Protein AF-A0A8T0AUU2-F1 (afdb_monomer_lite)

Radius of gyration: 30.34 Å; chains: 1; bounding box: 93×73×86 Å

Secondary structure (DSSP, 8-state):
-HHHHHHHHHTTS-S-----EEEEEEETTSEEEEE-SSSEEEEEEEEEEESSSSTT-SSS-GGGG--TTEEEE-SHHHHHHTT-SEEEEEGGG-----SSTTS--EEEEEEEEE--EEEEEETT-EEEEE-TTSEEEEEEEEEEES-SSTT-TT--GGGT----EE-TTHHHHHHHHHTT-SEEEEE--TTTS---STTS--EEEEEEEEE--EEEEEETTSEEEEE-TTSEEEEEEEEEEES-SSTT-TT--HHHHS---EE-TTHHHHHHHHHTT-SEEEEE-SHHHH--SSTTSPPEEEEEEEEE----S-----S-TTSTTTHHHHH------HHHHHHHHHHHHHHHHHHTSS---EEEEEETTSEEEEE-SSSEEEEEEEEEEES-SSSS-TT--GGGG----EEEE-SHHHHHHTT-SEEEEEGGGS----SSTTS--EEEEEEEEE--EEEEEETT-EEEEE-TTSEEEEEEEEEEES-SSTT-TT--HHHH----EE-TTHHHHHHHHHTT-SEEEEE-SHHHH--SSTTS--EEEEEEEEE----PPPPP---------------

Structure (mmCIF, N/CA/C/O backbone):
data_AF-A0A8T0AUU2-F1
#
_entry.id   AF-A0A8T0AUU2-F1
#
loop_
_atom_site.group_PDB
_atom_site.id
_atom_site.type_symbol
_atom_site.label_atom_id
_atom_site.label_alt_id
_atom_site.label_comp_id
_atom_site.label_asym_id
_atom_site.label_entity_id
_atom_site.label_seq_id
_atom_site.pdbx_PDB_ins_code
_atom_site.Cartn_x
_atom_site.Cartn_y
_atom_site.Cartn_z
_atom_site.occupancy
_atom_site.B_iso_or_equiv
_atom_site.auth_seq_id
_atom_site.auth_comp_id
_atom_site.auth_asym_id
_atom_site.auth_atom_id
_atom_site.pdbx_PDB_model_num
ATOM 1 N N . MET A 1 1 ? 28.568 -29.740 26.244 1.00 46.88 1 MET A N 1
ATOM 2 C CA . MET A 1 1 ? 27.155 -29.823 25.790 1.00 46.88 1 MET A CA 1
ATOM 3 C C . MET A 1 1 ? 26.339 -28.531 25.968 1.00 46.88 1 MET A C 1
ATOM 5 O O . MET A 1 1 ? 25.271 -28.450 25.378 1.00 46.88 1 MET A O 1
ATOM 9 N N . LEU A 1 2 ? 26.820 -27.497 26.683 1.00 35.72 2 LEU A N 1
ATOM 10 C CA . LEU A 1 2 ? 26.144 -26.183 26.747 1.00 35.72 2 LEU A CA 1
ATOM 11 C C . LEU A 1 2 ? 26.383 -25.303 25.497 1.00 35.72 2 LEU A C 1
ATOM 13 O O . LEU A 1 2 ? 25.478 -24.603 25.058 1.00 35.72 2 LEU A O 1
ATOM 17 N N . PHE A 1 3 ? 27.565 -25.398 24.875 1.00 37.06 3 PHE A N 1
ATOM 18 C CA . PHE A 1 3 ? 27.920 -24.622 23.673 1.00 37.06 3 PHE A CA 1
ATOM 19 C C . PHE A 1 3 ? 27.119 -25.013 22.417 1.00 37.06 3 PHE A C 1
ATOM 21 O O . PHE A 1 3 ? 26.802 -24.149 21.608 1.00 37.06 3 PHE A O 1
ATOM 28 N N . LEU A 1 4 ? 26.706 -26.281 22.284 1.00 33.34 4 LEU A N 1
ATOM 29 C CA . LEU A 1 4 ? 25.898 -26.737 21.143 1.00 33.34 4 LEU A CA 1
ATOM 30 C C . LEU A 1 4 ? 24.429 -26.275 21.232 1.00 33.34 4 LEU A C 1
ATOM 32 O O . LEU A 1 4 ? 23.771 -26.118 20.210 1.00 33.34 4 LEU A O 1
ATOM 36 N N . LYS A 1 5 ? 23.920 -26.011 22.447 1.00 35.75 5 LYS A N 1
ATOM 37 C CA . LYS A 1 5 ? 22.571 -25.460 22.667 1.00 35.75 5 LYS A CA 1
ATOM 38 C C . LYS A 1 5 ? 22.509 -23.942 22.461 1.00 35.75 5 LYS A C 1
ATOM 40 O O . LYS A 1 5 ? 21.473 -23.454 22.023 1.00 35.75 5 LYS A O 1
ATOM 45 N N . LEU A 1 6 ? 23.597 -23.203 22.711 1.00 36.19 6 LEU A N 1
ATOM 46 C CA . LEU A 1 6 ? 23.643 -21.758 22.438 1.00 36.19 6 LEU A CA 1
ATOM 47 C C . LEU A 1 6 ? 23.716 -21.435 20.937 1.00 36.19 6 LEU A C 1
ATOM 49 O O . LEU A 1 6 ? 23.088 -20.474 20.510 1.00 36.19 6 LEU A O 1
ATOM 53 N N . ILE A 1 7 ? 24.402 -22.257 20.134 1.00 38.69 7 ILE A N 1
ATOM 54 C CA . ILE A 1 7 ? 24.471 -22.079 18.669 1.00 38.69 7 ILE A CA 1
ATOM 55 C C . ILE A 1 7 ? 23.106 -22.355 18.008 1.00 38.69 7 ILE A C 1
ATOM 57 O O . ILE A 1 7 ? 22.756 -21.724 17.014 1.00 38.69 7 ILE A O 1
ATOM 61 N N . LEU A 1 8 ? 22.286 -23.237 18.594 1.00 31.86 8 LEU A N 1
ATOM 62 C CA . LEU A 1 8 ? 20.922 -23.487 18.115 1.00 31.86 8 LEU A CA 1
ATOM 63 C C . LEU A 1 8 ? 19.944 -22.347 18.461 1.00 31.86 8 LEU A C 1
ATOM 65 O O . LEU A 1 8 ? 18.963 -22.155 17.753 1.00 31.86 8 LEU A O 1
ATOM 69 N N . LEU A 1 9 ? 20.207 -21.580 19.525 1.00 32.59 9 LEU A N 1
ATOM 70 C CA . LEU A 1 9 ? 19.383 -20.436 19.940 1.00 32.59 9 LEU A CA 1
ATOM 71 C C . LEU A 1 9 ? 19.761 -19.134 19.216 1.00 32.59 9 LEU A C 1
ATOM 73 O O . LEU A 1 9 ? 18.894 -18.289 19.011 1.00 32.59 9 LEU A O 1
ATOM 77 N N . THR A 1 10 ? 21.007 -18.982 18.755 1.00 33.38 10 THR A N 1
ATOM 78 C CA . THR A 1 10 ? 21.407 -17.847 17.902 1.00 33.38 10 THR A CA 1
ATOM 79 C C . THR A 1 10 ? 20.954 -18.002 16.448 1.00 33.38 10 THR A C 1
ATOM 81 O O . THR A 1 10 ? 20.780 -16.997 15.765 1.00 33.38 10 THR A O 1
ATOM 84 N N . PHE A 1 11 ? 20.655 -19.224 15.993 1.00 30.64 11 PHE A N 1
ATOM 85 C CA . PHE A 1 11 ? 20.045 -19.482 14.680 1.00 30.64 11 PHE A CA 1
ATOM 86 C C . PHE A 1 11 ? 18.526 -19.230 14.616 1.00 30.64 11 PHE A C 1
ATOM 88 O O . PHE A 1 11 ? 17.956 -19.257 13.529 1.00 30.64 11 PHE A O 1
ATOM 95 N N . ILE A 1 12 ? 17.861 -18.952 15.746 1.00 32.03 12 ILE A N 1
ATOM 96 C CA . ILE A 1 12 ? 16.413 -18.656 15.793 1.00 32.03 12 ILE A CA 1
ATOM 97 C C . ILE A 1 12 ? 16.142 -17.134 15.847 1.00 32.03 12 ILE A C 1
ATOM 99 O O . ILE A 1 12 ? 15.006 -16.697 15.699 1.00 32.03 12 ILE A O 1
ATOM 103 N N . ALA A 1 13 ? 17.180 -16.296 15.966 1.00 30.88 13 ALA A N 1
ATOM 104 C CA . ALA A 1 13 ? 17.047 -14.834 16.031 1.00 30.88 13 ALA A CA 1
ATOM 105 C C . ALA A 1 13 ? 17.315 -14.096 14.700 1.00 30.88 13 ALA A C 1
ATOM 107 O O . ALA A 1 13 ? 17.431 -12.873 14.693 1.00 30.88 13 ALA A O 1
ATOM 108 N N . THR A 1 14 ? 17.380 -14.803 13.569 1.00 33.81 14 THR A N 1
ATOM 109 C CA . THR A 1 14 ? 17.388 -14.201 12.221 1.00 33.81 14 THR A CA 1
ATOM 110 C C . THR A 1 14 ? 16.149 -14.606 11.423 1.00 33.81 14 THR A C 1
ATOM 112 O O . THR A 1 14 ? 16.225 -14.926 10.241 1.00 33.81 14 THR A O 1
ATOM 115 N N . GLN A 1 15 ? 14.975 -14.588 12.059 1.00 33.09 15 GLN A N 1
ATOM 116 C CA . GLN A 1 15 ? 13.724 -14.494 11.312 1.00 33.09 15 GLN A CA 1
ATOM 117 C C . GLN A 1 15 ? 13.413 -13.018 11.063 1.00 33.09 15 GLN A C 1
ATOM 119 O O . GLN A 1 15 ? 13.113 -12.254 11.975 1.00 33.09 15 GLN A O 1
ATOM 124 N N . ASP A 1 16 ? 13.553 -12.659 9.791 1.00 30.89 16 ASP A N 1
ATOM 125 C CA . ASP A 1 16 ? 12.977 -11.502 9.126 1.00 30.89 16 ASP A CA 1
ATOM 126 C C . ASP A 1 16 ? 13.278 -10.116 9.716 1.00 30.89 16 ASP A C 1
ATOM 128 O O . ASP A 1 16 ? 12.496 -9.508 10.451 1.00 30.89 16 ASP A O 1
ATOM 132 N N . THR A 1 17 ? 14.350 -9.498 9.219 1.00 31.58 17 THR A N 1
ATOM 133 C CA . THR A 1 17 ? 14.406 -8.037 9.111 1.00 31.58 17 THR A CA 1
ATOM 134 C C . THR A 1 17 ? 13.393 -7.574 8.051 1.00 31.58 17 THR A C 1
ATOM 136 O O . THR A 1 17 ? 13.739 -7.219 6.926 1.00 31.58 17 THR A O 1
ATOM 139 N N . PHE A 1 18 ? 12.102 -7.603 8.399 1.00 39.34 18 PHE A N 1
ATOM 140 C CA . PHE A 1 18 ? 11.022 -7.056 7.579 1.00 39.34 18 PHE A CA 1
ATOM 141 C C . PHE A 1 18 ? 11.306 -5.571 7.295 1.00 39.34 18 PHE A C 1
ATOM 143 O O . PHE A 1 18 ? 11.371 -4.740 8.205 1.00 39.34 18 PHE A O 1
ATOM 150 N N . VAL A 1 19 ? 11.488 -5.219 6.021 1.00 40.78 19 VAL A N 1
ATOM 151 C CA . VAL A 1 19 ? 11.578 -3.820 5.586 1.00 40.78 19 VAL A CA 1
ATOM 152 C C . VAL A 1 19 ? 10.184 -3.203 5.728 1.00 40.78 19 VAL A C 1
ATOM 154 O O . VAL A 1 19 ? 9.314 -3.406 4.890 1.00 40.78 19 VAL A O 1
ATOM 157 N N . TYR A 1 20 ? 9.969 -2.472 6.823 1.00 56.84 20 TYR A N 1
ATOM 158 C CA . TYR A 1 20 ? 8.669 -1.913 7.226 1.00 56.84 20 TYR A CA 1
ATOM 159 C C . TYR A 1 20 ? 8.312 -0.566 6.564 1.00 56.84 20 TYR A C 1
ATOM 161 O O . TYR A 1 20 ? 7.382 0.105 6.998 1.00 56.84 20 TYR A O 1
ATOM 169 N N . GLY A 1 21 ? 9.044 -0.136 5.535 1.00 60.34 21 GLY A N 1
ATOM 170 C CA . GLY A 1 21 ? 8.878 1.178 4.910 1.00 60.34 21 GLY A CA 1
ATOM 171 C C . GLY A 1 21 ? 10.158 1.684 4.255 1.00 60.34 21 GLY A C 1
ATOM 172 O O . GLY A 1 21 ? 11.239 1.143 4.499 1.00 60.34 21 GLY A O 1
ATOM 173 N N . GLY A 1 22 ? 10.050 2.720 3.426 1.00 71.81 22 GLY A N 1
ATOM 174 C CA . GLY A 1 22 ? 11.178 3.249 2.663 1.00 71.81 22 GLY A CA 1
ATOM 175 C C . GLY A 1 22 ? 11.048 4.728 2.314 1.00 71.81 22 GLY A C 1
ATOM 176 O O . GLY A 1 22 ? 9.998 5.343 2.501 1.00 71.81 22 GLY A O 1
ATOM 177 N N . ASN A 1 23 ? 12.142 5.286 1.799 1.00 78.50 23 ASN A N 1
ATOM 178 C CA . ASN A 1 23 ? 12.163 6.586 1.141 1.00 78.50 23 ASN A CA 1
ATOM 179 C C . ASN A 1 23 ? 12.264 6.361 -0.375 1.00 78.50 23 ASN A C 1
ATOM 181 O O . ASN A 1 23 ? 13.163 5.650 -0.827 1.00 78.50 23 ASN A O 1
ATOM 185 N N . ILE A 1 24 ? 11.337 6.943 -1.134 1.00 80.31 24 ILE A N 1
ATOM 186 C CA . ILE A 1 24 ? 11.290 6.893 -2.593 1.00 80.31 24 ILE A CA 1
ATOM 187 C C . ILE A 1 24 ? 11.400 8.304 -3.148 1.00 80.31 24 ILE A C 1
ATOM 189 O O . ILE A 1 24 ? 10.608 9.185 -2.810 1.00 80.31 24 ILE A O 1
ATOM 193 N N . ILE A 1 25 ? 12.351 8.474 -4.063 1.00 79.69 25 ILE A N 1
ATOM 194 C CA . ILE A 1 25 ? 12.524 9.690 -4.844 1.00 79.69 25 ILE A CA 1
ATOM 195 C C . ILE A 1 25 ? 12.109 9.407 -6.289 1.00 79.69 25 ILE A C 1
ATOM 197 O O . ILE A 1 25 ? 12.538 8.410 -6.869 1.00 79.69 25 ILE A O 1
ATOM 201 N N . THR A 1 26 ? 11.291 10.281 -6.870 1.00 77.00 26 THR A N 1
ATOM 202 C CA . THR A 1 26 ? 10.792 10.162 -8.247 1.00 77.00 26 THR A CA 1
ATOM 203 C C . THR A 1 26 ? 10.898 11.504 -8.951 1.00 77.00 26 THR A C 1
ATOM 205 O O . THR A 1 26 ? 10.383 12.501 -8.449 1.00 77.00 26 THR A O 1
ATOM 208 N N . CYS A 1 27 ? 11.563 11.548 -10.099 1.00 77.44 27 CYS A N 1
ATOM 209 C CA . CYS A 1 27 ? 11.719 12.779 -10.862 1.00 77.44 27 CYS A CA 1
ATOM 210 C C . CYS A 1 27 ? 10.395 13.157 -11.552 1.00 77.44 27 CYS A C 1
ATOM 212 O O . CYS A 1 27 ? 9.529 12.306 -11.769 1.00 77.44 27 CYS A O 1
ATOM 214 N N . LYS A 1 28 ? 10.189 14.446 -11.845 1.00 69.19 28 LYS A N 1
ATOM 215 C CA . LYS A 1 28 ? 8.997 14.900 -12.578 1.00 69.19 28 LYS A CA 1
ATOM 216 C C . LYS A 1 28 ? 9.004 14.288 -13.986 1.00 69.19 28 LYS A C 1
ATOM 218 O O . LYS A 1 28 ? 9.986 14.453 -14.703 1.00 69.19 28 LYS A O 1
ATOM 223 N N . GLY A 1 29 ? 7.934 13.597 -14.366 1.00 65.50 29 GLY A N 1
ATOM 224 C CA . GLY A 1 29 ? 7.865 12.806 -15.602 1.00 65.50 29 GLY A CA 1
ATOM 225 C C . GLY A 1 29 ? 7.696 11.312 -15.343 1.00 65.50 29 GLY A C 1
ATOM 226 O O . GLY A 1 29 ? 7.056 10.594 -16.111 1.00 65.50 29 GLY A O 1
ATOM 227 N N . ASP A 1 30 ? 8.228 10.837 -14.217 1.00 65.62 30 ASP A N 1
ATOM 228 C CA . ASP A 1 30 ? 8.317 9.411 -13.928 1.00 65.62 30 ASP A CA 1
ATOM 229 C C . ASP A 1 30 ? 7.073 8.870 -13.207 1.00 65.62 30 ASP A C 1
ATOM 231 O O . ASP A 1 30 ? 6.227 9.605 -12.677 1.00 65.62 30 ASP A O 1
ATOM 235 N N . ILE A 1 31 ? 6.976 7.540 -13.149 1.00 72.50 31 ILE A N 1
ATOM 236 C CA . ILE A 1 31 ? 5.972 6.833 -12.352 1.00 72.50 31 ILE A CA 1
ATOM 237 C C . ILE A 1 31 ? 6.462 6.739 -10.902 1.00 72.50 31 ILE A C 1
ATOM 239 O O . ILE A 1 31 ? 7.479 6.115 -10.604 1.00 72.50 31 ILE A O 1
ATOM 243 N N . HIS A 1 32 ? 5.709 7.328 -9.977 1.00 79.88 32 HIS A N 1
ATOM 244 C CA . HIS A 1 32 ? 5.936 7.202 -8.543 1.00 79.88 32 HIS A CA 1
ATOM 245 C C . HIS A 1 32 ? 5.346 5.887 -8.039 1.00 79.88 32 HIS A C 1
ATOM 247 O O . HIS A 1 32 ? 4.130 5.701 -8.096 1.00 79.88 32 HIS A O 1
ATOM 253 N N . ARG A 1 33 ? 6.193 4.982 -7.537 1.00 80.31 33 ARG A N 1
ATOM 254 C CA . ARG A 1 33 ? 5.791 3.635 -7.115 1.00 80.31 33 ARG A CA 1
ATOM 255 C C . ARG A 1 33 ? 6.078 3.380 -5.638 1.00 80.31 33 ARG A C 1
ATOM 257 O O . ARG A 1 33 ? 7.231 3.402 -5.215 1.00 80.31 33 ARG A O 1
ATOM 264 N N . LEU A 1 34 ? 5.034 3.063 -4.876 1.00 79.88 34 LEU A N 1
ATOM 265 C CA . LEU A 1 34 ? 5.105 2.618 -3.481 1.00 79.88 34 LEU A CA 1
ATOM 266 C C . LEU A 1 34 ? 4.593 1.179 -3.384 1.00 79.88 34 LEU A C 1
ATOM 268 O O . LEU A 1 34 ? 3.611 0.829 -4.040 1.00 79.88 34 LEU A O 1
ATOM 272 N N . ALA A 1 35 ? 5.230 0.338 -2.570 1.00 75.94 35 ALA A N 1
ATOM 273 C CA . ALA A 1 35 ? 4.796 -1.044 -2.392 1.00 75.94 35 ALA A CA 1
ATOM 274 C C . ALA A 1 35 ? 5.107 -1.557 -0.984 1.00 75.94 35 ALA A C 1
ATOM 276 O O . ALA A 1 35 ? 6.207 -1.365 -0.476 1.00 75.94 35 ALA A O 1
ATOM 277 N N . CYS A 1 36 ? 4.141 -2.250 -0.391 1.00 66.44 36 CYS A N 1
ATOM 278 C CA . CYS A 1 36 ? 4.305 -2.983 0.853 1.00 66.44 36 CYS A CA 1
ATOM 279 C C . CYS A 1 36 ? 4.254 -4.479 0.576 1.00 66.44 36 CYS A C 1
ATOM 281 O O . CYS A 1 36 ? 3.298 -4.982 -0.019 1.00 66.44 36 CYS A O 1
ATOM 283 N N . ASP A 1 37 ? 5.281 -5.186 1.040 1.00 58.66 37 ASP A N 1
ATOM 284 C CA . ASP A 1 37 ? 5.328 -6.638 0.925 1.00 58.66 37 ASP A CA 1
ATOM 285 C C . ASP A 1 37 ? 4.254 -7.301 1.793 1.00 58.66 37 ASP A C 1
ATOM 287 O O . ASP A 1 37 ? 3.502 -8.175 1.357 1.00 58.66 37 ASP A O 1
ATOM 291 N N . THR A 1 38 ? 4.146 -6.802 3.020 1.00 59.47 38 THR A N 1
ATOM 292 C CA . THR A 1 38 ? 3.125 -7.139 4.005 1.00 59.47 38 THR A CA 1
ATOM 293 C C . THR A 1 38 ? 2.512 -5.846 4.529 1.00 59.47 38 THR A C 1
ATOM 295 O O . THR A 1 38 ? 3.204 -4.841 4.680 1.00 59.47 38 THR A O 1
ATOM 298 N N . GLY A 1 39 ? 1.207 -5.858 4.792 1.00 76.31 39 GLY A N 1
ATOM 299 C CA . GLY A 1 39 ? 0.480 -4.664 5.219 1.00 76.31 39 GLY A CA 1
ATOM 300 C C . GLY A 1 39 ? 0.122 -3.710 4.076 1.00 76.31 39 GLY A C 1
ATOM 301 O O . GLY A 1 39 ? 0.086 -4.085 2.902 1.00 76.31 39 GLY A O 1
ATOM 302 N N . LEU A 1 40 ? -0.212 -2.483 4.455 1.00 82.62 40 LEU A N 1
ATOM 303 C CA . LEU A 1 40 ? -0.750 -1.420 3.622 1.00 82.62 40 LEU A CA 1
ATOM 304 C C . LEU A 1 40 ? 0.131 -0.182 3.733 1.00 82.62 40 LEU A C 1
ATOM 306 O O . LEU A 1 40 ? 0.630 0.145 4.811 1.00 82.62 40 LEU A O 1
ATOM 310 N N . ILE A 1 41 ? 0.274 0.529 2.621 1.00 84.38 41 ILE A N 1
ATOM 311 C CA . ILE A 1 41 ? 1.048 1.762 2.538 1.00 84.38 41 ILE A CA 1
ATOM 312 C C . ILE A 1 41 ? 0.433 2.802 3.475 1.00 84.38 41 ILE A C 1
ATOM 314 O O . ILE A 1 41 ? -0.769 3.077 3.432 1.00 84.38 41 ILE A O 1
ATOM 318 N N . LYS A 1 42 ? 1.278 3.418 4.297 1.00 88.31 42 LYS A N 1
ATOM 319 C CA . LYS A 1 42 ? 0.966 4.618 5.062 1.00 88.31 42 LYS A CA 1
ATOM 320 C C . LYS A 1 42 ? 2.092 5.627 4.891 1.00 88.31 42 LYS A C 1
ATOM 322 O O . LYS A 1 42 ? 3.146 5.544 5.523 1.00 88.31 42 LYS A O 1
ATOM 327 N N . VAL A 1 43 ? 1.848 6.591 4.017 1.00 89.94 43 VAL A N 1
ATOM 328 C CA . VAL A 1 43 ? 2.738 7.719 3.761 1.00 89.94 43 VAL A CA 1
ATOM 329 C C . VAL A 1 43 ? 2.894 8.538 5.041 1.00 89.94 43 VAL A C 1
ATOM 331 O O . VAL A 1 43 ? 1.909 8.959 5.647 1.00 89.94 43 VAL A O 1
ATOM 334 N N . GLN A 1 44 ? 4.145 8.743 5.450 1.00 87.25 44 GLN A N 1
ATOM 335 C CA . GLN A 1 44 ? 4.519 9.580 6.591 1.00 87.25 44 GLN A CA 1
ATOM 336 C C . GLN A 1 44 ? 4.735 11.025 6.151 1.00 87.25 44 GLN A C 1
ATOM 338 O O . GLN A 1 44 ? 4.280 11.959 6.811 1.00 87.25 44 GLN A O 1
ATOM 343 N N . SER A 1 45 ? 5.416 11.211 5.021 1.00 87.25 45 SER A N 1
ATOM 344 C CA . SER A 1 45 ? 5.624 12.515 4.406 1.00 87.25 45 SER A CA 1
ATOM 345 C C . SER A 1 45 ? 5.802 12.376 2.901 1.00 87.25 45 SER A C 1
ATOM 347 O O . SER A 1 45 ? 6.401 11.414 2.424 1.00 87.25 45 SER A O 1
ATOM 349 N N . SER A 1 46 ? 5.313 13.367 2.164 1.00 89.88 46 SER A N 1
ATOM 350 C CA . SER A 1 46 ? 5.594 13.537 0.744 1.00 89.88 46 SER A CA 1
ATOM 351 C C . SER A 1 46 ? 5.920 14.995 0.486 1.00 89.88 46 SER A C 1
ATOM 353 O O . SER A 1 46 ? 5.218 15.894 0.952 1.00 89.88 46 SER A O 1
ATOM 355 N N . VAL A 1 47 ? 7.000 15.220 -0.245 1.00 89.81 47 VAL A N 1
ATOM 356 C CA . VAL A 1 47 ? 7.490 16.544 -0.606 1.00 89.81 47 VAL A CA 1
ATOM 357 C C . VAL A 1 47 ? 7.636 16.600 -2.117 1.00 89.81 47 VAL A C 1
ATOM 359 O O . VAL A 1 47 ? 8.202 15.684 -2.706 1.00 89.81 47 VAL A O 1
ATOM 362 N N . TYR A 1 48 ? 7.134 17.663 -2.734 1.00 88.06 48 TYR A N 1
ATOM 363 C CA . TYR A 1 48 ? 7.371 17.979 -4.136 1.00 88.06 48 TYR A CA 1
ATOM 364 C C . TYR A 1 48 ? 8.237 19.231 -4.233 1.00 88.06 48 TYR A C 1
ATOM 366 O O . TYR A 1 48 ? 7.932 20.256 -3.622 1.00 88.06 48 TYR A O 1
ATOM 374 N N . GLY A 1 49 ? 9.339 19.140 -4.967 1.00 85.12 49 GLY A N 1
ATOM 375 C CA . GLY A 1 49 ? 10.294 20.229 -5.093 1.00 85.12 49 GLY A CA 1
ATOM 376 C C . GLY A 1 49 ? 11.714 19.730 -5.309 1.00 85.12 49 GLY A C 1
ATOM 377 O O . GLY A 1 49 ? 11.941 18.662 -5.860 1.00 85.12 49 GLY A O 1
ATOM 378 N N . ARG A 1 50 ? 12.681 20.507 -4.857 1.00 84.81 50 ARG A N 1
ATOM 379 C CA . ARG A 1 50 ? 14.102 20.229 -4.870 1.00 84.81 50 ARG A CA 1
ATOM 380 C C . ARG A 1 50 ? 14.701 20.622 -3.525 1.00 84.81 50 ARG A C 1
ATOM 382 O O . ARG A 1 50 ? 14.620 21.775 -3.122 1.00 84.81 50 ARG A O 1
ATOM 389 N N . THR A 1 51 ? 15.330 19.655 -2.865 1.00 82.56 51 THR A N 1
ATOM 390 C CA . THR A 1 51 ? 16.051 19.834 -1.593 1.00 82.56 51 THR A CA 1
ATOM 391 C C . THR A 1 51 ? 17.569 19.698 -1.734 1.00 82.56 51 THR A C 1
ATOM 393 O O . THR A 1 51 ? 18.302 19.949 -0.783 1.00 82.56 51 THR A O 1
ATOM 396 N N . ASP A 1 52 ? 18.058 19.308 -2.915 1.00 76.81 52 ASP A N 1
ATOM 397 C CA . ASP A 1 52 ? 19.483 19.180 -3.224 1.00 76.81 52 ASP A CA 1
ATOM 398 C C . ASP A 1 52 ? 19.757 19.359 -4.733 1.00 76.81 52 ASP A C 1
ATOM 400 O O . ASP A 1 52 ? 18.844 19.295 -5.564 1.00 76.81 52 ASP A O 1
ATOM 404 N N . ASN A 1 53 ? 21.016 19.613 -5.093 1.00 71.81 53 ASN A N 1
ATOM 405 C CA . ASN A 1 53 ? 21.427 19.942 -6.463 1.00 71.81 53 ASN A CA 1
ATOM 406 C C . ASN A 1 53 ? 21.838 18.718 -7.302 1.00 71.81 53 ASN A C 1
ATOM 408 O O . ASN A 1 53 ? 22.168 18.874 -8.476 1.00 71.81 53 ASN A O 1
ATOM 412 N N . THR A 1 54 ? 21.801 17.505 -6.744 1.00 66.81 54 THR A N 1
ATOM 413 C CA . THR A 1 54 ? 22.247 16.268 -7.416 1.00 66.81 54 THR A CA 1
ATOM 414 C C . THR A 1 54 ? 21.090 15.370 -7.849 1.00 66.81 54 THR A C 1
ATOM 416 O O . THR A 1 54 ? 21.163 14.679 -8.866 1.00 66.81 54 THR A O 1
ATOM 419 N N . THR A 1 55 ? 20.004 15.381 -7.087 1.00 69.94 55 THR A N 1
ATOM 420 C CA . THR A 1 55 ? 18.831 14.548 -7.301 1.00 69.94 55 THR A CA 1
ATOM 421 C C . THR A 1 55 ? 18.027 15.071 -8.480 1.00 69.94 55 THR A C 1
ATOM 423 O O . THR A 1 55 ? 17.623 16.234 -8.506 1.00 69.94 55 THR A O 1
ATOM 426 N N . CYS A 1 56 ? 17.772 14.198 -9.457 1.00 67.38 56 CYS A N 1
ATOM 427 C CA . CYS A 1 56 ? 17.014 14.524 -10.665 1.00 67.38 56 CYS A CA 1
ATOM 428 C C . CYS A 1 56 ? 17.527 15.788 -11.385 1.00 67.38 56 CYS A C 1
ATOM 430 O O . CYS A 1 56 ? 16.752 16.670 -11.741 1.00 67.38 56 CYS A O 1
ATOM 432 N N . SER A 1 57 ? 18.843 15.939 -11.527 1.00 62.66 57 SER A N 1
ATOM 433 C CA . SER A 1 57 ? 19.472 17.158 -12.072 1.00 62.66 57 SER A CA 1
ATOM 434 C C . SER A 1 57 ? 19.897 17.039 -13.539 1.00 62.66 57 SER A C 1
ATOM 436 O O . SER A 1 57 ? 20.747 17.793 -13.993 1.00 62.66 57 SER A O 1
ATOM 438 N N . ILE A 1 58 ? 19.367 16.057 -14.268 1.00 52.62 58 ILE A N 1
ATOM 439 C CA . ILE A 1 58 ? 20.082 15.474 -15.415 1.00 52.62 58 ILE A CA 1
ATOM 440 C C . ILE A 1 58 ? 19.606 16.015 -16.777 1.00 52.62 58 ILE A C 1
ATOM 442 O O . ILE A 1 58 ? 20.307 15.835 -17.764 1.00 52.62 58 ILE A O 1
ATOM 446 N N . ASP A 1 59 ? 18.509 16.780 -16.825 1.00 44.28 59 ASP A N 1
ATOM 447 C CA . ASP A 1 59 ? 17.922 17.246 -18.096 1.00 44.28 59 ASP A CA 1
ATOM 448 C C . ASP A 1 59 ? 18.010 18.766 -18.359 1.00 44.28 59 ASP A C 1
ATOM 450 O O . ASP A 1 59 ? 17.556 19.228 -19.403 1.00 44.28 59 ASP A O 1
ATOM 454 N N . TRP A 1 60 ? 18.534 19.588 -17.440 1.00 47.50 60 TRP A N 1
ATOM 455 C CA . TRP A 1 60 ? 18.358 21.049 -17.532 1.00 47.50 60 TRP A CA 1
ATOM 456 C C . TRP A 1 60 ? 19.628 21.809 -17.150 1.00 47.50 60 TRP A C 1
ATOM 458 O O . TRP A 1 60 ? 20.368 21.371 -16.272 1.00 47.50 60 TRP A O 1
ATOM 468 N N . SER A 1 61 ? 19.865 22.950 -17.820 1.00 47.75 61 SER A N 1
ATOM 469 C CA . SER A 1 61 ? 20.955 23.902 -17.542 1.00 47.75 61 SER A CA 1
ATOM 470 C C . SER A 1 61 ? 21.249 23.989 -16.042 1.00 47.75 61 SER A C 1
ATOM 472 O O . SER A 1 61 ? 20.311 24.074 -15.250 1.00 47.75 61 SER A O 1
ATOM 474 N N . TYR A 1 62 ? 22.535 23.992 -15.661 1.00 50.22 62 TYR A N 1
ATOM 475 C CA . TYR A 1 62 ? 23.027 24.044 -14.273 1.00 50.22 62 TYR A CA 1
ATOM 476 C C . TYR A 1 62 ? 22.228 25.015 -13.379 1.00 50.22 62 TYR A C 1
ATOM 478 O O . TYR A 1 62 ? 21.992 24.724 -12.209 1.00 50.22 62 TYR A O 1
ATOM 486 N N . ASN A 1 63 ? 21.718 26.107 -13.957 1.00 50.19 63 ASN A N 1
ATOM 487 C CA . ASN A 1 63 ? 20.887 27.124 -13.310 1.00 50.19 63 ASN A CA 1
ATOM 488 C C . ASN A 1 63 ? 19.579 26.589 -12.681 1.00 50.19 63 ASN A C 1
ATOM 490 O O . ASN A 1 63 ? 19.156 27.095 -11.644 1.00 50.19 63 ASN A O 1
ATOM 494 N N . ASN A 1 64 ? 18.975 25.528 -13.224 1.00 55.16 64 ASN A N 1
ATOM 495 C CA . ASN A 1 64 ? 17.665 25.012 -12.792 1.00 55.16 64 ASN A CA 1
ATOM 496 C C . ASN A 1 64 ? 17.752 24.011 -11.621 1.00 55.16 64 ASN A C 1
ATOM 498 O O . ASN A 1 64 ? 16.722 23.602 -11.074 1.00 55.16 64 ASN A O 1
ATOM 502 N N . ALA A 1 65 ? 18.970 23.603 -11.238 1.00 61.41 65 ALA A N 1
ATOM 503 C CA . ALA A 1 65 ? 19.248 22.705 -10.113 1.00 61.41 65 ALA A CA 1
ATOM 504 C C . ALA A 1 65 ? 19.871 23.423 -8.897 1.00 61.41 65 ALA A C 1
ATOM 506 O O . ALA A 1 65 ? 20.127 22.783 -7.876 1.00 61.41 65 ALA A O 1
ATOM 507 N N . VAL A 1 66 ? 20.096 24.743 -8.981 1.00 66.00 66 VAL A N 1
ATOM 508 C CA . VAL A 1 66 ? 20.720 25.542 -7.908 1.00 66.00 66 VAL A CA 1
ATOM 509 C C . VAL A 1 66 ? 19.760 25.794 -6.749 1.00 66.00 66 VAL A C 1
ATOM 511 O O . VAL A 1 66 ? 20.173 25.785 -5.591 1.00 66.00 66 VAL A O 1
ATOM 514 N N . ASN A 1 67 ? 18.474 26.016 -7.038 1.00 73.81 67 ASN A N 1
ATOM 515 C CA . ASN A 1 67 ? 17.495 26.332 -6.004 1.00 73.81 67 ASN A CA 1
ATOM 516 C C . ASN A 1 67 ? 17.068 25.070 -5.233 1.00 73.81 67 ASN A C 1
ATOM 518 O O . ASN A 1 67 ? 16.104 24.392 -5.587 1.00 73.81 67 ASN A O 1
ATOM 522 N N . THR A 1 68 ? 17.801 24.766 -4.163 1.00 80.81 68 THR A N 1
ATOM 523 C CA . THR A 1 68 ? 17.554 23.639 -3.247 1.00 80.81 68 THR A CA 1
ATOM 524 C C . THR A 1 68 ? 16.668 24.000 -2.054 1.00 80.81 68 THR A C 1
ATOM 526 O O . THR A 1 68 ? 16.362 23.146 -1.225 1.00 80.81 68 THR A O 1
ATOM 529 N N . SER A 1 69 ? 16.221 25.253 -1.971 1.00 81.62 69 SER A N 1
ATOM 530 C CA . SER A 1 69 ? 15.264 25.721 -0.962 1.00 81.62 69 SER A CA 1
ATOM 531 C C . SER A 1 69 ? 13.820 25.673 -1.470 1.00 81.62 69 SER A C 1
ATOM 533 O O . SER A 1 69 ? 12.916 26.187 -0.811 1.00 81.62 69 SER A O 1
ATOM 535 N N . CYS A 1 70 ? 13.574 25.061 -2.632 1.00 83.69 70 CYS A N 1
ATOM 536 C CA . CYS A 1 70 ? 12.241 24.951 -3.201 1.00 83.69 70 CYS A CA 1
ATOM 537 C C . CYS A 1 70 ? 11.595 23.621 -2.828 1.00 83.69 70 CYS A C 1
ATOM 539 O O . CYS A 1 70 ? 11.789 22.632 -3.517 1.00 83.69 70 CYS A O 1
ATOM 541 N N . SER A 1 71 ? 10.775 23.562 -1.784 1.00 86.81 71 SER A N 1
ATOM 542 C CA . SER A 1 71 ? 10.029 22.335 -1.502 1.00 86.81 71 SER A CA 1
ATOM 543 C C . SER A 1 71 ? 8.681 22.597 -0.847 1.00 86.81 71 SER A C 1
ATOM 545 O O . SER A 1 71 ? 8.543 23.495 -0.019 1.00 86.81 71 SER A O 1
ATOM 547 N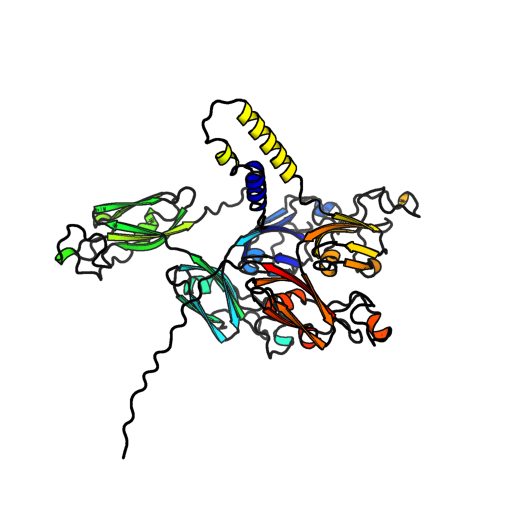 N . LEU A 1 72 ? 7.681 21.804 -1.233 1.00 86.88 72 LEU A N 1
ATOM 548 C CA . LEU A 1 72 ? 6.325 21.851 -0.702 1.00 86.88 72 LEU A CA 1
ATOM 549 C C . LEU A 1 72 ? 5.933 20.485 -0.157 1.00 86.88 72 LEU A C 1
ATOM 551 O O . LEU A 1 72 ? 6.018 19.483 -0.864 1.00 86.88 72 LEU A O 1
ATOM 555 N N . GLY A 1 73 ? 5.444 20.441 1.081 1.00 87.50 73 GLY A N 1
ATOM 556 C CA . GLY A 1 73 ? 4.755 19.256 1.584 1.00 87.50 73 GLY A CA 1
ATOM 557 C C . GLY A 1 73 ? 3.428 19.063 0.850 1.00 87.50 73 GLY A C 1
ATOM 558 O O . GLY A 1 73 ? 2.607 19.978 0.827 1.00 87.50 73 GLY A O 1
ATOM 559 N N . ILE A 1 74 ? 3.208 17.882 0.277 1.00 87.31 74 ILE A N 1
ATOM 560 C CA . ILE A 1 74 ? 1.987 17.541 -0.464 1.00 87.31 74 ILE A CA 1
ATOM 561 C C . ILE A 1 74 ? 1.264 16.357 0.186 1.00 87.31 74 ILE A C 1
ATOM 563 O O . ILE A 1 74 ? 1.899 15.460 0.740 1.00 87.31 74 ILE A O 1
ATOM 567 N N . SER A 1 75 ? -0.068 16.325 0.095 1.00 86.00 75 SER A N 1
ATOM 568 C CA . SER A 1 75 ? -0.877 15.183 0.552 1.00 86.00 75 SER A CA 1
ATOM 569 C C . SER A 1 75 ? -1.278 14.238 -0.578 1.00 86.00 75 SER A C 1
ATOM 571 O O . SER A 1 75 ? -1.593 13.088 -0.300 1.00 86.00 75 SER A O 1
ATOM 573 N N . THR A 1 76 ? -1.203 14.667 -1.844 1.00 85.94 76 THR A N 1
ATOM 574 C CA . THR A 1 76 ? -1.754 13.948 -3.009 1.00 85.94 76 THR A CA 1
ATOM 575 C C . THR A 1 76 ? -1.311 12.487 -3.097 1.00 85.94 76 THR A C 1
ATOM 577 O O . THR A 1 76 ? -2.113 11.613 -3.422 1.00 85.94 76 THR A O 1
ATOM 580 N N . ILE A 1 77 ? -0.043 12.201 -2.778 1.00 88.00 77 ILE A N 1
ATOM 581 C CA . ILE A 1 77 ? 0.484 10.829 -2.767 1.00 88.00 77 ILE A CA 1
ATOM 582 C C . ILE A 1 77 ? -0.139 10.023 -1.624 1.00 88.00 77 ILE A C 1
ATOM 584 O O . ILE A 1 77 ? -0.576 8.900 -1.843 1.00 88.00 77 ILE A O 1
ATOM 588 N N . ALA A 1 78 ? -0.233 10.591 -0.420 1.00 89.31 78 ALA A N 1
ATOM 589 C CA . ALA A 1 78 ? -0.890 9.948 0.715 1.00 89.31 78 ALA A CA 1
ATOM 590 C C . ALA A 1 78 ? -2.378 9.691 0.431 1.00 89.31 78 ALA A C 1
ATOM 592 O O . ALA A 1 78 ? -2.864 8.588 0.670 1.00 89.31 78 ALA A O 1
ATOM 593 N N . ASP A 1 79 ? -3.078 10.673 -0.136 1.00 85.62 79 ASP A N 1
ATOM 594 C CA . ASP A 1 79 ? -4.503 10.584 -0.460 1.00 85.62 79 ASP A CA 1
ATOM 595 C C . ASP A 1 79 ? -4.777 9.445 -1.454 1.00 85.62 79 ASP A C 1
ATOM 597 O O . ASP A 1 79 ? -5.723 8.674 -1.286 1.00 85.62 79 ASP A O 1
ATOM 601 N N . ARG A 1 80 ? -3.896 9.268 -2.446 1.00 85.19 80 ARG A N 1
ATOM 602 C CA . ARG A 1 80 ? -4.049 8.241 -3.485 1.00 85.19 80 ARG A CA 1
ATOM 603 C C . ARG A 1 80 ? -3.491 6.874 -3.085 1.00 85.19 80 ARG A C 1
ATOM 605 O O . ARG A 1 80 ? -4.099 5.869 -3.436 1.00 85.19 80 ARG A O 1
ATOM 612 N N . CYS A 1 81 ? -2.385 6.815 -2.344 1.00 87.75 81 CYS A N 1
ATOM 613 C CA . CYS A 1 81 ? -1.672 5.565 -2.060 1.00 87.75 81 CYS A CA 1
ATOM 614 C C . CYS A 1 81 ? -1.969 4.938 -0.699 1.00 87.75 81 CYS A C 1
ATOM 616 O O . CYS A 1 81 ? -1.773 3.730 -0.549 1.00 87.75 81 CYS A O 1
ATOM 618 N N . ASN A 1 82 ? -2.402 5.710 0.306 1.00 89.69 82 ASN A N 1
ATOM 619 C CA . ASN A 1 82 ? -2.621 5.143 1.635 1.00 89.69 82 ASN A CA 1
ATOM 620 C C . ASN A 1 82 ? -3.632 3.999 1.575 1.00 89.69 82 ASN A C 1
ATOM 622 O O . ASN A 1 82 ? -4.635 4.079 0.865 1.00 89.69 82 ASN A O 1
ATOM 626 N N . GLY A 1 83 ? -3.377 2.935 2.331 1.00 84.50 83 GLY A N 1
ATOM 627 C CA . GLY A 1 83 ? -4.271 1.786 2.386 1.00 84.50 83 GLY A CA 1
ATOM 628 C C . GLY A 1 83 ? -4.187 0.832 1.194 1.00 84.50 83 GLY A C 1
ATOM 629 O O . GLY A 1 83 ? -4.839 -0.209 1.221 1.00 84.50 83 GLY A O 1
ATOM 630 N N . GLN A 1 84 ? -3.389 1.147 0.171 1.00 84.38 84 GLN A N 1
ATOM 631 C CA . GLN A 1 84 ? -3.089 0.228 -0.925 1.00 84.38 84 GLN A CA 1
ATOM 632 C C . GLN A 1 84 ? -1.883 -0.653 -0.579 1.00 84.38 84 GLN A C 1
ATOM 634 O O . GLN A 1 84 ? -1.060 -0.304 0.265 1.00 84.38 84 GLN A O 1
ATOM 639 N N . ARG A 1 85 ? -1.757 -1.804 -1.247 1.00 76.75 85 ARG A N 1
ATOM 640 C CA . ARG A 1 85 ? -0.551 -2.651 -1.160 1.00 76.75 85 ARG A CA 1
ATOM 641 C C . ARG A 1 85 ? 0.525 -2.220 -2.148 1.00 76.75 85 ARG A C 1
ATOM 643 O O . ARG A 1 85 ? 1.707 -2.290 -1.840 1.00 76.75 85 ARG A O 1
ATOM 650 N N . VAL A 1 86 ? 0.104 -1.783 -3.329 1.00 77.00 86 VAL A N 1
ATOM 651 C CA . VAL A 1 86 ? 0.952 -1.251 -4.395 1.00 77.00 86 VAL A CA 1
ATOM 652 C C . VAL A 1 86 ? 0.239 -0.026 -4.939 1.00 77.00 86 VAL A C 1
ATOM 654 O O . VAL A 1 86 ? -0.958 -0.102 -5.196 1.00 77.00 86 VAL A O 1
ATOM 657 N N . CYS A 1 87 ? 0.964 1.073 -5.095 1.00 80.75 87 CYS A N 1
ATOM 658 C CA . CYS A 1 87 ? 0.456 2.316 -5.651 1.00 80.75 87 CYS A CA 1
ATOM 659 C C . CYS A 1 87 ? 1.430 2.816 -6.714 1.00 80.75 87 CYS A C 1
ATOM 661 O O . CYS A 1 87 ? 2.622 2.947 -6.435 1.00 80.75 87 CYS A O 1
ATOM 663 N N . GLU A 1 88 ? 0.925 3.092 -7.912 1.00 78.88 88 GLU A N 1
ATOM 664 C CA . GLU A 1 88 ? 1.686 3.642 -9.033 1.00 78.88 88 GLU A CA 1
ATOM 665 C C . GLU A 1 88 ? 0.977 4.897 -9.530 1.00 78.88 88 GLU A C 1
ATOM 667 O O . GLU A 1 88 ? -0.186 4.842 -9.926 1.00 78.88 88 GLU A O 1
ATOM 672 N N . LEU A 1 89 ? 1.664 6.037 -9.498 1.00 79.62 89 LEU A N 1
ATOM 673 C CA . LEU A 1 89 ? 1.099 7.317 -9.907 1.00 79.62 89 LEU A CA 1
ATOM 674 C C . LEU A 1 89 ? 1.975 7.979 -10.966 1.00 79.62 89 LEU A C 1
ATOM 676 O O . LEU A 1 89 ? 3.188 8.057 -10.809 1.00 79.62 89 LEU A O 1
ATOM 680 N N . LYS A 1 90 ? 1.366 8.517 -12.025 1.00 72.44 90 LYS A N 1
ATOM 681 C CA . LYS A 1 90 ? 2.087 9.340 -13.004 1.00 72.44 90 LYS A CA 1
ATOM 682 C C . LYS A 1 90 ? 2.281 10.745 -12.447 1.00 72.44 90 LYS A C 1
ATOM 684 O O . LYS A 1 90 ? 1.297 11.446 -12.211 1.00 72.44 90 LYS A O 1
ATOM 689 N N . THR A 1 91 ? 3.528 11.158 -12.258 1.00 71.56 91 THR A N 1
ATOM 690 C CA . THR A 1 91 ? 3.846 12.434 -11.598 1.00 71.56 91 THR A CA 1
ATOM 691 C C . THR A 1 91 ? 3.457 13.679 -12.398 1.00 71.56 91 THR A C 1
ATOM 693 O O . THR A 1 91 ? 3.211 14.721 -11.796 1.00 71.56 91 THR A O 1
ATOM 696 N N . ASP A 1 92 ? 3.315 13.563 -13.721 1.00 67.62 92 ASP A N 1
ATOM 697 C CA . ASP A 1 92 ? 2.852 14.655 -14.594 1.00 67.62 92 ASP A CA 1
ATOM 698 C C . ASP A 1 92 ? 1.348 14.918 -14.513 1.00 67.62 92 ASP A C 1
ATOM 700 O O . ASP A 1 92 ? 0.866 15.937 -14.992 1.00 67.62 92 ASP A O 1
ATOM 704 N N . SER A 1 93 ? 0.589 13.992 -13.926 1.00 65.19 93 SER A N 1
ATOM 705 C CA . SER A 1 93 ? -0.874 14.078 -13.858 1.00 65.19 93 SER A CA 1
ATOM 706 C C . SER A 1 93 ? -1.391 14.808 -12.615 1.00 65.19 93 SER A C 1
ATOM 708 O O . SER A 1 93 ? -2.586 14.759 -12.324 1.00 65.19 93 SER A O 1
ATOM 710 N N . PHE A 1 94 ? -0.499 15.432 -11.844 1.00 72.94 94 PHE A N 1
ATOM 711 C CA . PHE A 1 94 ? -0.859 16.145 -10.628 1.00 72.94 94 PHE A CA 1
ATOM 712 C C . PHE A 1 94 ? -0.870 17.658 -10.850 1.00 72.94 94 PHE A C 1
ATOM 714 O O . PHE A 1 94 ? 0.152 18.242 -11.205 1.00 72.94 94 PHE A O 1
ATOM 721 N N . ASP A 1 95 ? -1.985 18.304 -10.508 1.00 66.69 95 ASP A N 1
ATOM 722 C CA . ASP A 1 95 ? -2.094 19.765 -10.421 1.00 66.69 95 ASP A CA 1
ATOM 723 C C . ASP A 1 95 ? -1.435 20.283 -9.130 1.00 66.69 95 ASP A C 1
ATOM 725 O O . ASP A 1 95 ? -2.083 20.809 -8.224 1.00 66.69 95 ASP A O 1
ATOM 729 N N . THR A 1 96 ? -0.127 20.068 -8.980 1.00 71.69 96 THR A N 1
ATOM 730 C CA . THR A 1 96 ? 0.638 20.633 -7.860 1.00 71.69 96 THR A CA 1
ATOM 731 C C . THR A 1 96 ? 1.011 22.084 -8.165 1.00 71.69 96 THR A C 1
ATOM 733 O O . THR A 1 96 ? 1.665 22.310 -9.188 1.00 71.69 96 THR A O 1
ATOM 736 N N . PRO A 1 97 ? 0.678 23.056 -7.291 1.00 71.88 97 PRO A N 1
ATOM 737 C CA . PRO A 1 97 ? 1.087 24.447 -7.465 1.00 71.88 97 PRO A CA 1
ATOM 738 C C . PRO A 1 97 ? 2.601 24.566 -7.650 1.00 71.88 97 PRO A C 1
ATOM 740 O O . PRO A 1 97 ? 3.375 24.024 -6.854 1.00 71.88 97 PRO A O 1
ATOM 743 N N . ASP A 1 98 ? 3.024 25.274 -8.696 1.00 75.69 98 ASP A N 1
ATOM 744 C CA . ASP A 1 98 ? 4.443 25.489 -8.954 1.00 75.69 98 ASP A CA 1
ATOM 745 C C . ASP A 1 98 ? 4.957 26.690 -8.148 1.00 75.69 98 ASP A C 1
ATOM 747 O O . ASP A 1 98 ? 4.762 27.845 -8.520 1.00 75.69 98 ASP A O 1
ATOM 751 N N . LEU A 1 99 ? 5.601 26.402 -7.015 1.00 78.88 99 LEU A N 1
ATOM 752 C CA . LEU A 1 99 ? 6.202 27.414 -6.139 1.00 78.88 99 LEU A CA 1
ATOM 753 C C . LEU A 1 99 ? 7.469 28.056 -6.708 1.00 78.88 99 LEU A C 1
ATOM 755 O O . LEU A 1 99 ? 7.838 29.151 -6.294 1.00 78.88 99 LEU A O 1
ATOM 759 N N . CYS A 1 100 ? 8.178 27.350 -7.583 1.00 79.12 100 CYS A N 1
ATOM 760 C CA . CYS A 1 100 ? 9.455 27.785 -8.129 1.00 79.12 100 CYS A CA 1
ATOM 761 C C . CYS A 1 100 ? 9.479 27.456 -9.622 1.00 79.12 100 CYS A C 1
ATOM 763 O O . CYS A 1 100 ? 10.001 26.405 -10.029 1.00 79.12 100 CYS A O 1
ATOM 765 N N . PRO A 1 101 ? 8.896 28.345 -10.445 1.00 74.69 101 PRO A N 1
ATOM 766 C CA . PRO A 1 101 ? 9.018 28.258 -11.890 1.00 74.69 101 PRO A CA 1
ATOM 767 C C . PRO A 1 101 ? 10.494 28.105 -12.278 1.00 74.69 101 PRO A C 1
ATOM 769 O O . PRO A 1 101 ? 11.377 28.599 -11.579 1.00 74.69 101 PRO A O 1
ATOM 772 N N . GLU A 1 102 ? 10.768 27.361 -13.350 1.00 72.94 102 GLU A N 1
ATOM 773 C CA . GLU A 1 102 ? 12.123 27.111 -13.887 1.00 72.94 102 GLU A CA 1
ATOM 774 C C . GLU A 1 102 ? 13.033 26.198 -13.043 1.00 72.94 102 GLU A C 1
ATOM 776 O O . GLU A 1 102 ? 13.995 25.643 -13.566 1.00 72.94 102 GLU A O 1
ATOM 781 N N . THR A 1 103 ? 12.710 25.925 -11.776 1.00 73.81 103 THR A N 1
ATOM 782 C CA . THR A 1 103 ? 13.420 24.895 -10.998 1.00 73.81 103 THR A CA 1
ATOM 783 C C . THR A 1 103 ? 12.870 23.513 -11.338 1.00 73.81 103 THR A C 1
ATOM 785 O O . THR A 1 103 ? 11.656 23.283 -11.274 1.00 73.81 103 THR A O 1
ATOM 788 N N . TYR A 1 104 ? 13.753 22.567 -11.667 1.00 74.75 104 TYR A N 1
ATOM 789 C CA . TYR A 1 104 ? 13.349 21.180 -11.902 1.00 74.75 104 TYR A CA 1
ATOM 790 C C . TYR A 1 104 ? 13.052 20.488 -10.569 1.00 74.75 104 TYR A C 1
ATOM 792 O O . TYR A 1 104 ? 13.863 20.555 -9.643 1.00 74.75 104 TYR A O 1
ATOM 800 N N . LYS A 1 105 ? 11.911 19.802 -10.481 1.00 80.25 105 LYS A N 1
ATOM 801 C CA . LYS A 1 105 ? 11.347 19.279 -9.231 1.00 80.25 105 LYS A CA 1
ATOM 802 C C . LYS A 1 105 ? 11.274 17.752 -9.248 1.00 80.25 105 LYS A C 1
ATOM 804 O O . LYS A 1 105 ? 11.189 17.126 -10.299 1.00 80.25 105 LYS A O 1
ATOM 809 N N . TYR A 1 106 ? 11.283 17.160 -8.067 1.00 81.94 106 TYR A N 1
ATOM 810 C CA . TYR A 1 106 ? 11.109 15.740 -7.815 1.00 81.94 106 TYR A CA 1
ATOM 811 C C . TYR A 1 106 ? 10.195 15.526 -6.608 1.00 81.94 106 TYR A C 1
ATOM 813 O O . TYR A 1 106 ? 9.967 16.416 -5.789 1.00 81.94 106 TYR A O 1
ATOM 821 N N . TYR A 1 107 ? 9.656 14.322 -6.510 1.00 85.94 107 TYR A N 1
ATOM 822 C CA . TYR A 1 107 ? 8.868 13.847 -5.388 1.00 85.94 107 TYR A CA 1
ATOM 823 C C . TYR A 1 107 ? 9.778 13.061 -4.453 1.00 85.94 107 TYR A C 1
ATOM 825 O O . TYR A 1 107 ? 10.500 12.182 -4.907 1.00 85.94 107 TYR A O 1
ATOM 833 N N . ASN A 1 108 ? 9.743 13.362 -3.161 1.00 87.06 108 ASN A N 1
ATOM 834 C CA . ASN A 1 108 ? 10.442 12.633 -2.107 1.00 87.06 108 ASN A CA 1
ATOM 835 C C . ASN A 1 108 ? 9.399 12.177 -1.083 1.00 87.06 108 ASN A C 1
ATOM 837 O O . ASN A 1 108 ? 8.792 13.004 -0.398 1.00 87.06 108 ASN A O 1
ATOM 841 N N . THR A 1 109 ? 9.156 10.869 -1.024 1.00 86.56 109 THR A N 1
ATOM 842 C CA . THR A 1 109 ? 8.104 10.265 -0.206 1.00 86.56 109 THR A CA 1
ATOM 843 C C . THR A 1 109 ? 8.693 9.259 0.762 1.00 86.56 109 THR A C 1
ATOM 845 O O . THR A 1 109 ? 9.325 8.286 0.357 1.00 86.56 109 THR A O 1
ATOM 848 N N . THR A 1 110 ? 8.395 9.438 2.047 1.00 84.00 110 THR A N 1
ATOM 849 C CA . THR A 1 110 ? 8.640 8.429 3.076 1.00 84.00 110 THR A CA 1
ATOM 850 C C . THR A 1 110 ? 7.334 7.757 3.471 1.00 84.00 110 THR A C 1
ATOM 852 O O . THR A 1 110 ? 6.304 8.410 3.661 1.00 84.00 110 THR A O 1
ATOM 855 N N . TYR A 1 111 ? 7.355 6.435 3.589 1.00 85.62 111 TYR A N 1
ATOM 856 C CA . TYR A 1 111 ? 6.183 5.650 3.961 1.00 85.62 111 TYR A CA 1
ATOM 857 C C . TYR A 1 111 ? 6.568 4.481 4.857 1.00 85.62 111 TYR A C 1
ATOM 859 O O . TYR A 1 111 ? 7.705 4.012 4.838 1.00 85.62 111 TYR A O 1
ATOM 867 N N . GLU A 1 112 ? 5.592 4.014 5.625 1.00 83.44 112 GLU A N 1
ATOM 868 C CA . GLU A 1 112 ? 5.654 2.772 6.384 1.00 83.44 112 GLU A CA 1
ATOM 869 C C . GLU A 1 112 ? 4.585 1.794 5.882 1.00 83.44 112 GLU A C 1
ATOM 871 O O . GLU A 1 112 ? 3.637 2.186 5.195 1.00 83.44 112 GLU A O 1
ATOM 876 N N . CYS A 1 113 ? 4.732 0.527 6.242 1.00 79.81 113 CYS A N 1
ATOM 877 C CA . CYS A 1 113 ? 3.763 -0.523 5.985 1.00 79.81 113 CYS A CA 1
ATOM 878 C C . CYS A 1 113 ? 3.068 -0.889 7.294 1.00 79.81 113 CYS A C 1
ATOM 880 O O . CYS A 1 113 ? 3.718 -1.293 8.254 1.00 79.81 113 CYS A O 1
ATOM 882 N N . ILE A 1 114 ? 1.747 -0.724 7.341 1.00 80.31 114 ILE A N 1
ATOM 883 C CA . ILE A 1 114 ? 0.936 -1.033 8.523 1.00 80.31 114 ILE A CA 1
ATOM 884 C C . ILE A 1 114 ? 0.009 -2.208 8.266 1.00 80.31 114 ILE A C 1
ATOM 886 O O . ILE A 1 114 ? -0.496 -2.385 7.160 1.00 80.31 114 ILE A O 1
ATOM 890 N N . ASP A 1 115 ? -0.292 -2.977 9.302 1.00 79.75 115 ASP A N 1
ATOM 891 C CA . ASP A 1 115 ? -1.322 -3.999 9.193 1.00 79.75 115 ASP A CA 1
ATOM 892 C C . ASP A 1 115 ? -2.705 -3.372 9.017 1.00 79.75 115 ASP A C 1
ATOM 894 O O . ASP A 1 115 ? -3.058 -2.372 9.645 1.00 79.75 115 ASP A O 1
ATOM 898 N N . GLY A 1 116 ? -3.505 -3.980 8.148 1.00 83.62 116 GLY A N 1
ATOM 899 C CA . GLY A 1 116 ? -4.849 -3.523 7.847 1.00 83.62 116 GLY A CA 1
ATOM 900 C C . GLY A 1 116 ? -5.562 -4.441 6.867 1.00 83.62 116 GLY A C 1
ATOM 901 O O . GLY A 1 116 ? -4.994 -5.384 6.313 1.00 83.62 116 GLY A O 1
ATOM 902 N N . ARG A 1 117 ? -6.843 -4.158 6.668 1.00 85.19 117 ARG A N 1
ATOM 903 C CA . ARG A 1 117 ? -7.742 -4.879 5.770 1.00 85.19 117 ARG A CA 1
ATOM 904 C C . ARG A 1 117 ? -8.087 -3.989 4.590 1.00 85.19 117 ARG A C 1
ATOM 906 O O . ARG A 1 117 ? -8.170 -2.773 4.747 1.00 85.19 117 ARG A O 1
ATOM 913 N N . VAL A 1 118 ? -8.309 -4.601 3.431 1.00 87.56 118 VAL A N 1
ATOM 914 C CA . VAL A 1 118 ? -8.790 -3.923 2.223 1.00 87.56 118 VAL A CA 1
ATOM 915 C C . VAL A 1 118 ? -10.025 -4.652 1.731 1.00 87.56 118 VAL A C 1
ATOM 917 O O . VAL A 1 118 ? -10.030 -5.878 1.634 1.00 87.56 118 VAL A O 1
ATOM 920 N N . THR A 1 119 ? -11.058 -3.888 1.414 1.00 89.50 119 THR A N 1
ATOM 921 C CA . THR A 1 119 ? -12.296 -4.367 0.814 1.00 89.50 119 THR A CA 1
ATOM 922 C C . THR A 1 119 ? -12.498 -3.641 -0.507 1.00 89.50 119 THR A C 1
ATOM 924 O O . THR A 1 119 ? -12.377 -2.419 -0.567 1.00 89.50 119 THR A O 1
ATOM 927 N N . VAL A 1 120 ? -12.791 -4.403 -1.560 1.00 90.56 120 VAL A N 1
ATOM 928 C CA . VAL A 1 120 ? -13.139 -3.894 -2.890 1.00 90.56 120 VAL A CA 1
ATOM 929 C C . VAL A 1 120 ? -14.630 -4.117 -3.108 1.00 90.56 120 VAL A C 1
ATOM 931 O O . VAL A 1 120 ? -15.138 -5.201 -2.825 1.00 90.56 120 VAL A O 1
ATOM 934 N N . ILE A 1 121 ? -15.319 -3.096 -3.603 1.00 93.44 121 ILE A N 1
ATOM 935 C CA . ILE A 1 121 ? -16.754 -3.111 -3.877 1.00 93.44 121 ILE A CA 1
ATOM 936 C C . ILE A 1 121 ? -16.945 -2.553 -5.286 1.00 93.44 121 ILE A C 1
ATOM 938 O O . ILE A 1 121 ? -16.670 -1.379 -5.527 1.00 93.44 121 ILE A O 1
ATOM 942 N N . CYS A 1 122 ? -17.357 -3.394 -6.231 1.00 93.62 122 CYS A N 1
ATOM 943 C CA . CYS A 1 122 ? -17.623 -2.951 -7.600 1.00 93.62 122 CYS A CA 1
ATOM 944 C C . CYS A 1 122 ? -18.833 -2.007 -7.645 1.00 93.62 122 CYS A C 1
ATOM 946 O O . CYS A 1 122 ? -19.661 -2.040 -6.735 1.00 93.62 122 CYS A O 1
ATOM 948 N N . GLU A 1 123 ? -18.927 -1.170 -8.681 1.00 92.38 123 GLU A N 1
ATOM 949 C CA . GLU A 1 123 ? -20.039 -0.228 -8.874 1.00 92.38 123 GLU A CA 1
ATOM 950 C C . GLU A 1 123 ? -21.412 -0.883 -8.641 1.00 92.38 123 GLU A C 1
ATOM 952 O O . GLU A 1 123 ? -21.674 -1.985 -9.125 1.00 92.38 123 GLU A O 1
ATOM 957 N N . ARG A 1 124 ? -22.281 -0.201 -7.884 1.00 88.88 124 ARG A N 1
ATOM 958 C CA . ARG A 1 124 ? -23.609 -0.648 -7.410 1.00 88.88 124 ARG A CA 1
ATOM 959 C C . ARG A 1 124 ? -23.596 -1.842 -6.449 1.00 88.88 124 ARG A C 1
ATOM 961 O O . ARG A 1 124 ? -24.651 -2.348 -6.073 1.00 88.88 124 ARG A O 1
ATOM 968 N N . GLY A 1 125 ? -22.418 -2.312 -6.053 1.00 92.81 125 GLY A N 1
ATOM 969 C CA . GLY A 1 125 ? -22.247 -3.349 -5.047 1.00 92.81 125 GLY A CA 1
ATOM 970 C C . GLY A 1 125 ? -22.285 -2.802 -3.621 1.00 92.81 125 GLY A C 1
ATOM 971 O O . GLY A 1 125 ? -22.121 -1.605 -3.379 1.00 92.81 125 GLY A O 1
ATOM 972 N N . TYR A 1 126 ? -22.416 -3.720 -2.664 1.00 93.69 126 TYR A N 1
ATOM 973 C CA . TYR A 1 126 ? -22.383 -3.440 -1.231 1.00 93.69 126 TYR A CA 1
ATOM 974 C C . TYR A 1 126 ? -21.377 -4.354 -0.539 1.00 93.69 126 TYR A C 1
ATOM 976 O O . TYR A 1 126 ? -21.193 -5.506 -0.935 1.00 93.69 126 TYR A O 1
ATOM 984 N N . SER A 1 127 ? -20.754 -3.875 0.534 1.00 93.31 127 SER A N 1
ATOM 985 C CA . SER A 1 127 ? -19.978 -4.737 1.424 1.00 93.31 127 SER A CA 1
ATOM 986 C C . SER A 1 127 ? -20.034 -4.256 2.863 1.00 93.31 127 SER A C 1
ATOM 988 O O . SER A 1 127 ? -20.156 -3.061 3.138 1.00 93.31 127 SER A O 1
ATOM 990 N N . THR A 1 128 ? -19.937 -5.206 3.787 1.00 92.00 128 THR A N 1
ATOM 991 C CA . THR A 1 128 ? -19.946 -4.951 5.223 1.00 92.00 128 THR A CA 1
ATOM 992 C C . THR A 1 128 ? -18.529 -5.033 5.776 1.00 92.00 128 THR A C 1
ATOM 994 O O . THR A 1 128 ? -17.895 -6.087 5.763 1.00 92.00 128 THR A O 1
ATOM 997 N N . LEU A 1 129 ? -18.048 -3.917 6.315 1.00 92.69 129 LEU A N 1
ATOM 998 C CA . LEU A 1 129 ? -16.845 -3.860 7.136 1.00 92.69 129 LEU A CA 1
ATOM 999 C C . LEU A 1 129 ? -17.200 -4.385 8.531 1.00 92.69 129 LEU A C 1
ATOM 1001 O O . LEU A 1 129 ? -18.193 -3.946 9.113 1.00 92.69 129 LEU A O 1
ATOM 1005 N N . ASP A 1 130 ? -16.410 -5.314 9.071 1.00 91.12 130 ASP A N 1
ATOM 1006 C CA . ASP A 1 130 ? -16.691 -5.965 10.357 1.00 91.12 130 ASP A CA 1
ATOM 1007 C C . ASP A 1 130 ? -15.409 -6.145 11.182 1.00 91.12 130 ASP A C 1
ATOM 1009 O O . ASP A 1 130 ? -14.459 -6.816 10.765 1.00 91.12 130 ASP A O 1
ATOM 1013 N N . CYS A 1 131 ? -15.405 -5.562 12.377 1.00 89.44 131 CYS A N 1
ATOM 1014 C CA . CYS A 1 131 ? -14.331 -5.654 13.360 1.00 89.44 131 CYS A CA 1
ATOM 1015 C C . CYS A 1 131 ? -14.734 -6.446 14.620 1.00 89.44 131 CYS A C 1
ATOM 1017 O O . CYS A 1 131 ? -13.985 -6.466 15.602 1.00 89.44 131 CYS A O 1
ATOM 1019 N N . GLY A 1 132 ? -15.881 -7.138 14.605 1.00 89.19 132 GLY A N 1
ATOM 1020 C CA . GLY A 1 132 ? -16.364 -7.910 15.749 1.00 89.19 132 GLY A CA 1
ATOM 1021 C C . GLY A 1 132 ? -16.581 -7.017 16.973 1.00 89.19 132 GLY A C 1
ATOM 1022 O O . GLY A 1 132 ? -17.408 -6.109 16.949 1.00 89.19 132 GLY A O 1
ATOM 1023 N N . ASP A 1 133 ? -15.823 -7.255 18.045 1.00 80.31 133 ASP A N 1
ATOM 1024 C CA . ASP A 1 133 ? -15.908 -6.458 19.277 1.00 80.31 133 ASP A CA 1
ATOM 1025 C C . ASP A 1 133 ? -15.066 -5.177 19.280 1.00 80.31 133 ASP A C 1
ATOM 1027 O O . ASP A 1 133 ? -15.229 -4.328 20.169 1.00 80.31 133 ASP A O 1
ATOM 1031 N N . THR A 1 134 ? -14.197 -5.027 18.283 1.00 84.44 134 THR A N 1
ATOM 1032 C CA . THR A 1 134 ? -13.301 -3.879 18.104 1.00 84.44 134 THR A CA 1
ATOM 1033 C C . THR A 1 134 ? -13.890 -2.863 17.126 1.00 84.44 134 THR A C 1
ATOM 1035 O O . THR A 1 134 ? -14.921 -3.113 16.501 1.00 84.44 134 THR A O 1
ATOM 1038 N N . LEU A 1 135 ? -13.282 -1.682 17.025 1.00 85.00 135 LEU A N 1
ATOM 1039 C CA . LEU A 1 135 ? -13.826 -0.576 16.239 1.00 85.00 135 LEU A CA 1
ATOM 1040 C C . LEU A 1 135 ? -13.100 -0.414 14.907 1.00 85.00 135 LEU A C 1
ATOM 1042 O O . LEU A 1 135 ? -11.885 -0.575 14.824 1.00 85.00 135 LEU A O 1
ATOM 1046 N N . ILE A 1 136 ? -13.852 -0.042 13.875 1.00 89.75 136 ILE A N 1
ATOM 1047 C CA . ILE A 1 136 ? -13.340 0.259 12.543 1.00 89.75 136 ILE A CA 1
ATOM 1048 C C . ILE A 1 136 ? -12.618 1.608 12.577 1.00 89.75 136 ILE A C 1
ATOM 1050 O O . ILE A 1 136 ? -13.210 2.644 12.884 1.00 89.75 136 ILE A O 1
ATOM 1054 N N . GLN A 1 137 ? -11.348 1.612 12.184 1.00 88.62 137 GLN A N 1
ATOM 1055 C CA . GLN A 1 137 ? -10.590 2.819 11.882 1.00 88.62 137 GLN A CA 1
ATOM 1056 C C . GLN A 1 137 ? -10.233 2.836 10.398 1.00 88.62 137 GLN A C 1
ATOM 1058 O O . GLN A 1 137 ? -9.362 2.108 9.932 1.00 88.62 137 GLN A O 1
ATOM 1063 N N . ILE A 1 138 ? -10.916 3.699 9.648 1.00 91.62 138 ILE A N 1
ATOM 1064 C CA . ILE A 1 138 ? -10.649 3.896 8.220 1.00 91.62 138 ILE A CA 1
ATOM 1065 C C . ILE A 1 138 ? -9.252 4.502 8.029 1.00 91.62 138 ILE A C 1
ATOM 1067 O O . ILE A 1 138 ? -8.972 5.600 8.522 1.00 91.62 138 ILE A O 1
ATOM 1071 N N . ILE A 1 139 ? -8.400 3.798 7.282 1.00 88.69 139 ILE A N 1
ATOM 1072 C CA . ILE A 1 139 ? -7.102 4.295 6.813 1.00 88.69 139 ILE A CA 1
ATOM 1073 C C . ILE A 1 139 ? -7.359 5.210 5.614 1.00 88.69 139 ILE A C 1
ATOM 1075 O O . ILE A 1 139 ? -7.093 6.413 5.676 1.00 88.69 139 ILE A O 1
ATOM 1079 N N . ASN A 1 140 ? -7.944 4.652 4.554 1.00 92.94 140 ASN A N 1
ATOM 1080 C CA . ASN A 1 140 ? -8.254 5.351 3.314 1.00 92.94 140 ASN A CA 1
ATOM 1081 C C . ASN A 1 140 ? -9.481 4.754 2.611 1.00 92.94 140 ASN A C 1
ATOM 1083 O O . ASN A 1 140 ? -9.819 3.589 2.838 1.00 92.94 140 ASN A O 1
ATOM 1087 N N . ALA A 1 141 ? -10.110 5.530 1.730 1.00 93.50 141 ALA A N 1
ATOM 1088 C CA . ALA A 1 141 ? -11.104 5.016 0.799 1.00 93.50 141 ALA A CA 1
ATOM 1089 C C . ALA A 1 141 ? -11.105 5.803 -0.517 1.00 93.50 141 ALA A C 1
ATOM 1091 O O . ALA A 1 141 ? -11.103 7.034 -0.486 1.00 93.50 141 ALA A O 1
ATOM 1092 N N . ASN A 1 142 ? -11.161 5.090 -1.644 1.00 92.31 142 ASN A N 1
ATOM 1093 C CA . ASN A 1 142 ? -11.152 5.665 -2.990 1.00 92.31 142 ASN A CA 1
ATOM 1094 C C . ASN A 1 142 ? -12.260 5.052 -3.844 1.00 92.31 142 ASN A C 1
ATOM 1096 O O . ASN A 1 142 ? -12.288 3.833 -4.014 1.00 92.31 142 ASN A O 1
ATOM 1100 N N . TYR A 1 143 ? -13.128 5.901 -4.389 1.00 94.50 143 TYR A N 1
ATOM 1101 C CA . TYR A 1 143 ? -14.159 5.538 -5.351 1.00 94.50 143 TYR A CA 1
ATOM 1102 C C . TYR A 1 143 ? -13.746 6.071 -6.713 1.00 94.50 143 TYR A C 1
ATOM 1104 O O . TYR A 1 143 ? -13.362 7.236 -6.824 1.00 94.50 143 TYR A O 1
ATOM 1112 N N . GLY A 1 144 ? -13.769 5.218 -7.726 1.00 92.75 144 GLY A N 1
ATOM 1113 C CA . GLY A 1 144 ? -13.251 5.538 -9.049 1.00 92.75 144 GLY A CA 1
ATOM 1114 C C . GLY A 1 144 ? -12.579 4.319 -9.661 1.00 92.75 144 GLY A C 1
ATOM 1115 O O . GLY A 1 144 ? -13.106 3.215 -9.567 1.00 92.75 144 GLY A O 1
ATOM 1116 N N . ARG A 1 145 ? -11.408 4.499 -10.270 1.00 89.25 145 ARG A N 1
ATOM 1117 C CA . ARG A 1 145 ? -10.619 3.416 -10.859 1.00 89.25 145 ARG A CA 1
ATOM 1118 C C . ARG A 1 145 ? -9.136 3.764 -10.824 1.00 89.25 145 ARG A C 1
ATOM 1120 O O . ARG A 1 145 ? -8.711 4.726 -11.461 1.00 89.25 145 ARG A O 1
ATOM 1127 N N . SER A 1 146 ? -8.357 2.950 -10.115 1.00 82.06 146 SER A N 1
ATOM 1128 C CA . SER A 1 146 ? -6.895 3.056 -10.019 1.00 82.06 146 SER A CA 1
ATOM 1129 C C . SER A 1 146 ? -6.149 2.045 -10.892 1.00 82.06 146 SER A C 1
ATOM 1131 O O . SER A 1 146 ? -4.944 2.164 -11.085 1.00 82.06 146 SER A O 1
ATOM 1133 N N . ASP A 1 147 ? -6.843 1.034 -11.416 1.00 76.81 147 ASP A N 1
ATOM 1134 C CA . ASP A 1 147 ? -6.268 -0.012 -12.259 1.00 76.81 147 ASP A CA 1
ATOM 1135 C C . ASP A 1 147 ? -7.315 -0.608 -13.224 1.00 76.81 147 ASP A C 1
ATOM 1137 O O . ASP A 1 147 ? -8.526 -0.441 -13.055 1.00 76.81 147 ASP A O 1
ATOM 1141 N N . SER A 1 148 ? -6.854 -1.283 -14.279 1.00 74.88 148 SER A N 1
ATOM 1142 C CA . SER A 1 148 ? -7.722 -1.818 -15.341 1.00 74.88 148 SER A CA 1
ATOM 1143 C C . SER A 1 148 ? -8.275 -3.219 -15.058 1.00 74.88 148 SER A C 1
ATOM 1145 O O . SER A 1 148 ? -8.946 -3.785 -15.916 1.00 74.88 148 SER A O 1
ATOM 1147 N N . VAL A 1 149 ? -7.971 -3.804 -13.898 1.00 71.12 149 VAL A N 1
ATOM 1148 C CA . VAL A 1 149 ? -8.210 -5.227 -13.597 1.00 71.12 149 VAL A CA 1
ATOM 1149 C C . VAL A 1 149 ? -9.295 -5.393 -12.538 1.00 71.12 149 VAL A C 1
ATOM 1151 O O . VAL A 1 149 ? -10.189 -6.226 -12.650 1.00 71.12 149 VAL A O 1
ATOM 1154 N N . THR A 1 150 ? -9.252 -4.577 -11.496 1.00 79.81 150 THR A N 1
ATOM 1155 C CA . THR A 1 150 ? -10.232 -4.602 -10.422 1.00 79.81 150 THR A CA 1
ATOM 1156 C C . THR A 1 150 ? -11.619 -4.313 -10.992 1.00 79.81 150 THR A C 1
ATOM 1158 O O . THR A 1 150 ? -11.824 -3.312 -11.689 1.00 79.81 150 THR A O 1
ATOM 1161 N N . CYS A 1 151 ? -12.572 -5.208 -10.714 1.00 85.12 151 CYS A N 1
ATOM 1162 C CA . CYS A 1 151 ? -13.940 -5.122 -11.227 1.00 85.12 151 CYS A CA 1
ATOM 1163 C C . CYS A 1 151 ? -14.005 -4.953 -12.760 1.00 85.12 151 CYS A C 1
ATOM 1165 O O . CYS A 1 151 ? -14.780 -4.134 -13.246 1.00 85.12 151 CYS A O 1
ATOM 1167 N N . SER A 1 152 ? -13.157 -5.661 -13.521 1.00 83.94 152 SER A N 1
ATOM 1168 C CA . SER A 1 152 ? -13.146 -5.604 -14.995 1.00 83.94 152 SER A CA 1
ATOM 1169 C C . SER A 1 152 ? -13.766 -6.819 -15.692 1.00 83.94 152 SER A C 1
ATOM 1171 O O . SER A 1 152 ? -13.927 -6.800 -16.911 1.00 83.94 152 SER A O 1
ATOM 1173 N N . SER A 1 153 ? -14.127 -7.868 -14.944 1.00 81.81 153 SER A N 1
ATOM 1174 C CA . SER A 1 153 ? -14.682 -9.098 -15.520 1.00 81.81 153 SER A CA 1
ATOM 1175 C C . SER A 1 153 ? -15.938 -8.809 -16.348 1.00 81.81 153 SER A C 1
ATOM 1177 O O . SER A 1 153 ? -16.886 -8.201 -15.852 1.00 81.81 153 SER A O 1
ATOM 1179 N N . GLY A 1 154 ? -15.926 -9.232 -17.615 1.00 78.12 154 GLY A N 1
ATOM 1180 C CA . GLY A 1 154 ? -17.027 -9.023 -18.558 1.00 78.12 154 GLY A CA 1
ATOM 1181 C C . GLY A 1 154 ? -17.161 -7.597 -19.110 1.00 78.12 154 GLY A C 1
ATOM 1182 O O . GLY A 1 154 ? -18.138 -7.320 -19.801 1.00 78.12 154 GLY A O 1
ATOM 1183 N N . LEU A 1 155 ? -16.214 -6.691 -18.831 1.00 78.00 155 LEU A N 1
ATOM 1184 C CA . LEU A 1 155 ? -16.249 -5.311 -19.323 1.00 78.00 155 LEU A CA 1
ATOM 1185 C C . LEU A 1 155 ? -15.401 -5.113 -20.584 1.00 78.00 155 LEU A C 1
ATOM 1187 O O . LEU A 1 155 ? -14.332 -5.699 -20.746 1.00 78.00 155 LEU A O 1
ATOM 1191 N N . TYR A 1 156 ? -15.852 -4.207 -21.454 1.00 76.81 156 TYR A N 1
ATOM 1192 C CA . TYR A 1 156 ? -15.063 -3.737 -22.592 1.00 76.81 156 TYR A CA 1
ATOM 1193 C C . TYR A 1 156 ? -13.853 -2.917 -22.134 1.00 76.81 156 TYR A C 1
ATOM 1195 O O . TYR A 1 156 ? -13.939 -2.130 -21.190 1.00 76.81 156 TYR A O 1
ATOM 1203 N N . ASN A 1 157 ? -12.744 -3.033 -22.871 1.00 75.69 157 ASN A N 1
ATOM 1204 C CA . ASN A 1 157 ? -11.485 -2.360 -22.539 1.00 75.69 157 ASN A CA 1
ATOM 1205 C C . ASN A 1 157 ? -11.648 -0.830 -22.410 1.00 75.69 157 ASN A C 1
ATOM 1207 O O . ASN A 1 157 ? -11.127 -0.223 -21.480 1.00 75.69 157 ASN A O 1
ATOM 1211 N N . SER A 1 158 ? -12.453 -0.204 -23.276 1.00 77.81 158 SER A N 1
ATOM 1212 C CA . SER A 1 158 ? -12.715 1.245 -23.245 1.00 77.81 158 SER A CA 1
ATOM 1213 C C . SER A 1 158 ? -13.219 1.760 -21.890 1.00 77.81 158 SER A C 1
ATOM 1215 O O . SER A 1 158 ? -12.901 2.887 -21.522 1.00 77.81 158 SER A O 1
ATOM 1217 N N . LEU A 1 159 ? -13.933 0.930 -21.122 1.00 83.50 159 LEU A N 1
ATOM 1218 C CA . LEU A 1 159 ? -14.519 1.291 -19.827 1.00 83.50 159 LEU A CA 1
ATOM 1219 C C . LEU A 1 159 ? -13.539 1.171 -18.646 1.00 83.50 159 LEU A C 1
ATOM 1221 O O . LEU A 1 159 ? -13.857 1.619 -17.542 1.00 83.50 159 LEU A O 1
ATOM 1225 N N . VAL A 1 160 ? -12.370 0.548 -18.849 1.00 80.19 160 VAL A N 1
ATOM 1226 C CA . VAL A 1 160 ? -11.393 0.235 -17.785 1.00 80.19 160 VAL A CA 1
ATOM 1227 C C . VAL A 1 160 ? -10.010 0.859 -18.010 1.00 80.19 160 VAL A C 1
ATOM 1229 O O . VAL A 1 160 ? -9.132 0.745 -17.154 1.00 80.19 160 VAL A O 1
ATOM 1232 N N . LEU A 1 161 ? -9.801 1.544 -19.140 1.00 78.06 161 LEU A N 1
ATOM 1233 C CA . LEU A 1 161 ? -8.522 2.178 -19.485 1.00 78.06 161 LEU A CA 1
ATOM 1234 C C . LEU A 1 161 ? -8.196 3.401 -18.623 1.00 78.06 161 LEU A C 1
ATOM 1236 O O . LEU A 1 161 ? -7.019 3.648 -18.342 1.00 78.06 161 LEU A O 1
ATOM 1240 N N . ASN A 1 162 ? -9.209 4.155 -18.190 1.00 80.94 162 ASN A N 1
ATOM 1241 C CA . ASN A 1 162 ? -9.007 5.300 -17.310 1.00 80.94 162 ASN A CA 1
ATOM 1242 C C . ASN A 1 162 ? -8.723 4.829 -15.877 1.00 80.94 162 ASN A C 1
ATOM 1244 O O . ASN A 1 162 ? -9.625 4.633 -15.067 1.00 80.94 162 ASN A O 1
ATOM 1248 N N . THR A 1 163 ? -7.440 4.652 -15.576 1.00 79.19 163 THR A N 1
ATOM 1249 C CA . THR A 1 163 ? -6.945 4.218 -14.263 1.00 79.19 163 THR A CA 1
ATOM 1250 C C . THR A 1 163 ? -6.494 5.377 -13.379 1.00 79.19 163 THR A C 1
ATOM 1252 O O . THR A 1 163 ? -5.782 5.160 -12.405 1.00 79.19 163 THR A O 1
ATOM 1255 N N . ASN A 1 164 ? -6.842 6.614 -13.740 1.00 80.38 164 ASN A N 1
ATOM 1256 C CA . ASN A 1 164 ? -6.553 7.802 -12.942 1.00 80.38 164 ASN A CA 1
ATOM 1257 C C . ASN A 1 164 ? -7.846 8.472 -12.456 1.00 80.38 164 ASN A C 1
ATOM 1259 O O . ASN A 1 164 ? -7.920 9.696 -12.364 1.00 80.38 164 ASN A O 1
ATOM 1263 N N . CYS A 1 165 ? -8.877 7.674 -12.177 1.00 87.88 165 CYS A N 1
ATOM 1264 C CA . CYS A 1 165 ? -10.168 8.177 -11.739 1.00 87.88 165 CYS A CA 1
ATOM 1265 C C . CYS A 1 165 ? -10.306 8.096 -10.219 1.00 87.88 165 CYS A C 1
ATOM 1267 O O . CYS A 1 165 ? -10.272 7.008 -9.644 1.00 87.88 165 CYS A O 1
ATOM 1269 N N . TYR A 1 166 ? -10.519 9.246 -9.579 1.00 87.38 166 TYR A N 1
ATOM 1270 C CA . TYR A 1 166 ? -10.680 9.345 -8.132 1.00 87.38 166 TYR A CA 1
ATOM 1271 C C . TYR A 1 166 ? -11.743 10.386 -7.786 1.00 87.38 166 TYR A C 1
ATOM 1273 O O . TYR A 1 166 ? -11.585 11.569 -8.084 1.00 87.38 166 TYR A O 1
ATOM 1281 N N . SER A 1 167 ? -12.804 9.949 -7.114 1.00 90.56 167 SER A N 1
ATOM 1282 C CA . SER A 1 167 ? -13.816 10.838 -6.556 1.00 90.56 167 SER A CA 1
ATOM 1283 C C . SER A 1 167 ? -13.269 11.549 -5.313 1.00 90.56 167 SER A C 1
ATOM 1285 O O . SER A 1 167 ? -12.798 10.878 -4.377 1.00 90.56 167 SER A O 1
ATOM 1287 N N . PRO A 1 168 ? -13.373 12.888 -5.233 1.00 87.12 168 PRO A N 1
ATOM 1288 C CA . PRO A 1 168 ? -12.991 13.633 -4.044 1.00 87.12 168 PRO A CA 1
ATOM 1289 C C . PRO A 1 168 ? -13.870 13.235 -2.853 1.00 87.12 168 PRO A C 1
ATOM 1291 O O . PRO A 1 168 ? -14.959 12.684 -3.001 1.00 87.12 168 PRO A O 1
ATOM 1294 N N . ASN A 1 169 ? -13.394 13.521 -1.641 1.00 87.12 169 ASN A N 1
ATOM 1295 C CA . ASN A 1 169 ? -14.125 13.319 -0.383 1.00 87.12 169 ASN A CA 1
ATOM 1296 C C . ASN A 1 169 ? -14.564 11.876 -0.062 1.00 87.12 169 ASN A C 1
ATOM 1298 O O . ASN A 1 169 ? -15.160 11.671 0.997 1.00 87.12 169 ASN A O 1
ATOM 1302 N N . THR A 1 170 ? -14.216 10.878 -0.883 1.00 93.00 170 THR A N 1
ATOM 1303 C CA . THR A 1 170 ? -14.596 9.471 -0.666 1.00 93.00 170 THR A CA 1
ATOM 1304 C C . THR A 1 170 ? -14.235 8.998 0.743 1.00 93.00 170 THR A C 1
ATOM 1306 O O . THR A 1 170 ? -15.094 8.531 1.492 1.00 93.00 170 THR A O 1
ATOM 1309 N N . ARG A 1 171 ? -12.978 9.198 1.163 1.00 91.62 171 ARG A N 1
ATOM 1310 C CA . ARG A 1 171 ? -12.522 8.867 2.520 1.00 91.62 171 ARG A CA 1
ATOM 1311 C C . ARG A 1 171 ? -13.362 9.538 3.605 1.00 91.62 171 ARG A C 1
ATOM 1313 O O . ARG A 1 171 ? -13.693 8.891 4.590 1.00 91.62 171 ARG A O 1
ATOM 1320 N N . SER A 1 172 ? -13.703 10.816 3.444 1.00 89.50 172 SER A N 1
ATOM 1321 C CA . SER A 1 172 ? -14.500 11.562 4.428 1.00 89.50 172 SER A CA 1
ATOM 1322 C C . SER A 1 172 ? -15.911 10.985 4.558 1.00 89.50 172 SER A C 1
ATOM 1324 O O . SER A 1 172 ? -16.388 10.784 5.674 1.00 89.50 172 SER A O 1
ATOM 1326 N N . ALA A 1 173 ? -16.551 10.645 3.436 1.00 93.12 173 ALA A N 1
ATOM 1327 C CA . ALA A 1 173 ? -17.860 9.999 3.424 1.00 93.12 173 ALA A CA 1
ATOM 1328 C C . ALA A 1 173 ? -17.825 8.635 4.134 1.00 93.12 173 ALA A C 1
ATOM 1330 O O . ALA A 1 173 ? -18.610 8.398 5.050 1.00 93.12 173 ALA A O 1
ATOM 1331 N N . VAL A 1 174 ? -16.851 7.778 3.809 1.00 94.25 174 VAL A N 1
ATOM 1332 C CA . VAL A 1 174 ? -16.705 6.463 4.462 1.00 94.25 174 VAL A CA 1
ATOM 1333 C C . VAL A 1 174 ? -16.342 6.596 5.946 1.00 94.25 174 VAL A C 1
ATOM 1335 O O . VAL A 1 174 ? -16.836 5.833 6.772 1.00 94.25 174 VAL A O 1
ATOM 1338 N N . VAL A 1 175 ? -15.525 7.586 6.326 1.00 89.75 175 VAL A N 1
ATOM 1339 C CA . VAL A 1 175 ? -15.225 7.885 7.737 1.00 89.75 175 VAL A CA 1
ATOM 1340 C C . VAL A 1 175 ? -16.497 8.256 8.494 1.00 89.75 175 VAL A C 1
ATOM 1342 O O . VAL A 1 175 ? -16.736 7.697 9.559 1.00 89.75 175 VAL A O 1
ATOM 1345 N N . LYS A 1 176 ? -17.330 9.151 7.950 1.00 87.88 176 LYS A N 1
ATOM 1346 C CA . LYS A 1 176 ? -18.605 9.533 8.578 1.00 87.88 176 LYS A CA 1
ATOM 1347 C C . LYS A 1 176 ? -19.544 8.339 8.744 1.00 87.88 176 LYS A C 1
ATOM 1349 O O . LYS A 1 176 ? -20.236 8.257 9.751 1.00 87.88 176 LYS A O 1
ATOM 1354 N N . LEU A 1 177 ? -19.553 7.432 7.768 1.00 90.44 177 LEU A N 1
ATOM 1355 C CA . LEU A 1 177 ? -20.425 6.262 7.774 1.00 90.44 177 LEU A CA 1
ATOM 1356 C C . LEU A 1 177 ? -19.946 5.156 8.714 1.00 90.44 177 LEU A C 1
ATOM 1358 O O . LEU A 1 177 ? -20.783 4.556 9.372 1.00 90.44 177 LEU A O 1
ATOM 1362 N N . CYS A 1 178 ? -18.641 4.872 8.782 1.00 92.31 178 CYS A N 1
ATOM 1363 C CA . CYS A 1 178 ? -18.141 3.636 9.395 1.00 92.31 178 CYS A CA 1
ATOM 1364 C C . CYS A 1 178 ? -17.155 3.817 10.550 1.00 92.31 178 CYS A C 1
ATOM 1366 O O . CYS A 1 178 ? -16.936 2.876 11.315 1.00 92.31 178 CYS A O 1
ATOM 1368 N N . HIS A 1 179 ? -16.498 4.971 10.677 1.00 87.50 179 HIS A N 1
ATOM 1369 C CA . HIS A 1 179 ? -15.432 5.131 11.663 1.00 87.50 179 HIS A CA 1
ATOM 1370 C C . HIS A 1 179 ? -15.980 5.025 13.091 1.00 87.50 179 HIS A C 1
ATOM 1372 O O . HIS A 1 179 ? -16.997 5.626 13.426 1.00 87.50 179 HIS A O 1
ATOM 1378 N N . GLY A 1 180 ? -15.300 4.259 13.945 1.00 81.56 180 GLY A N 1
ATOM 1379 C CA . GLY A 1 180 ? -15.724 4.027 15.325 1.00 81.56 180 GLY A CA 1
ATOM 1380 C C . GLY A 1 180 ? -16.891 3.047 15.477 1.00 81.56 180 GLY A C 1
ATOM 1381 O O . GLY A 1 180 ? -17.298 2.779 16.604 1.00 81.56 180 GLY A O 1
ATOM 1382 N N . GLN A 1 181 ? -17.414 2.480 14.387 1.00 86.31 181 GLN A N 1
ATOM 1383 C CA . GLN A 1 181 ? -18.429 1.428 14.446 1.00 86.31 181 GLN A CA 1
ATOM 1384 C C . GLN A 1 181 ? -17.780 0.045 14.507 1.00 86.31 181 GLN A C 1
ATOM 1386 O O . GLN A 1 181 ? -16.643 -0.145 14.086 1.00 86.31 181 GLN A O 1
ATOM 1391 N N . ARG A 1 182 ? -18.511 -0.944 15.025 1.00 88.19 182 ARG A N 1
ATOM 1392 C CA . ARG A 1 182 ? -18.089 -2.357 15.001 1.00 88.19 182 ARG A CA 1
ATOM 1393 C C . ARG A 1 182 ? -18.338 -3.008 13.646 1.00 88.19 182 ARG A C 1
ATOM 1395 O O . ARG A 1 182 ? -17.555 -3.839 13.193 1.00 88.19 182 ARG A O 1
ATOM 1402 N N . ARG A 1 183 ? -19.445 -2.615 13.018 1.00 94.06 183 ARG A N 1
ATOM 1403 C CA . ARG A 1 183 ? -19.921 -3.126 11.741 1.00 94.06 183 ARG A CA 1
ATOM 1404 C C . ARG A 1 183 ? -20.578 -1.994 10.964 1.00 94.06 183 ARG A C 1
ATOM 1406 O O . ARG A 1 183 ? -21.368 -1.262 11.547 1.00 94.06 183 ARG A O 1
ATOM 1413 N N . CYS A 1 184 ? -20.259 -1.872 9.682 1.00 94.94 184 CYS A N 1
ATOM 1414 C CA . CYS A 1 184 ? -20.782 -0.833 8.798 1.00 94.94 184 CYS A CA 1
ATOM 1415 C C . CYS A 1 184 ? -20.926 -1.389 7.381 1.00 94.94 184 CYS A C 1
ATOM 1417 O O . CYS A 1 184 ? -20.003 -2.044 6.900 1.00 94.94 184 CYS A O 1
ATOM 1419 N N . THR A 1 185 ? -22.043 -1.126 6.705 1.00 94.75 185 THR A N 1
ATOM 1420 C CA . THR A 1 185 ? -22.236 -1.505 5.297 1.00 94.75 185 THR A CA 1
ATOM 1421 C C . THR A 1 185 ? -22.091 -0.278 4.414 1.00 94.75 185 THR A C 1
ATOM 1423 O O . THR A 1 185 ? -22.673 0.764 4.706 1.00 94.75 185 THR A O 1
ATOM 1426 N N . VAL A 1 186 ? -21.316 -0.408 3.339 1.00 93.81 186 VAL A N 1
ATOM 1427 C CA . VAL A 1 186 ? -21.065 0.664 2.373 1.00 93.81 186 VAL A CA 1
ATOM 1428 C C . VAL A 1 186 ? -21.471 0.194 0.985 1.00 93.81 186 VAL A C 1
ATOM 1430 O O . VAL A 1 186 ? -21.167 -0.935 0.601 1.00 93.81 186 VAL A O 1
ATOM 1433 N N . GLU A 1 187 ? -22.142 1.071 0.248 1.00 94.56 187 GLU A N 1
ATOM 1434 C CA . GLU A 1 187 ? -22.467 0.905 -1.168 1.00 94.56 187 GLU A CA 1
ATOM 1435 C C . GLU A 1 187 ? -21.467 1.679 -2.027 1.00 94.56 187 GLU A C 1
ATOM 1437 O O . GLU A 1 187 ? -21.113 2.804 -1.682 1.00 94.56 187 GLU A O 1
ATOM 1442 N N . ALA A 1 188 ? -21.037 1.110 -3.150 1.00 94.69 188 ALA A N 1
ATOM 1443 C CA . ALA A 1 188 ? -20.225 1.801 -4.147 1.00 94.69 188 ALA A CA 1
ATOM 1444 C C . ALA A 1 188 ? -21.125 2.440 -5.216 1.00 94.69 188 ALA A C 1
ATOM 1446 O O . ALA A 1 188 ? -21.417 1.804 -6.224 1.00 94.69 188 ALA A O 1
ATOM 1447 N N . SER A 1 189 ? -21.586 3.673 -4.999 1.00 91.75 189 SER A N 1
ATOM 1448 C CA . SER A 1 189 ? -22.585 4.304 -5.873 1.00 91.75 189 SER A CA 1
ATOM 1449 C C . SER A 1 189 ? -22.349 5.791 -6.092 1.00 91.75 189 SER A C 1
ATOM 1451 O O . SER A 1 189 ? -21.883 6.496 -5.192 1.00 91.75 189 SER A O 1
ATOM 1453 N N . ASP A 1 190 ? -22.752 6.260 -7.274 1.00 89.81 190 ASP A N 1
ATOM 1454 C CA . ASP A 1 190 ? -22.630 7.654 -7.714 1.00 89.81 190 ASP A CA 1
ATOM 1455 C C . ASP A 1 190 ? -23.506 8.620 -6.894 1.00 89.81 190 ASP A C 1
ATOM 1457 O O . ASP A 1 190 ? -23.277 9.829 -6.862 1.00 89.81 190 ASP A O 1
ATOM 1461 N N . SER A 1 191 ? -24.512 8.085 -6.192 1.00 86.19 191 SER A N 1
ATOM 1462 C CA . SER A 1 191 ? -25.352 8.849 -5.264 1.00 86.19 191 SER A CA 1
ATOM 1463 C C . SER A 1 191 ? -24.635 9.190 -3.954 1.00 86.19 191 SER A C 1
ATOM 1465 O O . SER A 1 191 ? -24.953 10.194 -3.317 1.00 86.19 191 SER A O 1
ATOM 1467 N N . ILE A 1 192 ? -23.668 8.362 -3.547 1.00 85.69 192 ILE A N 1
ATOM 1468 C CA . ILE A 1 192 ? -22.884 8.535 -2.317 1.00 85.69 192 ILE A CA 1
ATOM 1469 C C . ILE A 1 192 ? -21.561 9.235 -2.629 1.00 85.69 192 ILE A C 1
ATOM 1471 O O . ILE A 1 192 ? -21.099 10.080 -1.857 1.00 85.69 192 ILE A O 1
ATOM 1475 N N . PHE A 1 193 ? -20.950 8.884 -3.758 1.00 89.19 193 PHE A N 1
ATOM 1476 C CA . PHE A 1 193 ? -19.668 9.404 -4.208 1.00 89.19 193 PHE A CA 1
ATOM 1477 C C . PHE A 1 193 ? -19.857 10.054 -5.573 1.00 89.19 193 PHE A C 1
ATOM 1479 O O . PHE A 1 193 ? -20.332 9.411 -6.493 1.00 89.19 193 PHE A O 1
ATOM 1486 N N . THR A 1 194 ? -19.493 11.322 -5.722 1.00 87.25 194 THR A N 1
ATOM 1487 C CA . THR A 1 194 ? -19.684 12.048 -6.983 1.00 87.25 194 THR A CA 1
ATOM 1488 C C . THR A 1 194 ? -19.009 11.330 -8.156 1.00 87.25 194 THR A C 1
ATOM 1490 O O . THR A 1 194 ? -17.835 10.967 -8.065 1.00 87.25 194 THR A O 1
ATOM 1493 N N . ASP A 1 195 ? -19.719 11.163 -9.276 1.00 87.31 195 ASP A N 1
ATOM 1494 C CA . ASP A 1 195 ? -19.096 10.644 -10.493 1.00 87.31 195 ASP A CA 1
ATOM 1495 C C . ASP A 1 195 ? -18.216 11.716 -11.147 1.00 87.31 195 ASP A C 1
ATOM 1497 O O . ASP A 1 195 ? -18.691 12.770 -11.568 1.00 87.31 195 ASP A O 1
ATOM 1501 N N . VAL A 1 196 ? -16.915 11.438 -11.214 1.00 86.50 196 VAL A N 1
ATOM 1502 C CA . VAL A 1 196 ? -15.899 12.329 -11.794 1.00 86.50 196 VAL A CA 1
ATOM 1503 C C . VAL A 1 196 ? -15.412 11.822 -13.155 1.00 86.50 196 VAL A C 1
ATOM 1505 O O . VAL A 1 196 ? -14.813 12.580 -13.913 1.00 86.50 196 VAL A O 1
ATOM 1508 N N . CYS A 1 197 ? -15.650 10.552 -13.492 1.00 87.50 197 CYS A N 1
ATOM 1509 C CA . CYS A 1 197 ? -15.117 9.925 -14.700 1.00 87.50 197 CYS A CA 1
ATOM 1510 C C . CYS A 1 197 ? -16.213 9.180 -15.464 1.00 87.50 197 CYS A C 1
ATOM 1512 O O . CYS A 1 197 ? -16.252 7.948 -15.519 1.00 87.50 197 CYS A O 1
ATOM 1514 N N . THR A 1 198 ? -17.091 9.951 -16.102 1.00 89.38 198 THR A N 1
ATOM 1515 C CA . THR A 1 198 ? -18.170 9.411 -16.930 1.00 89.38 198 THR A CA 1
ATOM 1516 C C . THR A 1 198 ? -17.622 8.478 -18.016 1.00 89.38 198 THR A C 1
ATOM 1518 O O . THR A 1 198 ? -16.550 8.693 -18.586 1.00 89.38 198 THR A O 1
ATOM 1521 N N . GLY A 1 199 ? -18.330 7.375 -18.267 1.00 87.06 199 GLY A N 1
ATOM 1522 C CA . GLY A 1 199 ? -17.889 6.342 -19.214 1.00 87.06 199 GLY A CA 1
ATOM 1523 C C . GLY A 1 199 ? -16.761 5.435 -18.705 1.00 87.06 199 GLY A C 1
ATOM 1524 O O . GLY A 1 199 ? -16.316 4.559 -19.439 1.00 87.06 199 GLY A O 1
ATOM 1525 N N . THR A 1 200 ? -16.311 5.598 -17.458 1.00 90.12 200 THR A N 1
ATOM 1526 C CA . THR A 1 200 ? -15.419 4.649 -16.777 1.00 90.12 200 THR A CA 1
ATOM 1527 C C . THR A 1 200 ? -16.216 3.898 -15.717 1.00 90.12 200 THR A C 1
ATOM 1529 O O . THR A 1 200 ? -16.867 4.522 -14.881 1.00 90.12 200 THR A O 1
ATOM 1532 N N . VAL A 1 201 ? -16.162 2.563 -15.725 1.00 90.81 201 VAL A N 1
ATOM 1533 C CA . VAL A 1 201 ? -16.792 1.762 -14.658 1.00 90.81 201 VAL A CA 1
ATOM 1534 C C . VAL A 1 201 ? -15.944 1.869 -13.401 1.00 90.81 201 VAL A C 1
ATOM 1536 O O . VAL A 1 201 ? -14.727 1.686 -13.471 1.00 90.81 201 VAL A O 1
ATOM 1539 N N . LYS A 1 202 ? -16.561 2.135 -12.254 1.00 93.94 202 LYS A N 1
ATOM 1540 C CA . LYS A 1 202 ? -15.863 2.458 -11.004 1.00 93.94 202 LYS A CA 1
ATOM 1541 C C . LYS A 1 202 ? -15.889 1.291 -10.010 1.00 93.94 202 LYS A C 1
ATOM 1543 O O . LYS A 1 202 ? -16.562 0.278 -10.185 1.00 93.94 202 LYS A O 1
ATOM 1548 N N . TYR A 1 203 ? -15.115 1.416 -8.946 1.00 93.62 203 TYR A N 1
ATOM 1549 C CA . TYR A 1 203 ? -15.184 0.584 -7.754 1.00 93.62 203 TYR A CA 1
ATOM 1550 C C . TYR A 1 203 ? -14.755 1.401 -6.538 1.00 93.62 203 TYR A C 1
ATOM 1552 O O . TYR A 1 203 ? -13.975 2.351 -6.636 1.00 93.62 203 TYR A O 1
ATOM 1560 N N . LEU A 1 204 ? -15.271 1.026 -5.372 1.00 94.38 204 LEU A N 1
ATOM 1561 C CA . LEU A 1 204 ? -14.839 1.545 -4.08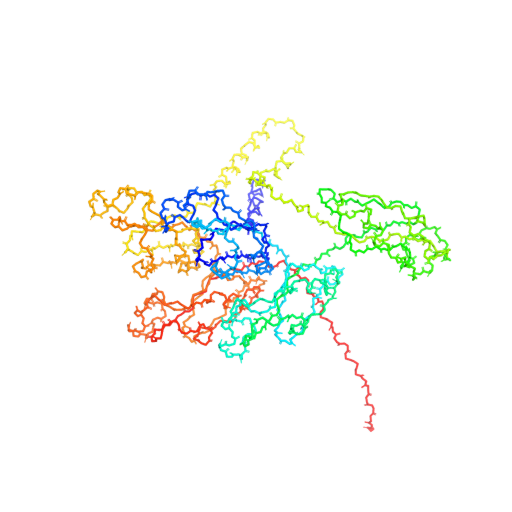6 1.00 94.38 204 LEU A CA 1
ATOM 1562 C C . LEU A 1 204 ? -13.792 0.604 -3.489 1.00 94.38 204 LEU A C 1
ATOM 1564 O O . LEU A 1 204 ? -14.035 -0.586 -3.300 1.00 94.38 204 LEU A O 1
ATOM 1568 N N . THR A 1 205 ? -12.643 1.158 -3.125 1.00 92.88 205 THR A N 1
ATOM 1569 C CA . THR A 1 205 ? -11.685 0.508 -2.229 1.00 92.88 205 THR A CA 1
ATOM 1570 C C . THR A 1 205 ? -11.804 1.130 -0.848 1.00 92.88 205 THR A C 1
ATOM 1572 O O . THR A 1 205 ? -11.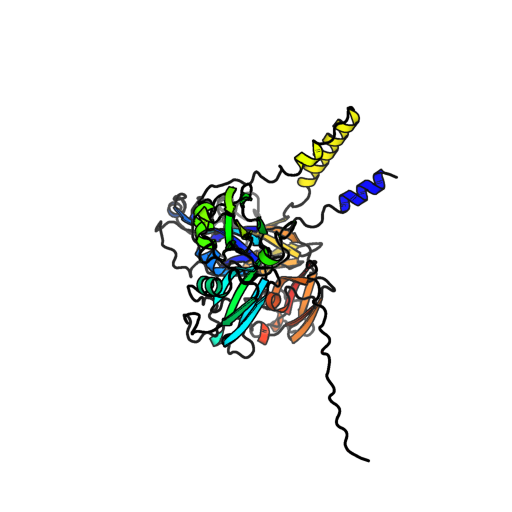764 2.351 -0.715 1.00 92.88 205 THR A O 1
ATOM 1575 N N . VAL A 1 206 ? -11.946 0.306 0.189 1.00 94.44 206 VAL A N 1
ATOM 1576 C CA . VAL A 1 206 ? -11.910 0.751 1.586 1.00 94.44 206 VAL A CA 1
ATOM 1577 C C . VAL A 1 206 ? -10.817 -0.002 2.314 1.00 94.44 206 VAL A C 1
ATOM 1579 O O . VAL A 1 206 ? -10.814 -1.229 2.356 1.00 94.44 206 VAL A O 1
ATOM 1582 N N . SER A 1 207 ? -9.905 0.744 2.921 1.00 92.94 207 SER A N 1
ATOM 1583 C CA . SER A 1 207 ? -8.840 0.206 3.757 1.00 92.94 207 SER A CA 1
ATOM 1584 C C . SER A 1 207 ? -9.050 0.627 5.205 1.00 92.94 207 SER A C 1
ATOM 1586 O O . SER A 1 207 ? -9.315 1.798 5.495 1.00 92.94 207 SER A O 1
ATOM 1588 N N . TYR A 1 208 ? -8.963 -0.322 6.129 1.00 91.12 208 TYR A N 1
ATOM 1589 C CA . TYR A 1 208 ? -9.262 -0.072 7.534 1.00 91.12 208 TYR A CA 1
ATOM 1590 C C . TYR A 1 208 ? -8.497 -1.003 8.466 1.00 91.12 208 TYR A C 1
ATOM 1592 O O . TYR A 1 208 ? -8.110 -2.112 8.099 1.00 91.12 208 TYR A O 1
ATOM 1600 N N . THR A 1 209 ? -8.297 -0.547 9.694 1.00 88.00 209 THR A N 1
ATOM 1601 C CA . THR A 1 209 ? -7.822 -1.368 10.804 1.00 88.00 209 THR A CA 1
ATOM 1602 C C . THR A 1 209 ? -8.951 -1.607 11.794 1.00 88.00 209 THR A C 1
ATOM 1604 O O . THR A 1 209 ? -9.937 -0.867 11.847 1.00 88.00 209 THR A O 1
ATOM 1607 N N . CYS A 1 210 ? -8.794 -2.664 12.579 1.00 87.25 210 CYS A N 1
ATOM 1608 C CA . CYS A 1 210 ? -9.653 -2.955 13.709 1.00 87.25 210 CYS A CA 1
ATOM 1609 C C . CYS A 1 210 ? -8.881 -2.614 14.978 1.00 87.25 210 CYS A C 1
ATOM 1611 O O . CYS A 1 210 ? -7.821 -3.185 15.231 1.00 87.25 210 CYS A O 1
ATOM 1613 N N . ILE A 1 211 ? -9.380 -1.639 15.732 1.00 83.50 211 ILE A N 1
ATOM 1614 C CA . ILE A 1 211 ? -8.694 -1.101 16.902 1.00 83.50 211 ILE A CA 1
ATOM 1615 C C . ILE A 1 211 ? -9.483 -1.374 18.174 1.00 83.50 211 ILE A C 1
ATOM 1617 O O . ILE A 1 211 ? -10.698 -1.173 18.252 1.00 83.50 211 ILE A O 1
ATOM 1621 N N . GLU A 1 212 ? -8.773 -1.832 19.197 1.00 81.00 212 GLU A N 1
ATOM 1622 C CA . GLU A 1 212 ? -9.356 -2.054 20.511 1.00 81.00 212 GLU A CA 1
ATOM 1623 C C . GLU A 1 212 ? -9.624 -0.728 21.223 1.00 81.00 212 GLU A C 1
ATOM 1625 O O . GLU A 1 212 ? -8.749 0.132 21.368 1.00 81.00 212 GLU A O 1
ATOM 1630 N N . LEU A 1 213 ? -10.854 -0.580 21.710 1.00 77.00 213 LEU A N 1
ATOM 1631 C CA . LEU A 1 213 ? -11.247 0.535 22.554 1.00 77.00 213 LEU A CA 1
ATOM 1632 C C . LEU A 1 213 ? -10.774 0.265 23.986 1.00 77.00 213 LEU A C 1
ATOM 1634 O O . LEU A 1 213 ? -11.284 -0.642 24.647 1.00 77.00 213 LEU A O 1
ATOM 1638 N N . LYS A 1 214 ? -9.848 1.077 24.505 1.00 83.81 214 LYS A N 1
ATOM 1639 C CA . LYS A 1 214 ? -9.475 0.994 25.921 1.00 83.81 214 LYS A CA 1
ATOM 1640 C C . LYS A 1 214 ? -10.623 1.554 26.753 1.00 83.81 214 LYS A C 1
ATOM 1642 O O . LYS A 1 214 ? -10.862 2.763 26.743 1.00 83.81 214 LYS A O 1
ATOM 1647 N N . LYS A 1 215 ? -11.339 0.670 27.449 1.00 85.88 215 LYS A N 1
ATOM 1648 C CA . LYS A 1 215 ? -12.437 1.037 28.347 1.00 85.88 215 LYS A CA 1
ATOM 1649 C C . LYS A 1 215 ? -11.891 1.423 29.719 1.00 85.88 215 LYS A C 1
ATOM 1651 O O . LYS A 1 215 ? -11.013 0.755 30.255 1.00 85.88 215 LYS A O 1
ATOM 1656 N N . SER A 1 216 ? -12.421 2.502 30.276 1.00 91.12 216 SER A N 1
ATOM 1657 C CA . SER A 1 216 ? -12.173 2.961 31.639 1.00 91.12 216 SER A CA 1
ATOM 1658 C C . SER A 1 216 ? -13.512 3.090 32.337 1.00 91.12 216 SER A C 1
ATOM 1660 O O . SER A 1 216 ? -14.378 3.823 31.866 1.00 91.12 216 SER A O 1
ATOM 1662 N N . VAL A 1 217 ? -13.672 2.393 33.456 1.00 95.44 217 VAL A N 1
ATOM 1663 C CA . VAL A 1 217 ? -14.880 2.450 34.276 1.00 95.44 217 VAL A CA 1
ATOM 1664 C C . VAL A 1 217 ? -14.529 3.095 35.606 1.00 95.44 217 VAL A C 1
ATOM 1666 O O . VAL A 1 217 ? -13.528 2.751 36.231 1.00 95.44 217 VAL A O 1
ATOM 1669 N N . THR A 1 218 ? -15.345 4.044 36.043 1.00 97.31 218 THR A N 1
ATOM 1670 C CA . THR A 1 218 ? -15.172 4.731 37.322 1.00 97.31 218 THR A CA 1
ATOM 1671 C C . THR A 1 218 ? -16.526 4.897 37.986 1.00 97.31 218 THR A C 1
ATOM 1673 O O . THR A 1 218 ? -17.429 5.493 37.410 1.00 97.31 218 THR A O 1
ATOM 1676 N N . CYS A 1 219 ? -16.687 4.347 39.186 1.00 97.56 219 CYS A N 1
ATOM 1677 C CA . CYS A 1 219 ? -17.945 4.430 39.924 1.00 97.56 219 CYS A CA 1
ATOM 1678 C C . CYS A 1 219 ? -18.257 5.870 40.358 1.00 97.56 219 CYS A C 1
ATOM 1680 O O . CYS A 1 219 ? -17.344 6.679 40.524 1.00 97.56 219 CYS A O 1
ATOM 1682 N N . GLU A 1 220 ? -19.539 6.179 40.552 1.00 96.44 220 GLU A N 1
ATOM 1683 C CA . GLU A 1 220 ? -19.983 7.471 41.079 1.00 96.44 220 GLU A CA 1
ATOM 1684 C C . GLU A 1 220 ? -19.251 7.828 42.387 1.00 96.44 220 GLU A C 1
ATOM 1686 O O . GLU A 1 220 ? -18.998 6.962 43.227 1.00 96.44 220 GLU A O 1
ATOM 1691 N N . HIS A 1 221 ? -18.894 9.109 42.520 1.00 94.75 221 HIS A N 1
ATOM 1692 C CA . HIS A 1 221 ? -18.052 9.705 43.573 1.00 94.75 221 HIS A CA 1
ATOM 1693 C C . HIS A 1 221 ? -16.541 9.450 43.475 1.00 94.75 221 HIS A C 1
ATOM 1695 O O . HIS A 1 221 ? -15.789 10.044 44.243 1.00 94.75 221 HIS A O 1
ATOM 1701 N N . ASN A 1 222 ? -16.075 8.657 42.507 1.00 97.19 222 ASN A N 1
ATOM 1702 C CA . ASN A 1 222 ? -14.646 8.510 42.224 1.00 97.19 222 ASN A CA 1
ATOM 1703 C C . ASN A 1 222 ? -14.206 9.395 41.047 1.00 97.19 222 ASN A C 1
ATOM 1705 O O . ASN A 1 222 ? -15.023 9.894 40.271 1.00 97.19 222 ASN A O 1
ATOM 1709 N N . THR A 1 223 ? -12.895 9.554 40.879 1.00 96.50 223 THR A N 1
ATOM 1710 C CA . THR A 1 223 ? -12.302 10.319 39.773 1.00 96.50 223 THR A CA 1
ATOM 1711 C C . THR A 1 223 ? -11.614 9.385 38.788 1.00 96.50 223 THR A C 1
ATOM 1713 O O . THR A 1 223 ? -10.754 8.591 39.163 1.00 96.50 223 THR A O 1
ATOM 1716 N N . ALA A 1 224 ? -11.989 9.476 37.513 1.00 95.44 224 ALA A N 1
ATOM 1717 C CA . ALA A 1 224 ? -11.374 8.697 36.450 1.00 95.44 224 ALA A CA 1
ATOM 1718 C C . ALA A 1 224 ? -10.036 9.332 36.068 1.00 95.44 224 ALA A C 1
ATOM 1720 O O . ALA A 1 224 ? -10.005 10.500 35.685 1.00 95.44 224 ALA A O 1
ATOM 1721 N N . ILE A 1 225 ? -8.949 8.563 36.116 1.00 93.62 225 ILE A N 1
ATOM 1722 C CA . ILE A 1 225 ? -7.618 9.017 35.699 1.00 93.62 225 ILE A CA 1
ATOM 1723 C C . ILE A 1 225 ? -7.318 8.413 34.327 1.00 93.62 225 ILE A C 1
ATOM 1725 O O . ILE A 1 225 ? -7.099 7.208 34.184 1.00 93.62 225 ILE A O 1
ATOM 1729 N N . LEU A 1 226 ? -7.312 9.240 33.281 1.00 91.56 226 LEU A N 1
ATOM 1730 C CA . LEU A 1 226 ? -6.985 8.793 31.931 1.00 91.56 226 LEU A CA 1
ATOM 1731 C C . LEU A 1 226 ? -5.540 9.150 31.613 1.00 91.56 226 LEU A C 1
ATOM 1733 O O . LEU A 1 226 ? -5.215 10.322 31.522 1.00 91.56 226 LEU A O 1
ATOM 1737 N N . GLN A 1 227 ? -4.698 8.146 31.360 1.00 89.19 227 GLN A N 1
ATOM 1738 C CA . GLN A 1 227 ? -3.303 8.346 30.949 1.00 89.19 227 GLN A CA 1
ATOM 1739 C C . GLN A 1 227 ? -2.988 7.627 29.631 1.00 89.19 227 GLN A C 1
ATOM 1741 O O . GLN A 1 227 ? -3.541 6.554 29.354 1.00 89.19 227 GLN A O 1
ATOM 1746 N N . CYS A 1 228 ? -2.116 8.231 28.817 1.00 81.44 228 CYS A N 1
ATOM 1747 C CA . CYS A 1 228 ? -1.620 7.691 27.542 1.00 81.44 228 CYS A CA 1
ATOM 1748 C C . CYS A 1 228 ? -0.087 7.797 27.367 1.00 81.44 228 CYS A C 1
ATOM 1750 O O . CYS A 1 228 ? 0.418 7.544 26.270 1.00 81.44 228 CYS A O 1
ATOM 1752 N N . GLY A 1 229 ? 0.666 8.125 28.424 1.00 83.69 229 GLY A N 1
ATOM 1753 C CA . GLY A 1 229 ? 2.126 8.268 28.361 1.00 83.69 229 GLY A CA 1
ATOM 1754 C C . GLY A 1 229 ? 2.548 9.373 27.385 1.00 83.69 229 GLY A C 1
ATOM 1755 O O . GLY A 1 229 ? 2.072 10.500 27.486 1.00 83.69 229 GLY A O 1
ATOM 1756 N N . ALA A 1 230 ? 3.405 9.049 26.411 1.00 77.69 230 ALA A N 1
ATOM 1757 C CA . ALA A 1 230 ? 3.840 9.988 25.367 1.00 77.69 230 ALA A CA 1
ATOM 1758 C C . ALA A 1 230 ? 2.776 10.269 24.278 1.00 77.69 230 ALA A C 1
ATOM 1760 O O . ALA A 1 230 ? 2.969 11.151 23.437 1.00 77.69 230 ALA A O 1
ATOM 1761 N N . LYS A 1 231 ? 1.661 9.523 24.264 1.00 81.25 231 LYS A N 1
ATOM 1762 C CA . LYS A 1 231 ? 0.557 9.671 23.301 1.00 81.25 231 LYS A CA 1
ATOM 1763 C C . LYS A 1 231 ? -0.552 10.566 23.866 1.00 81.25 231 LYS A C 1
ATOM 1765 O O . LYS A 1 231 ? -0.619 10.813 25.066 1.00 81.25 231 LYS A O 1
ATOM 1770 N N . LEU A 1 232 ? -1.434 11.036 22.992 1.00 86.38 232 LEU A N 1
ATOM 1771 C CA . LEU A 1 232 ? -2.603 11.841 23.331 1.00 86.38 232 LEU A CA 1
ATOM 1772 C C . LEU A 1 232 ? -3.862 10.976 23.460 1.00 86.38 232 LEU A C 1
ATOM 1774 O O . LEU A 1 232 ? -3.992 9.941 22.803 1.00 86.38 232 LEU A O 1
ATOM 1778 N N . ILE A 1 233 ? -4.792 11.415 24.303 1.00 86.69 233 ILE A N 1
ATOM 1779 C CA . ILE A 1 233 ? -6.114 10.821 24.492 1.00 86.69 233 ILE A CA 1
ATOM 1780 C C . ILE A 1 233 ? -7.015 11.252 23.332 1.00 86.69 233 ILE A C 1
ATOM 1782 O O . ILE A 1 233 ? -7.185 12.447 23.087 1.00 86.69 233 ILE A O 1
ATOM 1786 N N . LYS A 1 234 ? -7.614 10.268 22.657 1.00 86.62 234 LYS A N 1
ATOM 1787 C CA . LYS A 1 234 ? -8.702 10.449 21.690 1.00 86.62 234 LYS A CA 1
ATOM 1788 C C . LYS A 1 234 ? -9.943 9.748 22.233 1.00 86.62 234 LYS A C 1
ATOM 1790 O O . LYS A 1 234 ? -9.929 8.522 22.370 1.00 86.62 234 LYS A O 1
ATOM 1795 N N . LEU A 1 235 ? -10.992 10.487 22.574 1.00 86.00 235 LEU A N 1
ATOM 1796 C CA . LEU A 1 235 ? -12.234 9.896 23.074 1.00 86.00 235 LEU A CA 1
ATOM 1797 C C . LEU A 1 235 ? -13.128 9.432 21.925 1.00 86.00 235 LEU A C 1
ATOM 1799 O O . LEU A 1 235 ? -13.194 10.071 20.880 1.00 86.00 235 LEU A O 1
ATOM 1803 N N . ILE A 1 236 ? -13.794 8.294 22.127 1.00 83.31 236 ILE A N 1
ATOM 1804 C CA . ILE A 1 236 ? -14.738 7.714 21.158 1.00 83.31 236 ILE A CA 1
ATOM 1805 C C . ILE A 1 236 ? -16.145 7.634 21.742 1.00 83.31 236 ILE A C 1
ATOM 1807 O O . ILE A 1 236 ? -17.128 7.865 21.046 1.00 83.31 236 ILE A O 1
ATOM 1811 N N . SER A 1 237 ? -16.255 7.304 23.026 1.00 85.88 237 SER A N 1
ATOM 1812 C CA . SER A 1 237 ? -17.542 7.173 23.699 1.00 85.88 237 SER A CA 1
ATOM 1813 C C . SER A 1 237 ? -17.401 7.525 25.168 1.00 85.88 237 SER A C 1
ATOM 1815 O O . SER A 1 237 ? -16.399 7.172 25.790 1.00 85.88 237 SER A O 1
ATOM 1817 N N . ALA A 1 238 ? -18.420 8.145 25.752 1.00 92.12 238 ALA A N 1
ATOM 1818 C CA . ALA A 1 238 ? -18.531 8.240 27.198 1.00 92.12 238 ALA A CA 1
ATOM 1819 C C . ALA A 1 238 ? -19.997 8.211 27.630 1.00 92.12 238 ALA A C 1
ATOM 1821 O O . ALA A 1 238 ? -20.848 8.783 26.951 1.00 92.12 238 ALA A O 1
ATOM 1822 N N . ASN A 1 239 ? -20.273 7.578 28.768 1.00 95.94 239 ASN A N 1
ATOM 1823 C CA . ASN A 1 239 ? -21.576 7.606 29.422 1.00 95.94 239 ASN A CA 1
ATOM 1824 C C . ASN A 1 239 ? -21.399 7.728 30.937 1.00 95.94 239 ASN A C 1
ATOM 1826 O O . ASN A 1 239 ? -20.703 6.904 31.527 1.00 95.94 239 ASN A O 1
ATOM 1830 N N . TYR A 1 240 ? -22.035 8.723 31.552 1.00 97.38 240 TYR A N 1
ATOM 1831 C CA . TYR A 1 240 ? -22.234 8.785 32.994 1.00 97.38 240 TYR A CA 1
ATOM 1832 C C . TYR A 1 240 ? -23.666 8.342 33.285 1.00 97.38 240 TYR A C 1
ATOM 1834 O O . TYR A 1 240 ? -24.618 8.974 32.838 1.00 97.38 240 TYR A O 1
ATOM 1842 N N . GLY A 1 241 ? -23.829 7.213 33.964 1.00 96.56 241 GLY A N 1
ATOM 1843 C CA . GLY A 1 241 ? -25.137 6.593 34.146 1.00 96.56 241 GLY A CA 1
ATOM 1844 C C . GLY A 1 241 ? -25.005 5.154 34.622 1.00 96.56 241 GLY A C 1
ATOM 1845 O O . GLY A 1 241 ? -24.090 4.834 35.369 1.00 96.56 241 GLY A O 1
ATOM 1846 N N . ARG A 1 242 ? -25.891 4.263 34.187 1.00 96.75 242 ARG A N 1
ATOM 1847 C CA . ARG A 1 242 ? -25.792 2.827 34.470 1.00 96.75 242 ARG A CA 1
ATOM 1848 C C . ARG A 1 242 ? -26.323 2.054 33.277 1.00 96.75 242 ARG A C 1
ATOM 1850 O O . ARG A 1 242 ? -27.461 2.277 32.880 1.00 96.75 242 ARG A O 1
ATOM 1857 N N . THR A 1 243 ? -25.492 1.162 32.742 1.00 94.38 243 THR A N 1
ATOM 1858 C CA . THR A 1 243 ? -25.794 0.347 31.551 1.00 94.38 243 THR A CA 1
ATOM 1859 C C . THR A 1 243 ? -25.970 -1.139 31.855 1.00 94.38 243 THR A C 1
ATOM 1861 O O . THR A 1 243 ? -26.390 -1.902 30.993 1.00 94.38 243 THR A O 1
ATOM 1864 N N . ASP A 1 244 ? -25.628 -1.566 33.071 1.00 94.94 244 ASP A N 1
ATOM 1865 C CA . ASP A 1 244 ? -25.728 -2.950 33.524 1.00 94.94 244 ASP A CA 1
ATOM 1866 C C . ASP A 1 244 ? -25.807 -3.019 35.065 1.00 94.94 244 ASP A C 1
ATOM 1868 O O . ASP A 1 244 ? -25.537 -2.036 35.769 1.00 94.94 244 ASP A O 1
ATOM 1872 N N . SER A 1 245 ? -26.219 -4.172 35.595 1.00 94.75 245 SER A N 1
ATOM 1873 C CA . SER A 1 245 ? -26.442 -4.391 37.032 1.00 94.75 245 SER A CA 1
ATOM 1874 C C . SER A 1 245 ? -25.193 -4.860 37.786 1.00 94.75 245 SER A C 1
ATOM 1876 O O . SER A 1 245 ? -25.209 -4.927 39.013 1.00 94.75 245 SER A O 1
ATOM 1878 N N . THR A 1 246 ? -24.103 -5.170 37.081 1.00 95.00 246 THR A N 1
ATOM 1879 C CA . THR A 1 246 ? -22.907 -5.810 37.649 1.00 95.00 246 THR A CA 1
ATOM 1880 C C . THR A 1 246 ? -21.774 -4.825 37.912 1.00 95.00 246 THR A C 1
ATOM 1882 O O . THR A 1 246 ? -21.087 -4.921 38.928 1.00 95.00 246 THR A O 1
ATOM 1885 N N . THR A 1 247 ? -21.607 -3.832 37.047 1.00 95.06 247 THR A N 1
ATOM 1886 C CA . THR A 1 247 ? -20.574 -2.810 37.140 1.00 95.06 247 THR A CA 1
ATOM 1887 C C . THR A 1 247 ? -20.837 -1.907 38.343 1.00 95.06 247 THR A C 1
ATOM 1889 O O . THR A 1 247 ? -21.943 -1.383 38.515 1.00 95.06 247 THR A O 1
ATOM 1892 N N . CYS A 1 248 ? -19.816 -1.703 39.184 1.00 95.38 248 CYS A N 1
ATOM 1893 C CA . CYS A 1 248 ? -19.909 -0.872 40.390 1.00 95.38 248 CYS A CA 1
ATOM 1894 C C . CYS A 1 248 ? -21.077 -1.273 41.322 1.00 95.38 248 CYS A C 1
ATOM 1896 O O . CYS A 1 248 ? -21.778 -0.404 41.840 1.00 95.38 248 CYS A O 1
ATOM 1898 N N . SER A 1 249 ? -21.330 -2.577 41.482 1.00 96.19 249 SER A N 1
ATOM 1899 C CA . SER A 1 249 ? -22.450 -3.116 42.276 1.00 96.19 249 SER A CA 1
ATOM 1900 C C . SER A 1 249 ? -22.072 -3.542 43.700 1.00 96.19 249 SER A C 1
ATOM 1902 O O . SER A 1 249 ? -22.952 -3.705 44.544 1.00 96.19 249 SER A O 1
ATOM 1904 N N . ALA A 1 250 ? -20.777 -3.703 43.993 1.00 94.38 250 ALA A N 1
ATOM 1905 C CA . ALA A 1 250 ? -20.303 -4.194 45.284 1.00 94.38 250 ALA A CA 1
ATOM 1906 C C . ALA A 1 250 ? -20.807 -3.321 46.449 1.00 94.38 250 ALA A C 1
ATOM 1908 O O . ALA A 1 250 ? -20.589 -2.108 46.473 1.00 94.38 250 ALA A O 1
ATOM 1909 N N . GLY A 1 251 ? -21.496 -3.949 47.407 1.00 91.75 251 GLY A N 1
ATOM 1910 C CA . GLY A 1 251 ? -22.052 -3.279 48.587 1.00 91.75 251 GLY A CA 1
ATOM 1911 C C . GLY A 1 251 ? -23.227 -2.334 48.307 1.00 91.75 251 GLY A C 1
ATOM 1912 O O . GLY A 1 251 ? -23.590 -1.558 49.189 1.00 91.75 251 GLY A O 1
ATOM 1913 N N . LYS A 1 252 ? -23.819 -2.359 47.102 1.00 93.88 252 LYS A N 1
ATOM 1914 C CA . LYS A 1 252 ? -24.963 -1.509 46.743 1.00 93.88 252 LYS A CA 1
ATOM 1915 C C . LYS A 1 252 ? -26.285 -2.276 46.840 1.00 93.88 252 LYS A C 1
ATOM 1917 O O . LYS A 1 252 ? -26.355 -3.424 46.402 1.00 93.88 252 LYS A O 1
ATOM 1922 N N . PRO A 1 253 ? -27.347 -1.660 47.386 1.00 94.69 253 PRO A N 1
ATOM 1923 C CA . PRO A 1 253 ? -28.658 -2.291 47.459 1.00 94.69 253 PRO A CA 1
ATOM 1924 C C . PRO A 1 253 ? -29.284 -2.431 46.062 1.00 94.69 253 PRO A C 1
ATOM 1926 O O . PRO A 1 253 ? -29.026 -1.628 45.162 1.00 94.69 253 PRO A O 1
ATOM 1929 N N . TYR A 1 254 ? -30.136 -3.447 45.887 1.00 93.50 254 TYR A N 1
ATOM 1930 C CA . TYR A 1 254 ? -30.740 -3.798 44.593 1.00 93.50 254 TYR A CA 1
ATOM 1931 C C . TYR A 1 254 ? -31.454 -2.614 43.916 1.00 93.50 254 TYR A C 1
ATOM 1933 O O . TYR A 1 254 ? -31.303 -2.389 42.713 1.00 93.50 254 TYR A O 1
ATOM 1941 N N . ASN A 1 255 ? -32.165 -1.798 44.700 1.00 93.00 255 ASN A N 1
ATOM 1942 C CA . ASN A 1 255 ? -32.876 -0.612 44.220 1.00 93.00 255 ASN A CA 1
ATOM 1943 C C . ASN A 1 255 ? -31.956 0.465 43.603 1.00 93.00 255 ASN A C 1
ATOM 1945 O O . ASN A 1 255 ? -32.438 1.305 42.854 1.00 93.00 255 ASN A O 1
ATOM 1949 N N . GLN A 1 256 ? -30.645 0.436 43.856 1.00 93.81 256 GLN A N 1
ATOM 1950 C CA . GLN A 1 256 ? -29.687 1.361 43.242 1.00 93.81 256 GLN A CA 1
ATOM 1951 C C . GLN A 1 256 ? -29.035 0.815 41.961 1.00 93.81 256 GLN A C 1
ATOM 1953 O O . GLN A 1 256 ? -28.375 1.578 41.253 1.00 93.81 256 GLN A O 1
ATOM 1958 N N . ILE A 1 257 ? -29.188 -0.480 41.652 1.00 95.31 257 ILE A N 1
ATOM 1959 C CA . ILE A 1 257 ? -28.483 -1.150 40.540 1.00 95.31 257 ILE A CA 1
ATOM 1960 C C . ILE A 1 257 ? -29.409 -1.782 39.493 1.00 95.31 257 ILE A C 1
ATOM 1962 O O . ILE A 1 257 ? -28.943 -2.133 38.411 1.00 95.31 257 ILE A O 1
ATOM 1966 N N . PHE A 1 258 ? -30.711 -1.904 39.773 1.00 92.62 258 PHE A N 1
ATOM 1967 C CA . PHE A 1 258 ? -31.665 -2.534 38.851 1.00 92.62 258 PHE A CA 1
ATOM 1968 C C . PHE A 1 258 ? -31.945 -1.705 37.585 1.00 92.62 258 PHE A C 1
ATOM 1970 O O . PHE A 1 258 ? -32.259 -2.266 36.537 1.00 92.62 258 PHE A O 1
ATOM 1977 N N . LYS A 1 259 ? -31.836 -0.369 37.651 1.00 91.81 259 LYS A N 1
ATOM 1978 C CA . LYS A 1 259 ? -32.094 0.515 36.506 1.00 91.81 259 LYS A CA 1
ATOM 1979 C C . LYS A 1 259 ? -30.857 0.607 35.609 1.00 91.81 259 LYS A C 1
ATOM 1981 O O . LYS A 1 259 ? -29.962 1.414 35.845 1.00 91.81 259 LYS A O 1
ATOM 1986 N N . THR A 1 260 ? -30.828 -0.210 34.558 1.00 94.88 260 THR A N 1
ATOM 1987 C CA . THR A 1 260 ? -29.696 -0.339 33.615 1.00 94.88 260 THR A CA 1
ATOM 1988 C C . THR A 1 260 ? -29.858 0.438 32.310 1.00 94.88 260 THR A C 1
ATOM 1990 O O . THR A 1 260 ? -28.980 0.407 31.458 1.00 94.88 260 THR A O 1
ATOM 1993 N N . ASN A 1 261 ? -30.960 1.167 32.147 1.00 94.25 261 ASN A N 1
ATOM 1994 C CA . ASN A 1 261 ? -31.180 2.063 31.014 1.00 94.25 261 ASN A CA 1
ATOM 1995 C C . ASN A 1 261 ? -31.016 3.521 31.452 1.00 94.25 261 ASN A C 1
ATOM 1997 O O . ASN A 1 261 ? -31.936 4.327 31.324 1.00 94.25 261 ASN A O 1
ATOM 2001 N N . CYS A 1 262 ? -29.866 3.847 32.044 1.00 95.25 262 CYS A N 1
ATOM 2002 C CA . CYS A 1 262 ? -29.554 5.194 32.501 1.00 95.25 262 CYS A CA 1
ATOM 2003 C C . CYS A 1 262 ? -28.374 5.779 31.720 1.00 95.25 262 CYS A C 1
ATOM 2005 O O . CYS A 1 262 ? -27.237 5.310 31.832 1.00 95.25 262 CYS A O 1
ATOM 2007 N N . TYR A 1 263 ? -28.658 6.832 30.955 1.00 94.69 263 TYR A N 1
ATOM 2008 C CA . TYR A 1 263 ? -27.704 7.481 30.066 1.00 94.69 263 TYR A CA 1
ATOM 2009 C C . TYR A 1 263 ? -27.776 8.993 30.227 1.00 94.69 263 TYR A C 1
ATOM 2011 O O . TYR A 1 263 ? -28.861 9.567 30.146 1.00 94.69 263 TYR A O 1
ATOM 2019 N N . MET A 1 264 ? -26.624 9.635 30.415 1.00 92.31 264 MET A N 1
ATOM 2020 C CA . MET A 1 264 ? -26.546 11.092 30.430 1.00 92.31 264 MET A CA 1
ATOM 2021 C C . MET A 1 264 ? -26.183 11.614 29.033 1.00 92.31 264 MET A C 1
ATOM 2023 O O . MET A 1 264 ? -25.057 11.367 28.566 1.00 92.31 264 MET A O 1
ATOM 2027 N N . PRO A 1 265 ? -27.082 12.361 28.358 1.00 85.62 265 PRO A N 1
ATOM 2028 C CA . PRO A 1 265 ? -26.749 13.004 27.092 1.00 85.62 265 PRO A CA 1
ATOM 2029 C C . PRO A 1 265 ? -25.546 13.940 27.267 1.00 85.62 265 PRO A C 1
ATOM 2031 O O . PRO A 1 265 ? -25.338 14.525 28.325 1.00 85.62 265 PRO A O 1
ATOM 2034 N N . ASN A 1 266 ? -24.743 14.103 26.216 1.00 88.19 266 ASN A N 1
ATOM 2035 C CA . ASN A 1 266 ? -23.563 14.981 26.194 1.00 88.19 266 ASN A CA 1
ATOM 2036 C C . ASN A 1 266 ? -22.392 14.592 27.112 1.00 88.19 266 ASN A C 1
ATOM 2038 O O . ASN A 1 266 ? -21.424 15.352 27.175 1.00 88.19 266 ASN A O 1
ATOM 2042 N N . THR A 1 267 ? -22.407 13.415 27.755 1.00 93.56 267 THR A N 1
ATOM 2043 C CA . THR A 1 267 ? -21.254 12.964 28.558 1.00 93.56 267 THR A CA 1
ATOM 2044 C C . THR A 1 267 ? -19.968 13.020 27.730 1.00 93.56 267 THR A C 1
ATOM 2046 O O . THR A 1 267 ? -18.992 13.615 28.174 1.00 93.56 267 THR A O 1
ATOM 2049 N N . LEU A 1 268 ? -19.970 12.482 26.501 1.00 90.25 268 LEU A N 1
ATOM 2050 C CA . LEU A 1 268 ? -18.801 12.511 25.612 1.00 90.25 268 LEU A CA 1
ATOM 2051 C C . LEU A 1 268 ? -18.242 13.927 25.429 1.00 90.25 268 LEU A C 1
ATOM 2053 O O . LEU A 1 268 ? -17.062 14.135 25.683 1.00 90.25 268 LEU A O 1
ATOM 2057 N N . LYS A 1 269 ? -19.091 14.906 25.105 1.00 91.12 269 LYS A N 1
ATOM 2058 C CA . LYS A 1 269 ? -18.684 16.301 24.885 1.00 91.12 269 LYS A CA 1
ATOM 2059 C C . LYS A 1 269 ? -18.040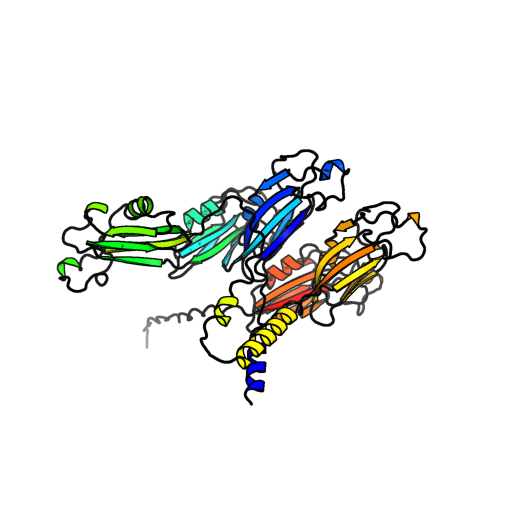 16.932 26.126 1.00 91.12 269 LYS A C 1
ATOM 2061 O O . LYS A 1 269 ? -17.065 17.672 26.013 1.00 91.12 269 LYS A O 1
ATOM 2066 N N . LEU A 1 270 ? -18.564 16.637 27.318 1.00 94.69 270 LEU A N 1
ATOM 2067 C CA . LEU A 1 270 ? -18.013 17.137 28.583 1.00 94.69 270 LEU A CA 1
ATOM 2068 C C . LEU A 1 270 ? -16.645 16.519 28.897 1.00 94.69 270 LEU A C 1
ATOM 2070 O O . LEU A 1 270 ? -15.732 17.215 29.347 1.00 94.69 270 LEU A O 1
ATOM 2074 N N . VAL A 1 271 ? -16.482 15.221 28.631 1.00 95.00 271 VAL A N 1
ATOM 2075 C CA . VAL A 1 271 ? -15.191 14.543 28.799 1.00 95.00 271 VAL A CA 1
ATOM 2076 C C . VAL A 1 271 ? -14.193 15.021 27.734 1.00 95.00 271 VAL A C 1
ATOM 2078 O O . VAL A 1 271 ? -13.039 15.277 28.071 1.00 95.00 271 VAL A O 1
ATOM 2081 N N . GLU A 1 272 ? -14.619 15.228 26.484 1.00 92.12 272 GLU A N 1
ATOM 2082 C CA . GLU A 1 272 ? -13.790 15.776 25.398 1.00 92.12 272 GLU A CA 1
ATOM 2083 C C . GLU A 1 272 ? -13.237 17.151 25.762 1.00 92.12 272 GLU A C 1
ATOM 2085 O O . GLU A 1 272 ? -12.023 17.346 25.727 1.00 92.12 272 GLU A O 1
ATOM 2090 N N . ALA A 1 273 ? -14.097 18.065 26.222 1.00 93.12 273 ALA A N 1
ATOM 2091 C CA . ALA A 1 273 ? -13.687 19.398 26.664 1.00 93.12 273 ALA A CA 1
ATOM 2092 C C . ALA A 1 273 ? -12.597 19.357 27.751 1.00 93.12 273 ALA A C 1
ATOM 2094 O O . ALA A 1 273 ? -11.776 20.269 27.864 1.00 93.12 273 ALA A O 1
ATOM 2095 N N . ARG A 1 274 ? -12.563 18.286 28.551 1.00 93.94 274 ARG A N 1
ATOM 2096 C CA . ARG A 1 274 ? -11.594 18.120 29.632 1.00 93.94 274 ARG A CA 1
ATOM 2097 C C . ARG A 1 274 ? -10.323 17.376 29.217 1.00 93.94 274 ARG A C 1
ATOM 2099 O O . ARG A 1 274 ? -9.253 17.702 29.740 1.00 93.94 274 ARG A O 1
ATOM 2106 N N . CYS A 1 275 ? -10.421 16.386 28.335 1.00 92.62 275 CYS A N 1
ATOM 2107 C CA . CYS A 1 275 ? -9.399 15.351 28.150 1.00 92.62 275 CYS A CA 1
ATOM 2108 C C . CYS A 1 275 ? -8.861 15.207 26.730 1.00 92.62 275 CYS A C 1
ATOM 2110 O O . CYS A 1 275 ? -7.763 14.672 26.560 1.00 92.62 275 CYS A O 1
ATOM 2112 N N . GLU A 1 276 ? -9.619 15.635 25.725 1.00 89.56 276 GLU A N 1
ATOM 2113 C CA . GLU A 1 276 ? -9.261 15.432 24.325 1.00 89.56 276 GLU A CA 1
ATOM 2114 C C . GLU A 1 276 ? -7.900 16.076 24.018 1.00 89.56 276 GLU A C 1
ATOM 2116 O O . GLU A 1 276 ? -7.618 17.209 24.413 1.00 89.56 276 GLU A O 1
ATOM 2121 N N . GLY A 1 277 ? -7.016 15.330 23.352 1.00 85.56 277 GLY A N 1
ATOM 2122 C CA . GLY A 1 277 ? -5.694 15.821 22.964 1.00 85.56 277 GLY A CA 1
ATOM 2123 C C . GLY A 1 277 ? -4.681 15.972 24.107 1.00 85.56 277 GLY A C 1
ATOM 2124 O O . GLY A 1 277 ? -3.567 16.431 23.855 1.00 85.56 277 GLY A O 1
ATOM 2125 N N . LYS A 1 278 ? -5.004 15.575 25.346 1.00 90.25 278 LYS A N 1
ATOM 2126 C CA . LYS A 1 278 ? -4.062 15.572 26.484 1.00 90.25 278 LYS A CA 1
ATOM 2127 C C . LYS A 1 278 ? -3.384 14.212 26.644 1.00 90.25 278 LYS A C 1
ATOM 2129 O O . LYS A 1 278 ? -3.937 13.193 26.251 1.00 90.25 278 LYS A O 1
ATOM 2134 N N . SER A 1 279 ? -2.190 14.164 27.236 1.00 88.50 279 SER A N 1
ATOM 2135 C CA . SER A 1 279 ? -1.528 12.896 27.604 1.00 88.50 279 SER A CA 1
ATOM 2136 C C . SER A 1 279 ? -2.061 12.301 28.910 1.00 88.50 279 SER A C 1
ATOM 2138 O O . SER A 1 279 ? -1.999 11.085 29.111 1.00 88.50 279 SER A O 1
ATOM 2140 N N . SER A 1 280 ? -2.598 13.158 29.783 1.00 92.31 280 SER A N 1
ATOM 2141 C CA . SER A 1 280 ? -3.244 12.797 31.040 1.00 92.31 280 SER A CA 1
ATOM 2142 C C . SER A 1 280 ? -4.398 13.755 31.352 1.00 92.31 280 SER A C 1
ATOM 2144 O O . SER A 1 280 ? -4.311 14.946 31.039 1.00 92.31 280 SER A O 1
ATOM 2146 N N . CYS A 1 281 ? -5.470 13.256 31.962 1.00 95.25 281 CYS A N 1
ATOM 2147 C CA . CYS A 1 281 ? -6.545 14.074 32.521 1.00 95.25 281 CYS A CA 1
ATOM 2148 C C . CYS A 1 281 ? -7.294 13.332 33.638 1.00 95.25 281 CYS A C 1
ATOM 2150 O O . CYS A 1 281 ? -7.247 12.102 33.727 1.00 95.25 281 CYS A O 1
ATOM 2152 N N . GLU A 1 282 ? -8.051 14.088 34.431 1.00 96.19 282 GLU A N 1
ATOM 2153 C CA . GLU A 1 282 ? -8.880 13.572 35.519 1.00 96.19 282 GLU A CA 1
ATOM 2154 C C . GLU A 1 282 ? -10.338 13.978 35.344 1.00 96.19 282 GLU A C 1
ATOM 2156 O O . GLU A 1 282 ? -10.626 15.147 35.094 1.00 96.19 282 GLU A O 1
ATOM 2161 N N . VAL A 1 283 ? -11.267 13.038 35.500 1.00 96.31 283 VAL A N 1
ATOM 2162 C CA . VAL A 1 283 ? -12.699 13.270 35.288 1.00 96.31 283 VAL A CA 1
ATOM 2163 C C . VAL A 1 283 ? -13.485 12.790 36.508 1.00 96.31 283 VAL A C 1
ATOM 2165 O O . VAL A 1 283 ? -13.668 11.582 36.667 1.00 96.31 283 VAL A O 1
ATOM 2168 N N . PRO A 1 284 ? -13.954 13.698 37.381 1.00 96.81 284 PRO A N 1
ATOM 2169 C CA . PRO A 1 284 ? -14.796 13.322 38.513 1.00 96.81 284 PRO A CA 1
ATOM 2170 C C . PRO A 1 284 ? -16.129 12.741 38.025 1.00 96.81 284 PRO A C 1
ATOM 2172 O O . PRO A 1 284 ? -16.857 13.401 37.284 1.00 96.81 284 PRO A O 1
ATOM 2175 N N . ALA A 1 285 ? -16.452 11.512 38.424 1.00 96.69 285 ALA A N 1
ATOM 2176 C CA . ALA A 1 285 ? -17.713 10.846 38.105 1.00 96.69 285 ALA A CA 1
ATOM 2177 C C . ALA A 1 285 ? -18.795 11.284 39.104 1.00 96.69 285 ALA A C 1
ATOM 2179 O O . ALA A 1 285 ? -19.176 10.533 40.002 1.00 96.69 285 ALA A O 1
ATOM 2180 N N . THR A 1 286 ? -19.248 12.533 38.989 1.00 96.69 286 THR A N 1
ATOM 2181 C CA . THR A 1 286 ? -20.190 13.147 39.933 1.00 96.69 286 THR A CA 1
ATOM 2182 C C . THR A 1 286 ? -21.327 13.877 39.224 1.00 96.69 286 THR A C 1
ATOM 2184 O O . THR A 1 286 ? -21.179 14.400 38.117 1.00 96.69 286 THR A O 1
ATOM 2187 N N . ASN A 1 287 ? -22.454 14.011 39.925 1.00 94.75 287 ASN A N 1
ATOM 2188 C CA . ASN A 1 287 ? -23.609 14.785 39.461 1.00 94.75 287 ASN A CA 1
ATOM 2189 C C . ASN A 1 287 ? -23.299 16.281 39.298 1.00 94.75 287 ASN A C 1
ATOM 2191 O O . ASN A 1 287 ? -23.978 16.971 38.548 1.00 94.75 287 ASN A O 1
ATOM 2195 N N . THR A 1 288 ? -22.261 16.793 39.960 1.00 93.12 288 THR A N 1
ATOM 2196 C CA . THR A 1 288 ? -21.810 18.179 39.772 1.00 93.12 288 THR A CA 1
ATOM 2197 C C . THR A 1 288 ? -21.191 18.410 38.394 1.00 93.12 288 THR A C 1
ATOM 2199 O O . THR A 1 288 ? -21.295 19.510 37.863 1.00 93.12 288 THR A O 1
ATOM 2202 N N . VAL A 1 289 ? -20.568 17.385 37.801 1.00 92.81 289 VAL A N 1
ATOM 2203 C CA . VAL A 1 289 ? -19.943 17.470 36.472 1.00 92.81 289 VAL A CA 1
ATOM 2204 C C . VAL A 1 289 ? -20.934 17.115 35.366 1.00 92.81 289 VAL A C 1
ATOM 2206 O O . VAL A 1 289 ? -20.945 17.772 34.328 1.00 92.81 289 VAL A O 1
ATOM 2209 N N . PHE A 1 290 ? -21.753 16.083 35.575 1.00 93.00 290 PHE A N 1
ATOM 2210 C CA . PHE A 1 290 ? -22.588 15.497 34.522 1.00 93.00 290 PHE A CA 1
ATOM 2211 C C . PHE A 1 290 ? -24.093 15.681 34.726 1.00 93.00 290 PHE A C 1
ATOM 2213 O O . PHE A 1 290 ? -24.849 15.218 33.885 1.00 93.00 290 PHE A O 1
ATOM 2220 N N . SER A 1 291 ? -24.544 16.331 35.805 1.00 92.31 291 SER A N 1
ATOM 2221 C CA . SER A 1 291 ? -25.943 16.272 36.272 1.00 92.31 291 SER A CA 1
ATOM 2222 C C . SER A 1 291 ? -26.388 14.842 36.627 1.00 92.31 291 SER A C 1
ATOM 2224 O O . SER A 1 291 ? -25.676 13.875 36.360 1.00 92.31 291 SER A O 1
ATOM 2226 N N . ASP A 1 292 ? -27.530 14.690 37.308 1.00 94.69 292 ASP A N 1
ATOM 2227 C CA . ASP A 1 292 ? -28.057 13.356 37.629 1.00 94.69 292 ASP A CA 1
ATOM 2228 C C . ASP A 1 292 ? -29.060 12.882 36.557 1.00 94.69 292 ASP A C 1
ATOM 2230 O O . ASP A 1 292 ? -30.182 13.393 36.512 1.00 94.69 292 ASP A O 1
ATOM 2234 N N . PRO A 1 293 ? -28.700 11.909 35.699 1.00 94.81 293 PRO A N 1
ATOM 2235 C CA . PRO A 1 293 ? -29.607 11.349 34.694 1.00 94.81 293 PRO A CA 1
ATOM 2236 C C . PRO A 1 293 ? -30.660 10.384 35.266 1.00 94.81 293 PRO A C 1
ATOM 2238 O O . PRO A 1 293 ? -31.637 10.061 34.587 1.00 94.81 293 PRO A O 1
ATOM 2241 N N . CYS A 1 294 ? -30.465 9.851 36.476 1.00 94.38 294 CYS A N 1
ATOM 2242 C CA . CYS A 1 294 ? -31.348 8.848 37.064 1.00 94.38 294 CYS A CA 1
ATOM 2243 C C . CYS A 1 294 ? -31.250 8.834 38.596 1.00 94.38 294 CYS A C 1
ATOM 2245 O O . CYS A 1 294 ? -30.580 7.987 39.189 1.00 94.38 294 CYS A O 1
ATOM 2247 N N . ASN A 1 295 ? -31.995 9.739 39.235 1.00 94.81 295 ASN A N 1
ATOM 2248 C CA . ASN A 1 295 ? -32.037 9.858 40.692 1.00 94.81 295 ASN A CA 1
ATOM 2249 C C . ASN A 1 295 ? -32.343 8.507 41.378 1.00 94.81 295 ASN A C 1
ATOM 2251 O O . ASN A 1 295 ? -33.161 7.717 40.897 1.00 94.81 295 ASN A O 1
ATOM 2255 N N . GLY A 1 296 ? -31.650 8.229 42.483 1.00 92.75 296 GLY A N 1
ATOM 2256 C CA . GLY A 1 296 ? -31.748 6.977 43.238 1.00 92.75 296 GLY A CA 1
ATOM 2257 C C . GLY A 1 296 ? -31.020 5.778 42.617 1.00 92.75 296 GLY A C 1
ATOM 2258 O O . GLY A 1 296 ? -30.962 4.725 43.243 1.00 92.75 296 GLY A O 1
ATOM 2259 N N . THR A 1 297 ? -30.436 5.914 41.423 1.00 96.31 297 THR A N 1
ATOM 2260 C CA . THR A 1 297 ? -29.595 4.879 40.801 1.00 96.31 297 THR A CA 1
ATOM 2261 C C . THR A 1 297 ? -28.122 5.221 41.018 1.00 96.31 297 THR A C 1
ATOM 2263 O O . THR A 1 297 ? -27.696 6.343 40.735 1.00 96.31 297 THR A O 1
ATOM 2266 N N . PHE A 1 298 ? -27.329 4.259 41.499 1.00 96.38 298 PHE A N 1
ATOM 2267 C CA . PHE A 1 298 ? -25.886 4.438 41.661 1.00 96.38 298 PHE A CA 1
ATOM 2268 C C . PHE A 1 298 ? -25.216 4.342 40.292 1.00 96.38 298 PHE A C 1
ATOM 2270 O O . PHE A 1 298 ? -25.340 3.316 39.624 1.00 96.38 298 PHE A O 1
ATOM 2277 N N . LYS A 1 299 ? -24.530 5.391 39.852 1.00 97.50 299 LYS A N 1
ATOM 2278 C CA . LYS A 1 299 ? -24.019 5.523 38.483 1.00 97.50 299 LYS A CA 1
ATOM 2279 C C . LYS A 1 299 ? -22.548 5.113 38.386 1.00 97.50 299 LYS A C 1
ATOM 2281 O O . LYS A 1 299 ? -21.856 4.862 39.372 1.00 97.50 299 LYS A O 1
ATOM 2286 N N . PHE A 1 300 ? -22.055 5.038 37.164 1.00 97.62 300 PHE A N 1
ATOM 2287 C CA . PHE A 1 300 ? -20.650 4.933 36.824 1.00 97.62 300 PHE A CA 1
ATOM 2288 C C . PHE A 1 300 ? -20.380 5.674 35.513 1.00 97.62 300 PHE A C 1
ATOM 2290 O O . PHE A 1 300 ? -21.226 5.764 34.622 1.00 97.62 300 PHE A O 1
ATOM 2297 N N . LEU A 1 301 ? -19.175 6.217 35.412 1.00 97.44 301 LEU A N 1
ATOM 2298 C CA . LEU A 1 301 ? -18.620 6.810 34.212 1.00 97.44 301 LEU A CA 1
ATOM 2299 C C . LEU A 1 301 ? -17.884 5.727 33.422 1.00 97.44 301 LEU A C 1
ATOM 2301 O O . LEU A 1 301 ? -16.883 5.183 33.886 1.00 97.44 301 LEU A O 1
ATOM 2305 N N . ASN A 1 302 ? -18.376 5.420 32.228 1.00 94.12 302 ASN A N 1
ATOM 2306 C CA . ASN A 1 302 ? -17.721 4.532 31.275 1.00 94.12 302 ASN A CA 1
ATOM 2307 C C . ASN A 1 302 ? -17.139 5.369 30.136 1.00 94.12 302 ASN A C 1
ATOM 2309 O O . ASN A 1 302 ? -17.886 6.065 29.453 1.00 94.12 302 ASN A O 1
ATOM 2313 N N . ILE A 1 303 ? -15.824 5.306 29.933 1.00 92.69 303 ILE A N 1
ATOM 2314 C CA . ILE A 1 303 ? -15.100 6.047 28.898 1.00 92.69 303 ILE A CA 1
ATOM 2315 C C . ILE A 1 303 ? -14.394 5.062 27.975 1.00 92.69 303 ILE A C 1
ATOM 2317 O O . ILE A 1 303 ? -13.582 4.246 28.409 1.00 92.69 303 ILE A O 1
ATOM 2321 N N . GLY A 1 304 ? -14.656 5.191 26.683 1.00 87.00 304 GLY A N 1
ATOM 2322 C CA . GLY A 1 304 ? -13.921 4.539 25.615 1.00 87.00 304 GLY A CA 1
ATOM 2323 C C . GLY A 1 304 ? -12.911 5.494 24.998 1.00 87.00 304 GLY A C 1
ATOM 2324 O O . GLY A 1 304 ? -13.300 6.527 24.447 1.00 87.00 304 GLY A O 1
ATOM 2325 N N . LYS A 1 305 ? -11.624 5.138 25.052 1.00 86.94 305 LYS A N 1
ATOM 2326 C CA . LYS A 1 305 ? -10.541 5.955 24.492 1.00 86.94 305 LYS A CA 1
ATOM 2327 C C . LYS A 1 305 ? -9.608 5.173 23.574 1.00 86.94 305 LYS A C 1
ATOM 2329 O O . LYS A 1 305 ? -9.405 3.967 23.723 1.00 86.94 305 LYS A O 1
ATOM 2334 N N . LEU A 1 306 ? -8.974 5.920 22.682 1.00 81.62 306 LEU A N 1
ATOM 2335 C CA . LEU A 1 306 ? -7.841 5.522 21.861 1.00 81.62 306 LEU A CA 1
ATOM 2336 C C . LEU A 1 306 ? -6.619 6.369 22.216 1.00 81.62 306 LEU A C 1
ATOM 2338 O O . LEU A 1 306 ? -6.719 7.414 22.862 1.00 81.62 306 LEU A O 1
ATOM 2342 N N . GLN A 1 307 ? -5.455 5.903 21.774 1.00 81.56 307 GLN A N 1
ATOM 2343 C CA . GLN A 1 307 ? -4.200 6.633 21.903 1.00 81.56 307 GLN A CA 1
ATOM 2344 C C . GLN A 1 307 ? -3.794 7.159 20.526 1.00 81.56 307 GLN A C 1
ATOM 2346 O O . GLN A 1 307 ? -3.554 6.361 19.621 1.00 81.56 307 GLN A O 1
ATOM 2351 N N . SER A 1 308 ? -3.690 8.475 20.362 1.00 66.19 308 SER A N 1
ATOM 2352 C CA . SER A 1 308 ? -3.211 9.104 19.127 1.00 66.19 308 SER A CA 1
ATOM 2353 C C . SER A 1 308 ? -1.803 9.668 19.306 1.00 66.19 308 SER A C 1
ATOM 2355 O O . SER A 1 308 ? -1.435 10.143 20.377 1.00 66.19 308 SER A O 1
ATOM 2357 N N . VAL A 1 309 ? -0.983 9.627 18.259 1.00 65.56 309 VAL A N 1
ATOM 2358 C CA . VAL A 1 309 ? 0.350 10.251 18.276 1.00 65.56 309 VAL A CA 1
ATOM 2359 C C . VAL A 1 309 ? 0.198 11.756 18.024 1.00 65.56 309 VAL A C 1
ATOM 2361 O O . VAL A 1 309 ? -0.704 12.165 17.293 1.00 65.56 309 VAL A O 1
ATOM 2364 N N . LYS A 1 310 ? 1.052 12.596 18.627 1.00 52.88 310 LYS A N 1
ATOM 2365 C CA . LYS A 1 310 ? 1.138 14.021 18.267 1.00 52.88 310 LYS A CA 1
ATOM 2366 C C . LYS A 1 310 ? 1.532 14.135 16.792 1.00 52.88 310 LYS A C 1
ATOM 2368 O O . LYS A 1 310 ? 2.631 13.728 16.431 1.00 52.88 310 LYS A O 1
ATOM 2373 N N . THR A 1 311 ? 0.678 14.718 15.956 1.00 40.19 311 THR A N 1
ATOM 2374 C CA . THR A 1 311 ? 1.048 15.089 14.586 1.00 40.19 311 THR A CA 1
ATOM 2375 C C . THR A 1 311 ? 1.975 16.302 14.657 1.00 40.19 311 THR A C 1
ATOM 2377 O O . THR A 1 311 ? 1.525 17.445 14.713 1.00 40.19 311 THR A O 1
ATOM 2380 N N . SER A 1 312 ? 3.285 16.079 14.739 1.00 40.03 312 SER A N 1
ATOM 2381 C CA . SER A 1 312 ? 4.258 17.163 14.635 1.00 40.03 312 SER A CA 1
ATOM 2382 C C . SER A 1 312 ? 4.329 17.628 13.184 1.00 40.03 312 SER A C 1
ATOM 2384 O O . SER A 1 312 ? 4.803 16.890 12.320 1.00 40.03 312 SER A O 1
ATOM 2386 N N . ARG A 1 313 ? 3.898 18.864 12.909 1.00 36.59 313 ARG A N 1
ATOM 2387 C CA . ARG A 1 313 ? 4.376 19.592 11.728 1.00 36.59 313 ARG A CA 1
ATOM 2388 C C . ARG A 1 313 ? 5.908 19.591 11.770 1.00 36.59 313 ARG A C 1
ATOM 2390 O O . ARG A 1 313 ? 6.478 20.014 12.769 1.00 36.59 313 ARG A O 1
ATOM 2397 N N . GLY A 1 314 ? 6.513 19.061 10.707 1.00 35.34 314 GLY A N 1
ATOM 2398 C CA . GLY A 1 314 ? 7.917 19.188 10.311 1.00 35.34 314 GLY A CA 1
ATOM 2399 C C . GLY A 1 314 ? 8.949 19.354 11.427 1.00 35.34 314 GLY A C 1
ATOM 2400 O O . GLY A 1 314 ? 9.283 20.471 11.808 1.00 35.34 314 GLY A O 1
ATOM 2401 N N . ARG A 1 315 ? 9.565 18.249 11.853 1.00 25.72 315 ARG A N 1
ATOM 2402 C CA . ARG A 1 315 ? 10.934 18.289 12.376 1.00 25.72 315 ARG A CA 1
ATOM 2403 C C . ARG A 1 315 ? 11.682 17.091 11.808 1.00 25.72 315 ARG A C 1
ATOM 2405 O O . ARG A 1 315 ? 11.299 15.956 12.073 1.00 25.72 315 ARG A O 1
ATOM 2412 N N . LEU A 1 316 ? 12.693 17.358 10.976 1.00 29.84 316 LEU A N 1
ATOM 2413 C CA . LEU A 1 316 ? 13.629 16.342 10.499 1.00 29.84 316 LEU A CA 1
ATOM 2414 C C . LEU A 1 316 ? 14.259 15.667 11.719 1.00 29.84 316 LEU A C 1
ATOM 2416 O O . LEU A 1 316 ? 15.013 16.294 12.460 1.00 29.84 316 LEU A O 1
ATOM 2420 N N . ILE A 1 317 ? 13.937 14.394 11.924 1.00 27.47 317 ILE A N 1
ATOM 2421 C CA . ILE A 1 317 ? 14.689 13.521 12.816 1.00 27.47 317 ILE A CA 1
ATOM 2422 C C . ILE A 1 317 ? 15.505 12.616 11.898 1.00 27.47 317 ILE A C 1
ATOM 2424 O O . ILE A 1 317 ? 14.964 11.742 11.223 1.00 27.47 317 ILE A O 1
ATOM 2428 N N . LEU A 1 318 ? 16.809 12.884 11.837 1.00 25.38 318 LEU A N 1
ATOM 2429 C CA . LEU A 1 318 ? 17.806 11.991 11.250 1.00 25.38 318 LEU A CA 1
ATOM 2430 C C . LEU A 1 318 ? 17.700 10.607 11.921 1.00 25.38 318 LEU A C 1
ATOM 2432 O O . LEU A 1 318 ? 17.509 10.539 13.141 1.00 25.38 318 LEU A O 1
ATOM 2436 N N . PRO A 1 319 ? 17.832 9.494 11.181 1.00 29.66 319 PRO A N 1
ATOM 2437 C CA . PRO A 1 319 ? 17.675 8.165 11.746 1.00 29.66 319 PRO A CA 1
ATOM 2438 C C . PRO A 1 319 ? 18.946 7.787 12.516 1.00 29.66 319 PRO A C 1
ATOM 2440 O O . PRO A 1 319 ? 19.832 7.135 11.982 1.00 29.66 319 PRO A O 1
ATOM 2443 N N . VAL A 1 320 ? 19.047 8.199 13.780 1.00 31.97 320 VAL A N 1
ATOM 2444 C CA . VAL A 1 320 ? 20.061 7.674 14.723 1.00 31.97 320 VAL A CA 1
ATOM 2445 C C . VAL A 1 320 ? 19.408 6.813 15.821 1.00 31.97 320 VAL A C 1
ATOM 2447 O O . VAL A 1 320 ? 20.070 6.075 16.545 1.00 31.97 320 VAL A O 1
ATOM 2450 N N . PHE A 1 321 ? 18.076 6.782 15.893 1.00 31.00 321 PHE A N 1
ATOM 2451 C CA . PHE A 1 321 ? 17.329 5.946 16.837 1.00 31.00 321 PHE A CA 1
ATOM 2452 C C . PHE A 1 321 ? 17.033 4.551 16.271 1.00 31.00 321 PHE A C 1
ATOM 2454 O O . PHE A 1 321 ? 15.885 4.202 16.014 1.00 31.00 321 PHE A O 1
ATOM 2461 N N . LYS A 1 322 ? 18.067 3.728 16.069 1.00 34.34 322 LYS A N 1
ATOM 2462 C CA . LYS A 1 322 ? 17.875 2.277 15.864 1.00 34.34 322 LYS A CA 1
ATOM 2463 C C . LYS A 1 322 ? 18.894 1.380 16.572 1.00 34.34 322 LYS A C 1
ATOM 2465 O O . LYS A 1 322 ? 18.970 0.198 16.269 1.00 34.34 322 LYS A O 1
ATOM 2470 N N . VAL A 1 323 ? 19.619 1.917 17.558 1.00 35.94 323 VAL A N 1
ATOM 2471 C CA . VAL A 1 323 ? 20.585 1.149 18.376 1.00 35.94 323 VAL A CA 1
ATOM 2472 C C . VAL A 1 323 ? 20.190 1.091 19.865 1.00 35.94 323 VAL A C 1
ATOM 2474 O O . VAL A 1 323 ? 20.697 0.268 20.619 1.00 35.94 323 VAL A O 1
ATOM 2477 N N . TYR A 1 324 ? 19.215 1.891 20.311 1.00 33.19 324 TYR A N 1
ATOM 2478 C CA . TYR A 1 324 ? 18.953 2.066 21.748 1.00 33.19 324 TYR A CA 1
ATOM 2479 C C . TYR A 1 324 ? 18.136 0.957 22.437 1.00 33.19 324 TYR A C 1
ATOM 2481 O O . TYR A 1 324 ? 18.207 0.844 23.656 1.00 33.19 324 TYR A O 1
ATOM 2489 N N . CYS A 1 325 ? 17.405 0.101 21.714 1.00 33.09 325 CYS A N 1
ATOM 2490 C CA . CYS A 1 325 ? 16.515 -0.888 22.352 1.00 33.09 325 CYS A CA 1
ATOM 2491 C C . CYS A 1 325 ? 17.140 -2.264 22.644 1.00 33.09 325 CYS A C 1
ATOM 2493 O O . CYS A 1 325 ? 16.439 -3.134 23.146 1.00 33.09 325 CYS A O 1
ATOM 2495 N N . ILE A 1 326 ? 18.434 -2.475 22.381 1.00 39.12 326 ILE A N 1
ATOM 2496 C CA . ILE A 1 326 ? 19.123 -3.729 22.757 1.00 39.12 326 ILE A CA 1
ATOM 2497 C C . ILE A 1 326 ? 20.119 -3.502 23.914 1.00 39.12 326 ILE A C 1
ATOM 2499 O O . ILE A 1 326 ? 20.472 -4.441 24.625 1.00 39.12 326 ILE A O 1
ATOM 2503 N N . CYS A 1 327 ? 20.491 -2.247 24.203 1.00 34.56 327 CYS A N 1
ATOM 2504 C CA . CYS A 1 327 ? 21.381 -1.929 25.326 1.00 34.56 327 CYS A CA 1
ATOM 2505 C C . CYS A 1 327 ? 20.755 -2.168 26.712 1.00 34.56 327 CYS A C 1
ATOM 2507 O O . CYS A 1 327 ? 21.495 -2.482 27.644 1.00 34.56 327 CYS A O 1
ATOM 2509 N N . GLU A 1 328 ? 19.427 -2.094 26.875 1.00 37.00 328 GLU A N 1
ATOM 2510 C CA . GLU A 1 328 ? 18.812 -2.339 28.193 1.00 37.00 328 GLU A CA 1
ATOM 2511 C C . GLU A 1 328 ? 18.862 -3.808 28.634 1.00 37.00 328 GLU A C 1
ATOM 2513 O O . GLU A 1 328 ? 18.864 -4.082 29.834 1.00 37.00 328 GLU A O 1
ATOM 2518 N N . PHE A 1 329 ? 18.986 -4.762 27.705 1.00 39.56 329 PHE A N 1
ATOM 2519 C CA . PHE A 1 329 ? 19.046 -6.180 28.074 1.00 39.56 329 PHE A CA 1
ATOM 2520 C C . PHE A 1 329 ? 20.444 -6.622 28.539 1.00 39.56 329 PHE A C 1
ATOM 2522 O O . PHE A 1 329 ? 20.578 -7.624 29.237 1.00 39.56 329 PHE A O 1
ATOM 2529 N N . ILE A 1 330 ? 21.499 -5.869 28.201 1.00 44.97 330 ILE A N 1
ATOM 2530 C CA . ILE A 1 330 ? 22.881 -6.218 28.572 1.00 44.97 330 ILE A CA 1
ATOM 2531 C C . ILE A 1 330 ? 23.289 -5.605 29.925 1.00 44.97 330 ILE A C 1
ATOM 2533 O O . ILE A 1 330 ? 24.188 -6.141 30.582 1.00 44.97 330 ILE A O 1
ATOM 2537 N N . PHE A 1 331 ? 22.626 -4.540 30.390 1.00 41.28 331 PHE A N 1
ATOM 2538 C CA . PHE A 1 331 ? 23.021 -3.814 31.608 1.00 41.28 331 PHE A CA 1
ATOM 2539 C C . PHE A 1 331 ? 22.276 -4.192 32.900 1.00 41.28 331 PHE A C 1
ATOM 2541 O O . PHE A 1 331 ? 22.682 -3.733 33.962 1.00 41.28 331 PHE A O 1
ATOM 2548 N N . ASN A 1 332 ? 21.266 -5.070 32.867 1.00 40.81 332 ASN A N 1
ATOM 2549 C CA . ASN A 1 332 ? 20.469 -5.422 34.057 1.00 40.81 332 ASN A CA 1
ATOM 2550 C C . ASN A 1 332 ? 20.780 -6.810 34.657 1.00 40.81 332 ASN A C 1
ATOM 2552 O O . ASN A 1 332 ? 19.882 -7.555 35.039 1.00 40.81 332 ASN A O 1
ATOM 2556 N N . LEU A 1 333 ? 22.062 -7.174 34.766 1.00 42.12 333 LEU A N 1
ATOM 2557 C CA . LEU A 1 333 ? 22.496 -8.335 35.556 1.00 42.12 333 LEU A CA 1
ATOM 2558 C C . LEU A 1 333 ? 23.703 -7.958 36.423 1.00 42.12 333 LEU A C 1
ATOM 2560 O O . LEU A 1 333 ? 24.767 -7.616 35.912 1.00 42.12 333 LEU A O 1
ATOM 2564 N N . ASN A 1 334 ? 23.510 -8.023 37.739 1.00 50.41 334 ASN A N 1
ATOM 2565 C CA . ASN A 1 334 ? 24.485 -7.685 38.775 1.00 50.41 334 ASN A CA 1
ATOM 2566 C C . ASN A 1 334 ? 25.382 -8.895 39.098 1.00 50.41 334 ASN A C 1
ATOM 2568 O O . ASN A 1 334 ? 24.902 -9.781 39.800 1.00 50.41 334 ASN A O 1
ATOM 2572 N N . ILE A 1 335 ? 26.629 -8.989 38.593 1.00 47.94 335 ILE A N 1
ATOM 2573 C CA . ILE A 1 335 ? 27.559 -10.090 38.958 1.00 47.94 335 ILE A CA 1
ATOM 2574 C C . ILE A 1 335 ? 29.056 -9.680 38.887 1.00 47.94 335 ILE A C 1
ATOM 2576 O O . ILE A 1 335 ? 29.515 -9.087 37.913 1.00 47.94 335 ILE A O 1
ATOM 2580 N N . ASN A 1 336 ? 29.822 -10.076 39.915 1.00 49.47 336 ASN A N 1
ATOM 2581 C CA . ASN A 1 336 ? 31.190 -9.665 40.290 1.00 49.47 336 ASN A CA 1
ATOM 2582 C C . ASN A 1 336 ? 32.364 -10.463 39.649 1.00 49.47 336 ASN A C 1
ATOM 2584 O O . ASN A 1 336 ? 33.227 -10.950 40.379 1.00 49.47 336 ASN A O 1
ATOM 2588 N N . SER A 1 337 ? 32.461 -10.641 38.321 1.00 57.75 337 SER A N 1
ATOM 2589 C CA . SER A 1 337 ? 33.656 -11.316 37.749 1.00 57.75 337 SER A CA 1
ATOM 2590 C C . SER A 1 337 ? 34.134 -10.800 36.384 1.00 57.75 337 SER A C 1
ATOM 2592 O O . SER A 1 337 ? 33.354 -10.648 35.444 1.00 57.75 337 SER A O 1
ATOM 2594 N N . ILE A 1 338 ? 35.455 -10.591 36.270 1.00 54.22 338 ILE A N 1
ATOM 2595 C CA . ILE A 1 338 ? 36.186 -10.037 35.108 1.00 54.22 338 ILE A CA 1
ATOM 2596 C C . ILE A 1 338 ? 36.073 -10.932 33.856 1.00 54.22 338 ILE A C 1
ATOM 2598 O O . ILE A 1 338 ? 36.048 -10.434 32.730 1.00 54.22 338 ILE A O 1
ATOM 2602 N N . THR A 1 339 ? 35.920 -12.248 34.026 1.00 54.12 339 THR A N 1
ATOM 2603 C CA . THR A 1 339 ? 35.788 -13.213 32.917 1.00 54.12 339 THR A CA 1
ATOM 2604 C C . THR A 1 339 ? 34.481 -13.048 32.131 1.00 54.12 339 THR A C 1
ATOM 2606 O O . THR A 1 339 ? 34.456 -13.252 30.919 1.00 54.12 339 THR A O 1
ATOM 2609 N N . MET A 1 340 ? 33.403 -12.600 32.783 1.00 51.97 340 MET A N 1
ATOM 2610 C CA . MET A 1 340 ? 32.109 -12.331 32.140 1.00 51.97 340 MET A CA 1
ATOM 2611 C C . MET A 1 340 ? 32.075 -10.993 31.386 1.00 51.97 340 MET A C 1
ATOM 2613 O O . MET A 1 340 ? 31.310 -10.846 30.432 1.00 51.97 340 MET A O 1
ATOM 2617 N N . VAL A 1 341 ? 32.920 -10.030 31.772 1.00 55.56 341 VAL A N 1
ATOM 2618 C CA . VAL A 1 341 ? 33.056 -8.732 31.084 1.00 55.56 341 VAL A CA 1
ATOM 2619 C C . VAL A 1 341 ? 33.738 -8.917 29.726 1.00 55.56 341 VAL A C 1
ATOM 2621 O O . VAL A 1 341 ? 33.254 -8.412 28.714 1.00 55.56 341 VAL A O 1
ATOM 2624 N N . LEU A 1 342 ? 34.805 -9.719 29.677 1.00 56.81 342 LEU A N 1
ATOM 2625 C CA . LEU A 1 342 ? 35.517 -10.054 28.438 1.00 56.81 342 LEU A CA 1
ATOM 2626 C C . LEU A 1 342 ? 34.642 -10.858 27.459 1.00 56.81 342 LEU A C 1
ATOM 2628 O O . LEU A 1 342 ? 34.707 -10.639 26.247 1.00 56.81 342 LEU A O 1
ATOM 2632 N N . LEU A 1 343 ? 33.757 -11.725 27.968 1.00 56.59 343 LEU A N 1
ATOM 2633 C CA . LEU A 1 343 ? 32.790 -12.458 27.142 1.00 56.59 343 LEU A CA 1
ATOM 2634 C C . LEU A 1 343 ? 31.733 -11.526 26.514 1.00 56.59 343 LEU A C 1
ATOM 2636 O O . LEU A 1 343 ? 31.328 -11.725 25.374 1.00 56.59 343 LEU A O 1
ATOM 2640 N N . LYS A 1 344 ? 31.310 -10.469 27.225 1.00 59.06 344 LYS A N 1
ATOM 2641 C CA . LYS A 1 344 ? 30.388 -9.454 26.683 1.00 59.06 344 LYS A CA 1
ATOM 2642 C C . LYS A 1 344 ? 31.032 -8.607 25.594 1.00 59.06 344 LYS A C 1
ATOM 2644 O O . LYS A 1 344 ? 30.395 -8.375 24.575 1.00 59.06 344 LYS A O 1
ATOM 2649 N N . PHE A 1 345 ? 32.275 -8.165 25.788 1.00 62.59 345 PHE A N 1
ATOM 2650 C CA . PHE A 1 345 ? 32.984 -7.392 24.765 1.00 62.59 345 PHE A CA 1
ATOM 2651 C C . PHE A 1 345 ? 33.241 -8.217 23.507 1.00 62.59 345 PHE A C 1
ATOM 2653 O O . PHE A 1 345 ? 33.052 -7.703 22.412 1.00 62.59 345 PHE A O 1
ATOM 2660 N N . THR A 1 346 ? 33.587 -9.498 23.652 1.00 62.94 346 THR A N 1
ATOM 2661 C CA . THR A 1 346 ? 33.758 -10.409 22.509 1.00 62.94 346 THR A CA 1
ATOM 2662 C C . THR A 1 346 ? 32.439 -10.724 21.806 1.00 62.94 346 THR A C 1
ATOM 2664 O O . THR A 1 346 ? 32.403 -10.731 20.582 1.00 62.94 346 THR A O 1
ATOM 2667 N N . LEU A 1 347 ? 31.333 -10.908 22.537 1.00 59.19 347 LEU A N 1
ATOM 2668 C CA . LEU A 1 347 ? 29.999 -11.062 21.942 1.00 59.19 347 LEU A CA 1
ATOM 2669 C C . LEU A 1 347 ? 29.519 -9.781 21.251 1.00 59.19 347 LEU A C 1
ATOM 2671 O O . LEU A 1 347 ? 28.943 -9.872 20.177 1.00 59.19 347 LEU A O 1
ATOM 2675 N N . LEU A 1 348 ? 29.779 -8.603 21.824 1.00 56.53 348 LEU A N 1
ATOM 2676 C CA . LEU A 1 348 ? 29.423 -7.308 21.241 1.00 56.53 348 LEU A CA 1
ATOM 2677 C C . LEU A 1 348 ? 30.239 -7.017 19.977 1.00 56.53 348 LEU A C 1
ATOM 2679 O O . LEU A 1 348 ? 29.669 -6.564 18.992 1.00 56.53 348 LEU A O 1
ATOM 2683 N N . THR A 1 349 ? 31.541 -7.315 19.958 1.00 56.72 349 THR A N 1
ATOM 2684 C CA . THR A 1 349 ? 32.362 -7.174 18.745 1.00 56.72 349 THR A CA 1
ATOM 2685 C C . THR A 1 349 ? 31.979 -8.197 17.679 1.00 56.72 349 THR A C 1
ATOM 2687 O O . THR A 1 349 ? 31.892 -7.828 16.511 1.00 56.72 349 THR A O 1
ATOM 2690 N N . LEU A 1 350 ? 31.650 -9.441 18.048 1.00 55.12 350 LEU A N 1
ATOM 2691 C CA . LEU A 1 350 ? 31.051 -10.423 17.131 1.00 55.12 350 LEU A CA 1
ATOM 2692 C C . LEU A 1 350 ? 29.684 -9.965 16.598 1.00 55.12 350 LEU A C 1
ATOM 2694 O O . LEU A 1 350 ? 29.380 -10.205 15.437 1.00 55.12 350 LEU A O 1
ATOM 2698 N N . PHE A 1 351 ? 28.874 -9.269 17.401 1.00 50.38 351 PHE A N 1
ATOM 2699 C CA . PHE A 1 351 ? 27.570 -8.750 16.975 1.00 50.38 351 PHE A CA 1
ATOM 2700 C C . PHE A 1 351 ? 27.695 -7.524 16.060 1.00 50.38 351 PHE A C 1
ATOM 2702 O O . PHE A 1 351 ? 26.973 -7.424 15.075 1.00 50.38 351 PHE A O 1
ATOM 2709 N N . ILE A 1 352 ? 28.628 -6.611 16.351 1.00 52.50 352 ILE A N 1
ATOM 2710 C CA . ILE A 1 352 ? 28.937 -5.447 15.504 1.00 52.50 352 ILE A CA 1
ATOM 2711 C C . ILE A 1 352 ? 29.520 -5.918 14.164 1.00 52.50 352 ILE A C 1
ATOM 2713 O O . ILE A 1 352 ? 29.072 -5.476 13.115 1.00 52.50 352 ILE A O 1
ATOM 2717 N N . THR A 1 353 ? 30.436 -6.890 14.182 1.00 46.97 353 THR A N 1
ATOM 2718 C CA . THR A 1 353 ? 30.978 -7.484 12.947 1.00 46.97 353 THR A CA 1
ATOM 2719 C C . THR A 1 353 ? 29.953 -8.336 12.190 1.00 46.97 353 THR A C 1
ATOM 2721 O O . THR A 1 353 ? 30.027 -8.413 10.968 1.00 46.97 353 THR A O 1
ATOM 2724 N N . ALA A 1 354 ? 28.959 -8.926 12.867 1.00 49.38 354 ALA A N 1
ATOM 2725 C CA . ALA A 1 354 ? 27.832 -9.608 12.223 1.00 49.38 354 ALA A CA 1
ATOM 2726 C C . ALA A 1 354 ? 26.789 -8.637 11.634 1.00 49.38 354 ALA A C 1
ATOM 2728 O O . ALA A 1 354 ? 26.177 -8.956 10.615 1.00 49.38 354 ALA A O 1
ATOM 2729 N N . LEU A 1 355 ? 26.607 -7.447 12.223 1.00 46.22 355 LEU A N 1
ATOM 2730 C CA . LEU A 1 355 ? 25.793 -6.363 11.651 1.00 46.22 355 LEU A CA 1
ATOM 2731 C C . LEU A 1 355 ? 26.392 -5.830 10.339 1.00 46.22 355 LEU A C 1
ATOM 2733 O O . LEU A 1 355 ? 25.639 -5.452 9.443 1.00 46.22 355 LEU A O 1
ATOM 2737 N N . ASP A 1 356 ? 27.715 -5.897 10.183 1.00 40.66 356 ASP A N 1
ATOM 2738 C CA . ASP A 1 356 ? 28.410 -5.585 8.928 1.00 40.66 356 ASP A CA 1
ATOM 2739 C C . ASP A 1 356 ? 28.418 -6.751 7.912 1.00 40.66 356 ASP A C 1
ATOM 2741 O O . ASP A 1 356 ? 28.939 -6.603 6.804 1.00 40.66 356 ASP A O 1
ATOM 2745 N N . LEU A 1 357 ? 27.809 -7.906 8.230 1.00 39.56 357 LEU A N 1
ATOM 2746 C CA . LEU A 1 357 ? 27.885 -9.117 7.404 1.00 39.56 357 LEU A CA 1
ATOM 2747 C C . LEU A 1 357 ? 26.556 -9.609 6.801 1.00 39.56 357 LEU A C 1
ATOM 2749 O O . LEU A 1 357 ? 26.388 -10.813 6.647 1.00 39.56 357 LEU A O 1
ATOM 2753 N N . HIS A 1 358 ? 25.630 -8.736 6.382 1.00 41.56 358 HIS A N 1
ATOM 2754 C CA . HIS A 1 358 ? 24.729 -9.030 5.243 1.00 41.56 358 HIS A CA 1
ATOM 2755 C C . HIS A 1 358 ? 23.873 -7.818 4.837 1.00 41.56 358 HIS A C 1
ATOM 2757 O O . HIS A 1 358 ? 22.777 -7.654 5.350 1.00 41.56 358 HIS A O 1
ATOM 2763 N N . VAL A 1 359 ? 24.359 -6.989 3.904 1.00 45.62 359 VAL A N 1
ATOM 2764 C CA . VAL A 1 359 ? 23.711 -6.618 2.619 1.00 45.62 359 VAL A CA 1
ATOM 2765 C C . VAL A 1 359 ? 24.796 -5.916 1.782 1.00 45.62 359 VAL A C 1
ATOM 2767 O O . VAL A 1 359 ? 24.781 -4.701 1.604 1.00 45.62 359 VAL A O 1
ATOM 2770 N N . SER A 1 360 ? 25.786 -6.662 1.285 1.00 49.88 360 SER A N 1
ATOM 2771 C CA . SER A 1 360 ? 26.675 -6.114 0.252 1.00 49.88 360 SER A CA 1
ATOM 2772 C C . SER A 1 360 ? 25.941 -6.225 -1.082 1.00 49.88 360 SER A C 1
ATOM 2774 O O . SER A 1 360 ? 25.840 -7.312 -1.653 1.00 49.88 360 SER A O 1
ATOM 2776 N N . GLY A 1 361 ? 25.319 -5.129 -1.522 1.00 63.62 361 GLY A N 1
ATOM 2777 C CA . GLY A 1 361 ? 24.687 -5.074 -2.838 1.00 63.62 361 GLY A CA 1
ATOM 2778 C C . GLY A 1 361 ? 25.718 -5.379 -3.923 1.00 63.62 361 GLY A C 1
ATOM 2779 O O . GLY A 1 361 ? 26.820 -4.832 -3.912 1.00 63.62 361 GLY A O 1
ATOM 2780 N N . LYS A 1 362 ? 25.380 -6.274 -4.855 1.00 84.38 362 LYS A N 1
ATOM 2781 C CA . LYS A 1 362 ? 26.233 -6.571 -6.007 1.00 84.38 362 LYS A CA 1
ATOM 2782 C C . LYS A 1 362 ? 26.204 -5.381 -6.956 1.00 84.38 362 LYS A C 1
ATOM 2784 O O . LYS A 1 362 ? 25.135 -4.832 -7.209 1.00 84.38 362 LYS A O 1
ATOM 2789 N N . THR A 1 363 ? 27.352 -5.038 -7.526 1.00 85.44 363 THR A N 1
ATOM 2790 C CA . THR A 1 363 ? 27.469 -3.967 -8.521 1.00 85.44 363 THR A CA 1
ATOM 2791 C C . THR A 1 363 ? 27.917 -4.553 -9.853 1.00 85.44 363 THR A C 1
ATOM 2793 O O . THR A 1 363 ? 28.916 -5.266 -9.905 1.00 85.44 363 THR A O 1
ATOM 2796 N N . ALA A 1 364 ? 27.187 -4.252 -10.923 1.00 88.94 364 ALA A N 1
ATOM 2797 C CA . ALA A 1 364 ? 27.513 -4.637 -12.290 1.00 88.94 364 ALA A CA 1
ATOM 2798 C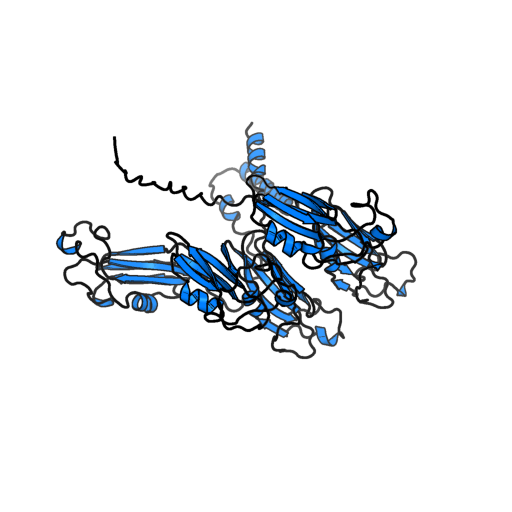 C . ALA A 1 364 ? 27.754 -3.384 -13.139 1.00 88.94 364 ALA A C 1
ATOM 2800 O O . ALA A 1 364 ? 26.910 -2.486 -13.177 1.00 88.94 364 ALA A O 1
ATOM 2801 N N . ILE A 1 365 ? 28.903 -3.338 -13.819 1.00 88.31 365 ILE A N 1
ATOM 2802 C CA . ILE A 1 365 ? 29.238 -2.288 -14.783 1.00 88.31 365 ILE A CA 1
ATOM 2803 C C . ILE A 1 365 ? 29.146 -2.871 -16.192 1.00 88.31 365 ILE A C 1
ATOM 2805 O O . ILE A 1 365 ? 29.836 -3.839 -16.505 1.00 88.31 365 ILE A O 1
ATOM 2809 N N . THR A 1 366 ? 28.338 -2.255 -17.050 1.00 88.94 366 THR A N 1
ATOM 2810 C CA . THR A 1 366 ? 28.131 -2.679 -18.441 1.00 88.94 366 THR A CA 1
ATOM 2811 C C . THR A 1 366 ? 28.322 -1.493 -19.365 1.00 88.94 366 THR A C 1
ATOM 2813 O O . THR A 1 366 ? 27.599 -0.510 -19.257 1.00 88.94 366 THR A O 1
ATOM 2816 N N . CYS A 1 367 ? 29.286 -1.563 -20.280 1.00 88.75 367 CYS A N 1
ATOM 2817 C CA . CYS A 1 367 ? 29.528 -0.461 -21.212 1.00 88.75 367 CYS A CA 1
ATOM 2818 C C . CYS A 1 367 ? 28.347 -0.246 -22.166 1.00 88.75 367 CYS A C 1
ATOM 2820 O O . CYS A 1 367 ? 27.564 -1.162 -22.415 1.00 88.75 367 CYS A O 1
ATOM 2822 N N . ASP A 1 368 ? 28.215 0.970 -22.684 1.00 84.75 368 ASP A N 1
ATOM 2823 C CA . ASP A 1 368 ? 27.163 1.311 -23.635 1.00 84.75 368 ASP A CA 1
ATOM 2824 C C . ASP A 1 368 ? 27.170 0.374 -24.855 1.00 84.75 368 ASP A C 1
ATOM 2826 O O . ASP A 1 368 ? 28.236 0.028 -25.374 1.00 84.75 368 ASP A O 1
ATOM 2830 N N . ARG A 1 369 ? 25.973 -0.036 -25.296 1.00 80.88 369 ARG A N 1
ATOM 2831 C CA . ARG A 1 369 ? 25.730 -1.004 -26.386 1.00 80.88 369 ARG A CA 1
ATOM 2832 C C . ARG A 1 369 ? 26.268 -2.423 -26.150 1.00 80.88 369 ARG A C 1
ATOM 2834 O O . ARG A 1 369 ? 26.355 -3.203 -27.095 1.00 80.88 369 ARG A O 1
ATOM 2841 N N . ASN A 1 370 ? 26.589 -2.780 -24.905 1.00 88.00 370 ASN A N 1
ATOM 2842 C CA . ASN A 1 370 ? 26.861 -4.164 -24.511 1.00 88.00 370 ASN A CA 1
ATOM 2843 C C . ASN A 1 370 ? 25.648 -4.819 -23.840 1.00 88.00 370 ASN A C 1
ATOM 2845 O O . ASN A 1 370 ? 24.609 -4.203 -23.590 1.00 88.00 370 ASN A O 1
ATOM 2849 N N . VAL A 1 371 ? 25.790 -6.108 -23.553 1.00 88.56 371 VAL A N 1
ATOM 2850 C CA . VAL A 1 371 ? 24.791 -6.897 -22.839 1.00 88.56 371 VAL A CA 1
ATOM 2851 C C . VAL A 1 371 ? 24.996 -6.732 -21.335 1.00 88.56 371 VAL A C 1
ATOM 2853 O O . VAL A 1 371 ? 26.078 -7.008 -20.815 1.00 88.56 371 VAL A O 1
ATOM 2856 N N . LEU A 1 372 ? 23.961 -6.270 -20.639 1.00 91.25 372 LEU A N 1
ATOM 2857 C CA . LEU A 1 372 ? 23.904 -6.279 -19.183 1.00 91.25 372 LEU A CA 1
ATOM 2858 C C . LEU A 1 372 ? 23.570 -7.697 -18.724 1.00 91.25 372 LEU A C 1
ATOM 2860 O O . LEU A 1 372 ? 22.551 -8.241 -19.140 1.00 91.25 372 LEU A O 1
ATOM 2864 N N . ASP A 1 373 ? 24.405 -8.259 -17.853 1.00 91.94 373 ASP A N 1
ATOM 2865 C CA . ASP A 1 373 ? 24.191 -9.581 -17.266 1.00 91.94 373 ASP A CA 1
ATOM 2866 C C . ASP A 1 373 ? 24.129 -9.483 -15.737 1.00 91.94 373 ASP A C 1
ATOM 2868 O O . ASP A 1 373 ? 25.111 -9.143 -15.070 1.00 91.94 373 ASP A O 1
ATOM 2872 N N . LEU A 1 374 ? 22.947 -9.741 -15.179 1.00 93.62 374 LEU A N 1
ATOM 2873 C CA . LEU A 1 374 ? 22.712 -9.807 -13.738 1.00 93.62 374 LEU A CA 1
ATOM 2874 C C . LEU A 1 374 ? 22.335 -11.238 -13.369 1.00 93.62 374 LEU A C 1
ATOM 2876 O O . LEU A 1 374 ? 21.439 -11.818 -13.983 1.00 93.62 374 LEU A O 1
ATOM 2880 N N . THR A 1 375 ? 22.970 -11.800 -12.338 1.00 93.06 375 THR A N 1
ATOM 2881 C CA . THR A 1 375 ? 22.734 -13.196 -11.950 1.00 93.06 375 THR A CA 1
ATOM 2882 C C . THR A 1 375 ? 22.666 -13.401 -10.437 1.00 93.06 375 THR A C 1
ATOM 2884 O O . THR A 1 375 ? 23.472 -12.898 -9.638 1.00 93.06 375 THR A O 1
ATOM 2887 N N . CYS A 1 376 ? 21.687 -14.207 -10.031 1.00 90.38 376 CYS A N 1
ATOM 2888 C CA . CYS A 1 376 ? 21.514 -14.677 -8.666 1.00 90.38 376 CYS A CA 1
ATOM 2889 C C . CYS A 1 376 ? 21.658 -16.198 -8.616 1.00 90.38 376 CYS A C 1
ATOM 2891 O O . CYS A 1 376 ? 20.861 -16.924 -9.202 1.00 90.38 376 CYS A O 1
ATOM 2893 N N . ALA A 1 377 ? 22.671 -16.679 -7.885 1.00 87.88 377 ALA A N 1
ATOM 2894 C CA . ALA A 1 377 ? 22.876 -18.112 -7.659 1.00 87.88 377 ALA A CA 1
ATOM 2895 C C . ALA A 1 377 ? 21.689 -18.732 -6.901 1.00 87.88 377 ALA A C 1
ATOM 2897 O O . ALA A 1 377 ? 21.229 -19.825 -7.218 1.00 87.88 377 ALA A O 1
ATOM 2898 N N . THR A 1 378 ? 21.156 -17.994 -5.926 1.00 84.44 378 THR A N 1
ATOM 2899 C CA . THR A 1 378 ? 19.936 -18.328 -5.192 1.00 84.44 378 THR A CA 1
ATOM 2900 C C . THR A 1 378 ? 19.028 -17.103 -5.116 1.00 84.44 378 THR A C 1
ATOM 2902 O O . THR A 1 378 ? 19.497 -15.964 -5.085 1.00 84.44 378 THR A O 1
ATOM 2905 N N . GLY A 1 379 ? 17.714 -17.336 -5.110 1.00 88.69 379 GLY A N 1
ATOM 2906 C CA . GLY A 1 379 ? 16.723 -16.262 -5.118 1.00 88.69 379 GLY A CA 1
ATOM 2907 C C . GLY A 1 379 ? 16.561 -15.585 -6.480 1.00 88.69 379 GLY A C 1
ATOM 2908 O O . GLY A 1 379 ? 16.814 -16.191 -7.519 1.00 88.69 379 GLY A O 1
ATOM 2909 N N . VAL A 1 380 ? 16.100 -14.338 -6.457 1.00 91.50 380 VAL A N 1
ATOM 2910 C CA . VAL A 1 380 ? 15.801 -13.518 -7.634 1.00 91.50 380 VAL A CA 1
ATOM 2911 C C . VAL A 1 380 ? 16.392 -12.119 -7.491 1.00 91.50 380 VAL A C 1
ATOM 2913 O O . VAL A 1 380 ? 16.623 -11.639 -6.380 1.00 91.50 380 VAL A O 1
ATOM 2916 N N . ILE A 1 381 ? 16.638 -11.470 -8.624 1.00 90.75 381 ILE A N 1
ATOM 2917 C CA . ILE A 1 381 ? 17.225 -10.135 -8.713 1.00 90.75 381 ILE A CA 1
ATOM 2918 C C . ILE A 1 381 ? 16.236 -9.098 -8.170 1.00 90.75 381 ILE A C 1
ATOM 2920 O O . ILE A 1 381 ? 15.055 -9.103 -8.510 1.00 90.75 381 ILE A O 1
ATOM 2924 N N . GLN A 1 382 ? 16.738 -8.190 -7.338 1.00 85.50 382 GLN A N 1
ATOM 2925 C CA . GLN A 1 382 ? 16.069 -6.956 -6.946 1.00 85.50 382 GLN A CA 1
ATOM 2926 C C . GLN A 1 382 ? 17.039 -5.799 -7.174 1.00 85.50 382 GLN A C 1
ATOM 2928 O O . GLN A 1 382 ? 17.974 -5.593 -6.392 1.00 85.50 382 GLN A O 1
ATOM 2933 N N . VAL A 1 383 ? 16.826 -5.045 -8.245 1.00 83.25 383 VAL A N 1
ATOM 2934 C CA . VAL A 1 383 ? 17.625 -3.870 -8.581 1.00 83.25 383 VAL A CA 1
ATOM 2935 C C . VAL A 1 383 ? 17.380 -2.785 -7.533 1.00 83.25 383 VAL A C 1
ATOM 2937 O O . VAL A 1 383 ? 16.249 -2.454 -7.184 1.00 83.25 383 VAL A O 1
ATOM 2940 N N . LYS A 1 384 ? 18.465 -2.239 -6.986 1.00 77.31 384 LYS A N 1
ATOM 2941 C CA . LYS A 1 384 ? 18.439 -1.146 -6.003 1.00 77.31 384 LYS A CA 1
ATOM 2942 C C . LYS A 1 384 ? 18.657 0.202 -6.663 1.00 77.31 384 LYS A C 1
ATOM 2944 O O . LYS A 1 384 ? 18.009 1.180 -6.302 1.00 77.31 384 LYS A O 1
ATOM 2949 N N . SER A 1 385 ? 19.560 0.261 -7.630 1.00 76.00 385 SER A N 1
ATOM 2950 C CA . SER A 1 385 ? 19.758 1.437 -8.467 1.00 76.00 385 SER A CA 1
ATOM 2951 C C . SER A 1 385 ? 20.416 1.038 -9.778 1.00 76.00 385 SER A C 1
ATOM 2953 O O . SER A 1 385 ? 21.187 0.084 -9.820 1.00 76.00 385 SER A O 1
ATOM 2955 N N . SER A 1 386 ? 20.147 1.782 -10.844 1.00 80.62 386 SER A N 1
ATOM 2956 C CA . SER A 1 386 ? 20.941 1.714 -12.065 1.00 80.62 386 SER A CA 1
ATOM 2957 C C . SER A 1 386 ? 21.192 3.118 -12.588 1.00 80.62 386 SER A C 1
ATOM 2959 O O . SER A 1 386 ? 20.304 3.973 -12.566 1.00 80.62 386 SER A O 1
ATOM 2961 N N . VAL A 1 387 ? 22.429 3.365 -12.999 1.00 80.94 387 VAL A N 1
ATOM 2962 C CA . VAL A 1 387 ? 22.906 4.642 -13.523 1.00 80.94 387 VAL A CA 1
ATOM 2963 C C . VAL A 1 387 ? 23.544 4.403 -14.881 1.00 80.94 387 VAL A C 1
ATOM 2965 O O . VAL A 1 387 ? 24.519 3.675 -14.955 1.00 80.94 387 VAL A O 1
ATOM 2968 N N . TYR A 1 388 ? 23.059 5.047 -15.930 1.00 81.56 388 TYR A N 1
ATOM 2969 C CA . TYR A 1 388 ? 23.669 5.116 -17.249 1.00 81.56 388 TYR A CA 1
ATOM 2970 C C . TYR A 1 388 ? 24.480 6.407 -17.402 1.00 81.56 388 TYR A C 1
ATOM 2972 O O . TYR A 1 388 ? 23.968 7.488 -17.159 1.00 81.56 388 TYR A O 1
ATOM 2980 N N . GLY A 1 389 ? 25.751 6.337 -17.772 1.00 81.94 389 GLY A N 1
ATOM 2981 C CA . GLY A 1 389 ? 26.592 7.528 -17.896 1.00 81.94 389 GLY A CA 1
ATOM 2982 C C . GLY A 1 389 ? 28.063 7.207 -17.685 1.00 81.94 389 GLY A C 1
ATOM 2983 O O . GLY A 1 389 ? 28.540 6.146 -18.059 1.00 81.94 389 GLY A O 1
ATOM 2984 N N . ARG A 1 390 ? 28.803 8.110 -17.058 1.00 82.44 390 ARG A N 1
ATOM 2985 C CA . ARG A 1 390 ? 30.183 7.917 -16.636 1.00 82.44 390 ARG A CA 1
ATOM 2986 C C . ARG A 1 390 ? 30.427 8.605 -15.297 1.00 82.44 390 ARG A C 1
ATOM 2988 O O . ARG A 1 390 ? 30.401 9.823 -15.203 1.00 82.44 390 ARG A O 1
ATOM 2995 N N . THR A 1 391 ? 30.747 7.800 -14.288 1.00 76.31 391 THR A N 1
ATOM 2996 C CA . THR A 1 391 ? 31.168 8.224 -12.937 1.00 76.31 391 THR A CA 1
ATOM 2997 C C . THR A 1 391 ? 32.657 7.998 -12.661 1.00 76.31 391 THR A C 1
ATOM 2999 O O . THR A 1 391 ? 33.165 8.360 -11.606 1.00 76.31 391 THR A O 1
ATOM 3002 N N . SER A 1 392 ? 33.370 7.351 -13.584 1.00 79.62 392 SER A N 1
ATOM 3003 C CA . SER A 1 392 ? 34.747 6.901 -13.409 1.00 79.62 392 SER A CA 1
ATOM 3004 C C . SER A 1 392 ? 35.511 6.995 -14.721 1.00 79.62 392 SER A C 1
ATOM 3006 O O . SER A 1 392 ? 35.040 6.560 -15.775 1.00 79.62 392 SER A O 1
ATOM 3008 N N . ARG A 1 393 ? 36.743 7.506 -14.635 1.00 76.19 393 ARG A N 1
ATOM 3009 C CA . ARG A 1 393 ? 37.695 7.537 -15.755 1.00 76.19 393 ARG A CA 1
ATOM 3010 C C . ARG A 1 393 ? 38.277 6.160 -16.089 1.00 76.19 393 ARG A C 1
ATOM 3012 O O . ARG A 1 393 ? 38.886 6.012 -17.136 1.00 76.19 393 ARG A O 1
ATOM 3019 N N . LYS A 1 394 ? 38.127 5.166 -15.203 1.00 79.88 394 LYS A N 1
ATOM 3020 C CA . LYS A 1 394 ? 38.759 3.838 -15.338 1.00 79.88 394 LYS A CA 1
ATOM 3021 C C . LYS A 1 394 ? 37.829 2.758 -15.894 1.00 79.88 394 LYS A C 1
ATOM 3023 O O . LYS A 1 394 ? 38.310 1.770 -16.433 1.00 79.88 394 LYS A O 1
ATOM 3028 N N . ALA A 1 395 ? 36.516 2.915 -15.749 1.00 80.25 395 ALA A N 1
ATOM 3029 C CA . ALA A 1 395 ? 35.542 1.944 -16.245 1.00 80.25 395 ALA A CA 1
ATOM 3030 C C . ALA A 1 395 ? 35.297 2.137 -17.749 1.00 80.25 395 ALA A C 1
ATOM 3032 O O . ALA A 1 395 ? 35.190 3.275 -18.201 1.00 80.25 395 ALA A O 1
ATOM 3033 N N . CYS A 1 396 ? 35.164 1.046 -18.512 1.00 79.75 396 CYS A N 1
ATOM 3034 C CA . CYS A 1 396 ? 34.824 1.090 -19.941 1.00 79.75 396 CYS A CA 1
ATOM 3035 C C . CYS A 1 396 ? 35.736 2.033 -20.751 1.00 79.75 396 CYS A C 1
ATOM 3037 O O . CYS A 1 396 ? 35.266 3.025 -21.310 1.00 79.75 396 CYS A O 1
ATOM 3039 N N . THR A 1 397 ? 37.043 1.753 -20.749 1.00 76.19 397 THR A N 1
ATOM 3040 C CA . THR A 1 397 ? 38.099 2.573 -21.380 1.00 76.19 397 THR A CA 1
ATOM 3041 C C . THR A 1 397 ? 38.675 1.974 -22.666 1.00 76.19 397 THR A C 1
ATOM 3043 O O . THR A 1 397 ? 39.572 2.553 -23.274 1.00 76.19 397 THR A O 1
ATOM 3046 N N . PHE A 1 398 ? 38.181 0.812 -23.093 1.00 67.38 398 PHE A N 1
ATOM 3047 C CA . PHE A 1 398 ? 38.706 0.098 -24.253 1.00 67.38 398 PHE A CA 1
ATOM 3048 C C . PHE A 1 398 ? 38.367 0.844 -25.560 1.00 67.38 398 PHE A C 1
ATOM 3050 O O . PHE A 1 398 ? 37.218 1.227 -25.771 1.00 67.38 398 PHE A O 1
ATOM 3057 N N . ASN A 1 399 ? 39.362 1.043 -26.433 1.00 58.75 399 ASN A N 1
ATOM 3058 C CA . ASN A 1 399 ? 39.235 1.620 -27.783 1.00 58.75 399 ASN A CA 1
ATOM 3059 C C . ASN A 1 399 ? 38.701 3.068 -27.919 1.00 58.75 399 ASN A C 1
ATOM 3061 O O . ASN A 1 399 ? 38.121 3.389 -28.954 1.00 58.75 399 ASN A O 1
ATOM 3065 N N . CYS A 1 400 ? 38.923 3.978 -26.959 1.00 61.34 400 CYS A N 1
ATOM 3066 C CA . CYS A 1 400 ? 38.606 5.407 -27.173 1.00 61.34 400 CYS A CA 1
ATOM 3067 C C . CYS A 1 400 ? 39.768 6.349 -26.811 1.00 61.34 400 CYS A C 1
ATOM 3069 O O . CYS A 1 400 ? 40.612 6.030 -25.975 1.00 61.34 400 CYS A O 1
ATOM 3071 N N . THR A 1 401 ? 39.797 7.535 -27.429 1.00 61.91 401 THR A N 1
ATOM 3072 C CA . THR A 1 401 ? 40.757 8.612 -27.121 1.00 61.91 401 THR A CA 1
ATOM 3073 C C . THR A 1 401 ? 40.440 9.287 -25.779 1.00 61.91 401 THR A C 1
ATOM 3075 O O . THR A 1 401 ? 39.283 9.328 -25.362 1.00 61.91 401 THR A O 1
ATOM 3078 N N . ALA A 1 402 ? 41.458 9.858 -25.117 1.00 61.03 402 ALA A N 1
ATOM 3079 C CA . ALA A 1 402 ? 41.363 10.432 -23.765 1.00 61.03 402 ALA A CA 1
ATOM 3080 C C . ALA A 1 402 ? 40.225 11.463 -23.576 1.00 61.03 402 ALA A C 1
ATOM 3082 O O . ALA A 1 402 ? 39.621 11.507 -22.506 1.00 61.03 402 ALA A O 1
ATOM 3083 N N . SER A 1 403 ? 39.868 12.205 -24.631 1.00 58.38 403 SER A N 1
ATOM 3084 C CA . SER A 1 403 ? 38.788 13.203 -24.639 1.00 58.38 403 SER A CA 1
ATOM 3085 C C . SER A 1 403 ? 37.384 12.631 -24.380 1.00 58.38 403 SER A C 1
ATOM 3087 O O . SER A 1 403 ? 36.494 13.367 -23.967 1.00 58.38 403 SER A O 1
ATOM 3089 N N . HIS A 1 404 ? 37.160 11.327 -24.589 1.00 60.38 404 HIS A N 1
ATOM 3090 C CA . HIS A 1 404 ? 35.848 10.682 -24.413 1.00 60.38 404 HIS A CA 1
ATOM 3091 C C . HIS A 1 404 ? 35.525 10.299 -22.955 1.00 60.38 404 HIS A C 1
ATOM 3093 O O . HIS A 1 404 ? 34.432 9.787 -22.690 1.00 60.38 404 HIS A O 1
ATOM 3099 N N . PHE A 1 405 ? 36.457 10.508 -22.012 1.00 66.94 405 PHE A N 1
ATOM 3100 C CA . PHE A 1 405 ? 36.336 10.060 -20.616 1.00 66.94 405 PHE A CA 1
ATOM 3101 C C . PHE A 1 405 ? 36.510 11.174 -19.568 1.00 66.94 405 PHE A C 1
ATOM 3103 O O . PHE A 1 405 ? 36.530 10.877 -18.371 1.00 66.94 405 PHE A O 1
ATOM 3110 N N . ASP A 1 406 ? 36.644 12.437 -19.984 1.00 60.53 406 ASP A N 1
ATOM 3111 C CA . ASP A 1 406 ? 36.941 13.547 -19.068 1.00 60.53 406 ASP A CA 1
ATOM 3112 C C . ASP A 1 406 ? 35.754 13.957 -18.186 1.00 60.53 406 ASP A C 1
ATOM 3114 O O . ASP A 1 406 ? 35.955 14.352 -17.032 1.00 60.53 406 ASP A O 1
ATOM 3118 N N . SER A 1 407 ? 34.525 13.800 -18.690 1.00 64.75 407 SER A N 1
ATOM 3119 C CA . SER A 1 407 ? 33.298 14.072 -17.938 1.00 64.75 407 SER A CA 1
ATOM 3120 C C . SER A 1 407 ? 32.903 12.872 -17.071 1.00 64.75 407 SER A C 1
ATOM 3122 O O . SER A 1 407 ? 32.351 11.883 -17.555 1.00 64.75 407 SER A O 1
ATOM 3124 N N . THR A 1 408 ? 33.190 12.953 -15.768 1.00 65.31 408 THR A N 1
ATOM 3125 C CA . THR A 1 408 ? 32.786 11.953 -14.756 1.00 65.31 408 THR A CA 1
ATOM 3126 C C . THR A 1 408 ? 31.550 12.351 -13.949 1.00 65.31 408 THR A C 1
ATOM 3128 O O . THR A 1 408 ? 31.168 11.643 -13.021 1.00 65.31 408 THR A O 1
ATOM 3131 N N . ASN A 1 409 ? 30.929 13.480 -14.287 1.00 65.75 409 ASN A N 1
ATOM 3132 C CA . ASN A 1 409 ? 29.679 13.941 -13.678 1.00 65.75 409 ASN A CA 1
ATOM 3133 C C . ASN A 1 409 ? 28.473 13.672 -14.597 1.00 65.75 409 ASN A C 1
ATOM 3135 O O . ASN A 1 409 ? 27.404 14.241 -14.402 1.00 65.75 409 ASN A O 1
ATOM 3139 N N . CYS A 1 410 ? 28.643 12.808 -15.603 1.00 70.62 410 CYS A N 1
ATOM 3140 C CA . CYS A 1 410 ? 27.584 12.399 -16.515 1.00 70.62 410 CYS A CA 1
ATOM 3141 C C . CYS A 1 410 ? 26.864 11.174 -15.948 1.00 70.62 410 CYS A C 1
ATOM 3143 O O . CYS A 1 410 ? 27.430 10.091 -15.897 1.00 70.62 410 CYS A O 1
ATOM 3145 N N . VAL A 1 411 ? 25.626 11.310 -15.492 1.00 67.75 411 VAL A N 1
ATOM 3146 C CA . VAL A 1 411 ? 24.908 10.242 -14.780 1.00 67.75 411 VAL A CA 1
ATOM 3147 C C . VAL A 1 411 ? 23.431 10.371 -15.111 1.00 67.75 411 VAL A C 1
ATOM 3149 O O . VAL A 1 411 ? 22.871 11.426 -14.884 1.00 67.75 411 VAL A O 1
ATOM 3152 N N . PHE A 1 412 ? 22.790 9.303 -15.571 1.00 64.81 412 PHE A N 1
ATOM 3153 C CA . PHE A 1 412 ? 21.350 9.172 -15.795 1.00 64.81 412 PHE A CA 1
ATOM 3154 C C . PHE A 1 412 ? 20.822 7.999 -14.978 1.00 64.81 412 PHE A C 1
ATOM 3156 O O . PHE A 1 412 ? 21.193 6.858 -15.233 1.00 64.81 412 PHE A O 1
ATOM 3163 N N . ARG A 1 413 ? 19.971 8.224 -13.974 1.00 63.53 413 ARG A N 1
ATOM 3164 C CA . ARG A 1 413 ? 19.350 7.094 -13.262 1.00 63.53 413 ARG A CA 1
ATOM 3165 C C . ARG A 1 413 ? 18.250 6.489 -14.126 1.00 63.53 413 ARG A C 1
ATOM 3167 O O . ARG A 1 413 ? 17.345 7.197 -14.538 1.00 63.53 413 ARG A O 1
ATOM 3174 N N . THR A 1 414 ? 18.315 5.181 -14.360 1.00 62.22 414 THR A N 1
ATOM 3175 C CA . THR A 1 414 ? 17.324 4.444 -15.152 1.00 62.22 414 THR A CA 1
ATOM 3176 C C . THR A 1 414 ? 16.669 3.355 -14.311 1.00 62.22 414 THR A C 1
ATOM 3178 O O . THR A 1 414 ? 17.344 2.584 -13.628 1.00 62.22 414 THR A O 1
ATOM 3181 N N . PHE A 1 415 ? 15.340 3.278 -14.364 1.00 68.19 415 PHE A N 1
ATOM 3182 C CA . PHE A 1 415 ? 14.560 2.206 -13.734 1.00 68.19 415 PHE A CA 1
ATOM 3183 C C . PHE A 1 415 ? 14.210 1.086 -14.715 1.00 68.19 415 PHE A C 1
ATOM 3185 O O . PHE A 1 415 ? 13.837 -0.001 -14.289 1.00 68.19 415 PHE A O 1
ATOM 3192 N N . THR A 1 416 ? 14.450 1.302 -16.013 1.00 74.75 416 THR A N 1
ATOM 3193 C CA . THR A 1 416 ? 14.201 0.316 -17.076 1.00 74.75 416 THR A CA 1
ATOM 3194 C C . THR A 1 416 ? 14.903 -1.011 -16.794 1.00 74.75 416 THR A C 1
ATOM 3196 O O . THR A 1 416 ? 14.378 -2.076 -17.100 1.00 74.75 416 THR A O 1
ATOM 3199 N N . ILE A 1 417 ? 16.081 -0.967 -16.164 1.00 84.38 417 ILE A N 1
ATOM 3200 C CA . ILE A 1 417 ? 16.800 -2.175 -15.751 1.00 84.38 417 ILE A CA 1
ATOM 3201 C C . ILE A 1 417 ? 16.013 -2.952 -14.690 1.00 84.38 417 ILE A C 1
ATOM 3203 O O . ILE A 1 417 ? 15.900 -4.167 -14.801 1.00 84.38 417 ILE A O 1
ATOM 3207 N N . ALA A 1 418 ? 15.430 -2.275 -13.698 1.00 80.56 418 ALA A N 1
ATOM 3208 C CA . ALA A 1 418 ? 14.571 -2.915 -12.702 1.00 80.56 418 ALA A CA 1
ATOM 3209 C C . ALA A 1 418 ? 13.314 -3.503 -13.360 1.00 80.56 418 ALA A C 1
ATOM 3211 O O . ALA A 1 418 ? 13.014 -4.674 -13.154 1.00 80.56 418 ALA A O 1
ATOM 3212 N N . ASP A 1 419 ? 12.650 -2.752 -14.243 1.00 75.38 419 ASP A N 1
ATOM 3213 C CA . ASP A 1 419 ? 11.445 -3.218 -14.946 1.00 75.38 419 ASP A CA 1
ATOM 3214 C C . ASP A 1 419 ? 11.684 -4.487 -15.775 1.00 75.38 419 ASP A C 1
ATOM 3216 O O . ASP A 1 419 ? 10.788 -5.318 -15.935 1.00 75.38 419 ASP A O 1
ATOM 3220 N N . ARG A 1 420 ? 12.896 -4.633 -16.321 1.00 82.75 420 ARG A N 1
ATOM 3221 C CA . ARG A 1 420 ? 13.288 -5.755 -17.182 1.00 82.75 420 ARG A CA 1
ATOM 3222 C C . ARG A 1 420 ? 13.920 -6.917 -16.412 1.00 82.75 420 ARG A C 1
ATOM 3224 O O . ARG A 1 420 ? 13.798 -8.051 -16.865 1.00 82.75 420 ARG A O 1
ATOM 3231 N N . CYS A 1 421 ? 14.583 -6.653 -15.284 1.00 89.06 421 CYS A N 1
ATOM 3232 C CA . CYS A 1 421 ? 15.388 -7.647 -14.570 1.00 89.06 421 CYS A CA 1
ATOM 3233 C C . CYS A 1 421 ? 14.837 -8.082 -13.212 1.00 89.06 421 CYS A C 1
ATOM 3235 O O . CYS A 1 421 ? 15.205 -9.165 -12.749 1.00 89.06 421 CYS A O 1
ATOM 3237 N N . ASP A 1 422 ? 14.000 -7.279 -12.551 1.00 86.62 422 ASP A N 1
ATOM 3238 C CA . ASP A 1 422 ? 13.488 -7.634 -11.228 1.00 86.62 422 ASP A CA 1
ATOM 3239 C C . ASP A 1 422 ? 12.751 -8.973 -11.276 1.00 86.62 422 ASP A C 1
ATOM 3241 O O . ASP A 1 422 ? 12.013 -9.287 -12.209 1.00 86.62 422 ASP A O 1
ATOM 3245 N N . GLY A 1 423 ? 12.950 -9.799 -10.255 1.00 86.38 423 GLY A N 1
ATOM 3246 C CA . GLY A 1 423 ? 12.307 -11.103 -10.163 1.00 86.38 423 GLY A CA 1
ATOM 3247 C C . GLY A 1 423 ? 12.878 -12.185 -11.086 1.00 86.38 423 GLY A C 1
ATOM 3248 O O . GLY A 1 423 ? 12.494 -13.346 -10.953 1.00 86.38 423 GLY A O 1
ATOM 3249 N N . LEU A 1 424 ? 13.817 -11.870 -11.982 1.00 90.31 424 LEU A N 1
ATOM 3250 C CA . LEU A 1 424 ? 14.522 -12.886 -12.763 1.00 90.31 424 LEU A CA 1
ATOM 3251 C C . LEU A 1 424 ? 15.663 -13.512 -11.947 1.00 90.31 424 LEU A C 1
ATOM 3253 O O . LEU A 1 424 ? 16.208 -12.901 -11.030 1.00 90.31 424 LEU A O 1
ATOM 3257 N N . ARG A 1 425 ? 16.047 -14.747 -12.287 1.00 90.00 425 ARG A N 1
ATOM 3258 C CA . ARG A 1 425 ? 17.285 -15.374 -11.772 1.00 90.00 425 ARG A CA 1
ATOM 3259 C C . ARG A 1 425 ? 18.514 -14.923 -12.554 1.00 90.00 425 ARG A C 1
ATOM 3261 O O . ARG A 1 425 ? 19.570 -14.684 -11.972 1.00 90.00 425 ARG A O 1
ATOM 3268 N N . HIS A 1 426 ? 18.332 -14.803 -13.863 1.00 91.50 426 HIS A N 1
ATOM 3269 C CA . HIS A 1 426 ? 19.317 -14.354 -14.831 1.00 91.50 426 HIS A CA 1
ATOM 3270 C C . HIS A 1 426 ? 18.644 -13.293 -15.695 1.00 91.50 426 HIS A C 1
ATOM 3272 O O . HIS A 1 426 ? 17.581 -13.554 -16.259 1.00 91.50 426 HIS A O 1
ATOM 3278 N N . CYS A 1 427 ? 19.228 -12.104 -15.764 1.00 90.69 427 CYS A N 1
ATOM 3279 C CA . CYS A 1 427 ? 18.772 -11.044 -16.649 1.00 90.69 427 CYS A CA 1
ATOM 3280 C C . CYS A 1 427 ? 19.877 -10.736 -17.648 1.00 90.69 427 CYS A C 1
ATOM 3282 O O . CYS A 1 427 ? 20.894 -10.163 -17.268 1.00 90.69 427 CYS A O 1
ATOM 3284 N N . ASN A 1 428 ? 19.650 -11.111 -18.905 1.00 90.00 428 ASN A N 1
ATOM 3285 C CA . ASN A 1 428 ? 20.521 -10.797 -20.025 1.00 90.00 428 ASN A CA 1
ATOM 3286 C C . ASN A 1 428 ? 19.821 -9.740 -20.887 1.00 90.00 428 ASN A C 1
ATOM 3288 O O . ASN A 1 428 ? 18.879 -10.051 -21.614 1.00 90.00 428 ASN A O 1
ATOM 3292 N N . LEU A 1 429 ? 20.217 -8.478 -20.740 1.00 87.69 429 LEU A N 1
ATOM 3293 C CA . LEU A 1 429 ? 19.524 -7.345 -21.345 1.00 87.69 429 LEU A CA 1
ATOM 3294 C C . LEU A 1 429 ? 20.438 -6.609 -22.321 1.00 87.69 429 LEU A C 1
ATOM 3296 O O . LEU A 1 429 ? 21.476 -6.063 -21.947 1.00 87.69 429 LEU A O 1
ATOM 3300 N N . ARG A 1 430 ? 20.019 -6.553 -23.584 1.00 83.94 430 ARG A N 1
ATOM 3301 C CA . ARG A 1 430 ? 20.679 -5.765 -24.628 1.00 83.94 430 ARG A CA 1
ATOM 3302 C C . ARG A 1 430 ? 20.434 -4.277 -24.389 1.00 83.94 430 ARG A C 1
ATOM 3304 O O . ARG A 1 430 ? 19.306 -3.806 -24.527 1.00 83.94 430 ARG A O 1
ATOM 3311 N N . THR A 1 431 ? 21.477 -3.548 -23.992 1.00 83.56 431 THR A N 1
ATOM 3312 C CA . THR A 1 431 ? 21.343 -2.129 -23.619 1.00 83.56 431 THR A CA 1
ATOM 3313 C C . THR A 1 431 ? 21.088 -1.211 -24.814 1.00 83.56 431 THR A C 1
ATOM 3315 O O . THR A 1 431 ? 20.522 -0.138 -24.644 1.00 83.56 431 THR A O 1
ATOM 3318 N N . ASP A 1 432 ? 21.423 -1.655 -26.027 1.00 80.25 432 ASP A N 1
ATOM 3319 C CA . ASP A 1 432 ? 21.148 -0.983 -27.301 1.00 80.25 432 ASP A CA 1
ATOM 3320 C C . ASP A 1 432 ? 19.654 -0.913 -27.654 1.00 80.25 432 ASP A C 1
ATOM 3322 O O . ASP A 1 432 ? 19.244 -0.048 -28.423 1.00 80.25 432 ASP A O 1
ATOM 3326 N N . LEU A 1 433 ? 18.832 -1.793 -27.075 1.00 76.69 433 LEU A N 1
ATOM 3327 C CA . LEU A 1 433 ? 17.377 -1.799 -27.270 1.00 76.69 433 LEU A CA 1
ATOM 3328 C C . LEU A 1 433 ? 16.639 -0.902 -26.267 1.00 76.69 433 LEU A C 1
ATOM 3330 O O . LEU A 1 433 ? 15.414 -0.769 -26.338 1.00 76.69 433 LEU A O 1
ATOM 3334 N N . LEU A 1 434 ? 17.363 -0.309 -25.315 1.00 77.69 434 LEU A N 1
ATOM 3335 C CA . LEU A 1 434 ? 16.794 0.590 -24.325 1.00 77.69 434 LEU A CA 1
ATOM 3336 C C . LEU A 1 434 ? 16.746 1.996 -24.921 1.00 77.69 434 LEU A C 1
ATOM 3338 O O . LEU A 1 434 ? 17.777 2.603 -25.200 1.00 77.69 434 LEU A O 1
ATOM 3342 N N . THR A 1 435 ? 15.542 2.533 -25.109 1.00 69.56 435 THR A N 1
ATOM 3343 C CA . THR A 1 435 ? 15.337 3.926 -25.523 1.00 69.56 435 THR A CA 1
ATOM 3344 C C . THR A 1 435 ? 15.613 4.852 -24.340 1.00 69.56 435 THR A C 1
ATOM 3346 O O . THR A 1 435 ? 14.688 5.318 -23.676 1.00 69.56 435 THR A O 1
ATOM 3349 N N . ILE A 1 436 ? 16.892 5.054 -24.030 1.00 67.19 436 ILE A N 1
ATOM 3350 C CA . ILE A 1 436 ? 17.353 5.914 -22.939 1.00 67.19 436 ILE A CA 1
ATOM 3351 C C . ILE A 1 436 ? 17.961 7.185 -23.551 1.00 67.19 436 ILE A C 1
ATOM 3353 O O . ILE A 1 436 ? 18.830 7.065 -24.418 1.00 67.19 436 ILE A O 1
ATOM 3357 N N . PRO A 1 437 ? 17.512 8.391 -23.144 1.00 67.38 437 PRO A N 1
ATOM 3358 C CA . PRO A 1 437 ? 18.109 9.646 -23.596 1.00 67.38 437 PRO A CA 1
ATOM 3359 C C . PRO A 1 437 ? 19.613 9.674 -23.316 1.00 67.38 437 PRO A C 1
ATOM 3361 O O . PRO A 1 437 ? 20.047 9.202 -22.268 1.00 67.38 437 PRO A O 1
ATOM 3364 N N . ASP A 1 438 ? 20.411 10.217 -24.239 1.00 73.88 438 ASP A N 1
ATOM 3365 C CA . ASP A 1 438 ? 21.856 10.352 -24.037 1.00 73.88 438 ASP A CA 1
ATOM 3366 C C . ASP A 1 438 ? 22.145 11.503 -23.049 1.00 73.88 438 ASP A C 1
ATOM 3368 O O . ASP A 1 438 ? 21.956 12.664 -23.417 1.00 73.88 438 ASP A O 1
ATOM 3372 N N . PRO A 1 439 ? 22.634 11.224 -21.822 1.00 70.69 439 PRO A N 1
ATOM 3373 C CA . PRO A 1 439 ? 22.906 12.264 -20.828 1.00 70.69 439 PRO A CA 1
ATOM 3374 C C . PRO A 1 439 ? 24.163 13.095 -21.113 1.00 70.69 439 PRO A C 1
ATOM 3376 O O . PRO A 1 439 ? 24.383 14.118 -20.469 1.00 70.69 439 PRO A O 1
ATOM 3379 N N . CYS A 1 440 ? 25.039 12.645 -22.013 1.00 72.69 440 CYS A N 1
ATOM 3380 C CA . CYS A 1 440 ? 26.261 13.359 -22.371 1.00 72.69 440 CYS A CA 1
ATOM 3381 C C . CYS A 1 440 ? 26.744 12.946 -23.772 1.00 72.69 440 CYS A C 1
ATOM 3383 O O . CYS A 1 440 ? 27.569 12.028 -23.913 1.00 72.69 440 CYS A O 1
ATOM 3385 N N . PRO A 1 441 ? 26.271 13.644 -24.821 1.00 77.25 441 PRO A N 1
ATOM 3386 C CA . PRO A 1 441 ? 26.741 13.438 -26.184 1.00 77.25 441 PRO A CA 1
ATOM 3387 C C . PRO A 1 441 ? 28.265 13.587 -26.276 1.00 77.25 441 PRO A C 1
ATOM 3389 O O . PRO A 1 441 ? 28.856 14.486 -25.681 1.00 77.25 441 PRO A O 1
ATOM 3392 N N . GLY A 1 442 ? 28.920 12.678 -26.998 1.00 74.50 442 GLY A N 1
ATOM 3393 C CA . GLY A 1 442 ? 30.380 12.682 -27.158 1.00 74.50 442 GLY A CA 1
ATOM 3394 C C . GLY A 1 442 ? 31.177 12.114 -25.974 1.00 74.50 442 GLY A C 1
ATOM 3395 O O . GLY A 1 442 ? 32.391 11.990 -26.079 1.00 74.50 442 GLY A O 1
ATOM 3396 N N . THR A 1 443 ? 30.536 11.711 -24.871 1.00 79.00 443 THR A N 1
ATOM 3397 C CA . THR A 1 443 ? 31.182 10.932 -23.797 1.00 79.00 443 THR A CA 1
ATOM 3398 C C . THR A 1 443 ? 30.771 9.464 -23.908 1.00 79.00 443 THR A C 1
ATOM 3400 O O . THR A 1 443 ? 29.594 9.147 -24.112 1.00 79.00 443 THR A O 1
ATOM 3403 N N . TYR A 1 444 ? 31.732 8.547 -23.764 1.00 81.62 444 TYR A N 1
ATOM 3404 C CA . TYR A 1 444 ? 31.439 7.111 -23.799 1.00 81.62 444 TYR A CA 1
ATOM 3405 C C . TYR A 1 444 ? 30.835 6.662 -22.466 1.00 81.62 444 TYR A C 1
ATOM 3407 O O . TYR A 1 444 ? 31.431 6.900 -21.416 1.00 81.62 444 TYR A O 1
ATOM 3415 N N . LYS A 1 445 ? 29.671 6.012 -22.481 1.00 86.19 445 LYS A N 1
ATOM 3416 C CA . LYS A 1 445 ? 28.866 5.743 -21.277 1.00 86.19 445 LYS A CA 1
ATOM 3417 C C . LYS A 1 445 ? 28.902 4.269 -20.867 1.00 86.19 445 LYS A C 1
ATOM 3419 O O . LYS A 1 445 ? 29.388 3.403 -21.592 1.00 86.19 445 LYS A O 1
ATOM 3424 N N . TYR A 1 446 ? 28.398 3.986 -19.678 1.00 86.81 446 TYR A N 1
ATOM 3425 C CA . TYR A 1 446 ? 28.189 2.662 -19.124 1.00 86.81 446 TYR A CA 1
ATOM 3426 C C . TYR A 1 446 ? 27.047 2.687 -18.107 1.00 86.81 446 TYR A C 1
ATOM 3428 O O . TYR A 1 446 ? 26.779 3.697 -17.459 1.00 86.81 446 TYR A O 1
ATOM 3436 N N . TYR A 1 447 ? 26.387 1.550 -17.953 1.00 88.25 447 TYR A N 1
ATOM 3437 C CA . TYR A 1 447 ? 25.453 1.270 -16.879 1.00 88.25 447 TYR A CA 1
ATOM 3438 C C . TYR A 1 447 ? 26.231 0.829 -15.643 1.00 88.25 447 TYR A C 1
ATOM 3440 O O . TYR A 1 447 ? 27.108 -0.024 -15.733 1.00 88.25 447 TYR A O 1
ATOM 3448 N N . ASN A 1 448 ? 25.905 1.393 -14.490 1.00 86.38 448 ASN A N 1
ATOM 3449 C CA . ASN A 1 448 ? 26.356 0.980 -13.175 1.00 86.38 448 ASN A CA 1
ATOM 3450 C C . ASN A 1 448 ? 25.118 0.601 -12.362 1.00 86.38 448 ASN A C 1
ATOM 3452 O O . ASN A 1 448 ? 24.362 1.471 -11.925 1.00 86.38 448 ASN A O 1
ATOM 3456 N N . THR A 1 449 ? 24.891 -0.700 -12.220 1.00 85.62 449 THR A N 1
ATOM 3457 C CA . THR A 1 449 ? 23.685 -1.260 -11.611 1.00 85.62 449 THR A CA 1
ATOM 3458 C C . THR A 1 449 ? 24.029 -1.925 -10.292 1.00 85.62 449 THR A C 1
ATOM 3460 O O . THR A 1 449 ? 24.821 -2.864 -10.263 1.00 85.62 449 THR A O 1
ATOM 3463 N N . THR A 1 450 ? 23.396 -1.479 -9.210 1.00 82.31 450 THR A N 1
ATOM 3464 C CA . THR A 1 450 ? 23.444 -2.148 -7.910 1.00 82.31 450 THR A CA 1
ATOM 3465 C C . THR A 1 450 ? 22.184 -2.978 -7.701 1.00 82.31 450 THR A C 1
ATOM 3467 O O . THR A 1 450 ? 21.071 -2.517 -7.967 1.00 82.31 450 THR A O 1
ATOM 3470 N N . TYR A 1 451 ? 22.337 -4.215 -7.239 1.00 84.56 451 TYR A N 1
ATOM 3471 C CA . TYR A 1 451 ? 21.222 -5.131 -7.026 1.00 84.56 451 TYR A CA 1
ATOM 3472 C C . TYR A 1 451 ? 21.496 -6.117 -5.893 1.00 84.56 451 TYR A C 1
ATOM 3474 O O . TYR A 1 451 ? 22.640 -6.413 -5.547 1.00 84.56 451 TYR A O 1
ATOM 3482 N N . ASN A 1 452 ? 20.415 -6.658 -5.345 1.00 85.31 452 ASN A N 1
ATOM 3483 C CA . ASN A 1 452 ? 20.444 -7.704 -4.335 1.00 85.31 452 ASN A CA 1
ATOM 3484 C C . ASN A 1 452 ? 19.814 -8.981 -4.891 1.00 85.31 452 ASN A C 1
ATOM 3486 O O . ASN A 1 452 ? 18.988 -8.929 -5.801 1.00 85.31 452 ASN A O 1
ATOM 3490 N N . CYS A 1 453 ? 20.167 -10.118 -4.300 1.00 86.69 453 CYS A N 1
ATOM 3491 C CA . CYS A 1 453 ? 19.460 -11.373 -4.517 1.00 86.69 453 CYS A CA 1
ATOM 3492 C C . CYS A 1 453 ? 18.555 -11.623 -3.314 1.00 86.69 453 CYS A C 1
ATOM 3494 O O . CYS A 1 453 ? 19.047 -11.769 -2.196 1.00 86.69 453 CYS A O 1
ATOM 3496 N N . ILE A 1 454 ? 17.243 -11.626 -3.537 1.00 83.44 454 ILE A N 1
ATOM 3497 C CA . ILE A 1 454 ? 16.248 -11.865 -2.488 1.00 83.44 454 ILE A CA 1
ATOM 3498 C C . ILE A 1 454 ? 15.643 -13.266 -2.638 1.00 83.44 454 ILE A C 1
ATOM 3500 O O . ILE A 1 454 ? 15.504 -13.745 -3.765 1.00 83.44 454 ILE A O 1
ATOM 3504 N N . PRO A 1 455 ? 15.260 -13.946 -1.544 1.00 85.25 455 PRO A N 1
ATOM 3505 C CA . PRO A 1 455 ? 14.592 -15.240 -1.631 1.00 85.25 455 PRO A CA 1
ATOM 3506 C C . PRO A 1 455 ? 13.315 -15.164 -2.478 1.00 85.25 455 PRO A C 1
ATOM 3508 O O . PRO A 1 455 ? 12.441 -14.331 -2.238 1.00 85.25 455 PRO A O 1
ATOM 3511 N N . GLY A 1 456 ? 13.203 -16.049 -3.467 1.00 87.44 456 GLY A N 1
ATOM 3512 C CA . GLY A 1 456 ? 12.081 -16.081 -4.397 1.00 87.44 456 GLY A CA 1
ATOM 3513 C C . GLY A 1 456 ? 12.118 -17.312 -5.296 1.00 87.44 456 GLY A C 1
ATOM 3514 O O . GLY A 1 456 ? 13.181 -17.858 -5.605 1.00 87.44 456 GLY A O 1
ATOM 3515 N N . GLN A 1 457 ? 10.936 -17.760 -5.693 1.00 90.88 457 GLN A N 1
ATOM 3516 C CA . GLN A 1 457 ? 10.697 -18.824 -6.658 1.00 90.88 457 GLN A CA 1
ATOM 3517 C C . GLN A 1 457 ? 10.346 -18.199 -8.008 1.00 90.88 457 GLN A C 1
ATOM 3519 O O . GLN A 1 457 ? 9.808 -17.096 -8.042 1.00 90.88 457 GLN A O 1
ATOM 3524 N N . VAL A 1 458 ? 10.638 -18.896 -9.110 1.00 92.44 458 VAL A N 1
ATOM 3525 C CA . VAL A 1 458 ? 10.310 -18.447 -10.472 1.00 92.44 458 VAL A CA 1
ATOM 3526 C C . VAL A 1 458 ? 9.546 -19.551 -11.183 1.00 92.44 458 VAL A C 1
ATOM 3528 O O . VAL A 1 458 ? 9.966 -20.706 -11.152 1.00 92.44 458 VAL A O 1
ATOM 3531 N N . VAL A 1 459 ? 8.438 -19.188 -11.818 1.00 94.75 459 VAL A N 1
ATOM 3532 C CA . VAL A 1 459 ? 7.609 -20.059 -12.651 1.00 94.75 459 VAL A CA 1
ATOM 3533 C C . VAL A 1 459 ? 7.507 -19.442 -14.038 1.00 94.75 459 VAL A C 1
ATOM 3535 O O . VAL A 1 459 ? 7.278 -18.243 -14.176 1.00 94.75 459 VAL A O 1
ATOM 3538 N N . LEU A 1 460 ? 7.686 -20.279 -15.055 1.00 94.88 460 LEU A N 1
ATOM 3539 C CA . LEU A 1 460 ? 7.544 -19.941 -16.465 1.00 94.88 460 LEU A CA 1
ATOM 3540 C C . LEU A 1 460 ? 6.310 -20.661 -17.024 1.00 94.88 460 LEU A C 1
ATOM 3542 O O . LEU A 1 460 ? 6.118 -21.847 -16.744 1.00 94.88 460 LEU A O 1
ATOM 3546 N N . ILE A 1 461 ? 5.503 -19.949 -17.805 1.00 96.19 461 ILE A N 1
ATOM 3547 C CA . ILE A 1 461 ? 4.288 -20.449 -18.456 1.00 96.19 461 ILE A CA 1
ATOM 3548 C C . ILE A 1 461 ? 4.345 -20.018 -19.924 1.00 96.19 461 ILE A C 1
ATOM 3550 O O . ILE A 1 461 ? 4.420 -18.817 -20.194 1.00 96.19 461 ILE A O 1
ATOM 3554 N N . CYS A 1 462 ? 4.361 -20.958 -20.869 1.00 95.44 462 CYS A N 1
ATOM 3555 C CA . CYS A 1 462 ? 4.389 -20.607 -22.290 1.00 95.44 462 CYS A CA 1
ATOM 3556 C C . CYS A 1 462 ? 3.013 -20.095 -22.753 1.00 95.44 462 CYS A C 1
ATOM 3558 O O . CYS A 1 462 ? 2.005 -20.338 -22.094 1.00 95.44 462 CYS A O 1
ATOM 3560 N N . GLU A 1 463 ? 2.955 -19.339 -23.852 1.00 93.31 463 GLU A N 1
ATOM 3561 C CA . GLU A 1 463 ? 1.690 -18.799 -24.374 1.00 93.31 463 GLU A CA 1
ATOM 3562 C C . GLU A 1 463 ? 0.632 -19.897 -24.588 1.00 93.31 463 GLU A C 1
ATOM 3564 O O . GLU A 1 463 ? 0.939 -20.958 -25.125 1.00 93.31 463 GLU A O 1
ATOM 3569 N N . GLN A 1 464 ? -0.610 -19.617 -24.173 1.00 89.44 464 GLN A N 1
ATOM 3570 C CA . GLN A 1 464 ? -1.753 -20.548 -24.120 1.00 89.44 464 GLN A CA 1
ATOM 3571 C C . GLN A 1 464 ? -1.647 -21.688 -23.091 1.00 89.44 464 GLN A C 1
ATOM 3573 O O . GLN A 1 464 ? -2.522 -22.549 -23.043 1.00 89.44 464 GLN A O 1
ATOM 3578 N N . GLU A 1 465 ? -0.620 -21.709 -22.240 1.00 94.69 465 GLU A N 1
ATOM 3579 C CA . GLU A 1 465 ? -0.551 -22.649 -21.120 1.00 94.69 465 GLU A CA 1
ATOM 3580 C C . GLU A 1 465 ? -1.078 -22.035 -19.815 1.00 94.69 465 GLU A C 1
ATOM 3582 O O . GLU A 1 465 ? -1.151 -20.812 -19.639 1.00 94.69 465 GLU A O 1
ATOM 3587 N N . HIS A 1 466 ? -1.374 -22.916 -18.855 1.00 94.50 466 HIS A N 1
ATOM 3588 C CA . HIS A 1 466 ? -1.755 -22.553 -17.496 1.00 94.50 466 HIS A CA 1
ATOM 3589 C C . HIS A 1 466 ? -0.812 -23.192 -16.476 1.00 94.50 466 HIS A C 1
ATOM 3591 O O . HIS A 1 466 ? -0.385 -24.335 -16.645 1.00 94.50 466 HIS A O 1
ATOM 3597 N N . ARG A 1 467 ? -0.535 -22.500 -15.366 1.00 96.31 467 ARG A N 1
ATOM 3598 C CA . ARG A 1 467 ? 0.114 -23.106 -14.191 1.00 96.31 467 ARG A CA 1
ATOM 3599 C C . ARG A 1 467 ? -0.458 -22.588 -12.885 1.00 96.31 467 ARG A C 1
ATOM 3601 O O . ARG A 1 467 ? -0.891 -21.444 -12.784 1.00 96.31 467 ARG A O 1
ATOM 3608 N N . THR A 1 468 ? -0.401 -23.443 -11.868 1.00 94.88 468 THR A N 1
ATOM 3609 C CA . THR A 1 468 ? -0.797 -23.108 -10.497 1.00 94.88 468 THR A CA 1
ATOM 3610 C C . THR A 1 468 ? 0.429 -22.731 -9.667 1.00 94.88 468 THR A C 1
ATOM 3612 O O . THR A 1 468 ? 1.394 -23.493 -9.609 1.00 94.88 468 THR A O 1
ATOM 3615 N N . LEU A 1 469 ? 0.390 -21.572 -9.010 1.00 94.69 469 LEU A N 1
ATOM 3616 C CA . LEU A 1 469 ? 1.315 -21.207 -7.934 1.00 94.69 469 LEU A CA 1
ATOM 3617 C C . LEU A 1 469 ? 0.727 -21.693 -6.610 1.00 94.69 469 LEU A C 1
ATOM 3619 O O . LEU A 1 469 ? -0.471 -21.532 -6.398 1.00 94.69 469 LEU A O 1
ATOM 3623 N N . SER A 1 470 ? 1.541 -22.251 -5.712 1.00 93.56 470 SER A N 1
ATOM 3624 C CA . SER A 1 470 ? 1.068 -22.746 -4.413 1.00 93.56 470 SER A CA 1
ATOM 3625 C C . SER A 1 470 ? 2.113 -22.551 -3.320 1.00 93.56 470 SER A C 1
ATOM 3627 O O . SER A 1 470 ? 3.301 -22.784 -3.533 1.00 93.56 470 SER A O 1
ATOM 3629 N N . CYS A 1 471 ? 1.650 -22.141 -2.140 1.00 89.94 471 CYS A N 1
ATOM 3630 C CA . CYS A 1 471 ? 2.465 -21.908 -0.949 1.00 89.94 471 CYS A CA 1
ATOM 3631 C C . CYS A 1 471 ? 2.058 -22.787 0.249 1.00 89.94 471 CYS A C 1
ATOM 3633 O O . CYS A 1 471 ? 2.503 -22.542 1.373 1.00 89.94 471 CYS A O 1
ATOM 3635 N N . GLY A 1 472 ? 1.231 -23.817 0.030 1.00 89.69 472 GLY A N 1
ATOM 3636 C CA . GLY A 1 472 ? 0.713 -24.664 1.108 1.00 89.69 472 GLY A CA 1
ATOM 3637 C C . GLY A 1 472 ? -0.131 -23.853 2.096 1.00 89.69 472 GLY A C 1
ATOM 3638 O O . GLY A 1 472 ? -1.139 -23.263 1.711 1.00 89.69 472 GLY A O 1
ATOM 3639 N N . ASP A 1 473 ? 0.283 -23.804 3.365 1.00 82.12 473 ASP A N 1
ATOM 3640 C CA . ASP A 1 473 ? -0.386 -22.998 4.399 1.00 82.12 473 ASP A CA 1
ATOM 3641 C C . ASP A 1 473 ? -0.017 -21.509 4.376 1.00 82.12 473 ASP A C 1
ATOM 3643 O O . ASP A 1 473 ? -0.716 -20.686 4.975 1.00 82.12 473 ASP A O 1
ATOM 3647 N N . ASN A 1 474 ? 1.058 -21.156 3.672 1.00 81.44 474 ASN A N 1
ATOM 3648 C CA . ASN A 1 474 ? 1.538 -19.787 3.551 1.00 81.44 474 ASN A CA 1
ATOM 3649 C C . ASN A 1 474 ? 0.815 -19.044 2.422 1.00 81.44 474 ASN A C 1
ATOM 3651 O O . ASN A 1 474 ? 0.252 -19.648 1.509 1.00 81.44 474 ASN A O 1
ATOM 3655 N N . ALA A 1 475 ? 0.856 -17.715 2.467 1.00 80.62 475 ALA A N 1
ATOM 3656 C CA . ALA A 1 475 ? 0.307 -16.887 1.405 1.00 80.62 475 ALA A CA 1
ATOM 3657 C C . ALA A 1 475 ? 1.356 -16.580 0.333 1.00 80.62 475 ALA A C 1
ATOM 3659 O O . ALA A 1 475 ? 2.542 -16.401 0.622 1.00 80.62 475 ALA A O 1
ATOM 3660 N N . ILE A 1 476 ? 0.889 -16.479 -0.907 1.00 84.25 476 ILE A N 1
ATOM 3661 C CA . ILE A 1 476 ? 1.670 -16.065 -2.067 1.00 84.25 476 ILE A CA 1
ATOM 3662 C C . ILE A 1 476 ? 1.880 -14.551 -2.016 1.00 84.25 476 ILE A C 1
ATOM 3664 O O . ILE A 1 476 ? 0.947 -13.779 -1.776 1.00 84.25 476 ILE A O 1
ATOM 3668 N N . GLN A 1 477 ? 3.107 -14.124 -2.301 1.00 81.94 477 GLN A N 1
ATOM 3669 C CA . GLN A 1 477 ? 3.448 -12.743 -2.601 1.00 81.94 477 GLN A CA 1
ATOM 3670 C C . GLN A 1 477 ? 4.230 -12.663 -3.913 1.00 81.94 477 GLN A C 1
ATOM 3672 O O . GLN A 1 477 ? 5.345 -13.173 -4.019 1.00 81.94 477 GLN A O 1
ATOM 3677 N N . ILE A 1 478 ? 3.667 -11.987 -4.906 1.00 86.25 478 ILE A N 1
ATOM 3678 C CA . ILE A 1 478 ? 4.272 -11.765 -6.215 1.00 86.25 478 ILE A CA 1
ATOM 3679 C C . ILE A 1 478 ? 5.379 -10.708 -6.113 1.00 86.25 478 ILE A C 1
ATOM 3681 O O . ILE A 1 478 ? 5.137 -9.545 -5.772 1.00 86.25 478 ILE A O 1
ATOM 3685 N N . ILE A 1 479 ? 6.599 -11.123 -6.455 1.00 83.00 479 ILE A N 1
ATOM 3686 C CA . ILE A 1 479 ? 7.798 -10.283 -6.516 1.00 83.00 479 ILE A CA 1
ATOM 3687 C C . ILE A 1 479 ? 7.846 -9.543 -7.852 1.00 83.00 479 ILE A C 1
ATOM 3689 O O . ILE A 1 479 ? 8.016 -8.329 -7.857 1.00 83.00 479 ILE A O 1
ATOM 3693 N N . ASN A 1 480 ? 7.655 -10.237 -8.974 1.00 88.25 480 ASN A N 1
ATOM 3694 C CA . ASN A 1 480 ? 7.497 -9.629 -10.295 1.00 88.25 480 ASN A CA 1
ATOM 3695 C C . ASN A 1 480 ? 6.723 -10.562 -11.238 1.00 88.25 480 ASN A C 1
ATOM 3697 O O . ASN A 1 480 ? 6.665 -11.768 -10.999 1.00 88.25 480 ASN A O 1
ATOM 3701 N N . ALA A 1 481 ? 6.163 -10.023 -12.322 1.00 90.38 481 ALA A N 1
ATOM 3702 C CA . ALA A 1 481 ? 5.670 -10.836 -13.428 1.00 90.38 481 ALA A CA 1
ATOM 3703 C C . ALA A 1 481 ? 5.839 -10.119 -14.771 1.00 90.38 481 ALA A C 1
ATOM 3705 O O . ALA A 1 481 ? 5.577 -8.920 -14.869 1.00 90.38 481 ALA A O 1
ATOM 3706 N N . ILE A 1 482 ? 6.246 -10.869 -15.794 1.00 90.81 482 ILE A N 1
ATOM 3707 C CA . ILE A 1 482 ? 6.536 -10.367 -17.138 1.00 90.81 482 ILE A CA 1
ATOM 3708 C C . ILE A 1 482 ? 5.866 -11.278 -18.165 1.00 90.81 482 ILE A C 1
ATOM 3710 O O . ILE A 1 482 ? 6.213 -12.452 -18.241 1.00 90.81 482 ILE A O 1
ATOM 3714 N N . TYR A 1 483 ? 4.936 -10.735 -18.953 1.00 93.19 483 TYR A N 1
ATOM 3715 C CA . TYR A 1 483 ? 4.350 -11.405 -20.108 1.00 93.19 483 TYR A CA 1
ATOM 3716 C C . TYR A 1 483 ? 4.923 -10.780 -21.372 1.00 93.19 483 TYR A C 1
ATOM 3718 O O . TYR A 1 483 ? 4.924 -9.556 -21.513 1.00 93.19 483 TYR A O 1
ATOM 3726 N N . GLY A 1 484 ? 5.445 -11.604 -22.271 1.00 93.06 484 GLY A N 1
ATOM 3727 C CA . GLY A 1 484 ? 6.121 -11.133 -23.472 1.00 93.06 484 GLY A CA 1
ATOM 3728 C C . GLY A 1 484 ? 7.225 -12.089 -23.903 1.00 93.06 484 GLY A C 1
ATOM 3729 O O . GLY A 1 484 ? 7.079 -13.299 -23.769 1.00 93.06 484 GLY A O 1
ATOM 3730 N N . ARG A 1 485 ? 8.335 -11.554 -24.409 1.00 91.81 485 ARG A N 1
ATOM 3731 C CA . ARG A 1 485 ? 9.521 -12.329 -24.780 1.00 91.81 485 ARG A CA 1
ATOM 3732 C C . ARG A 1 485 ? 10.773 -11.497 -24.534 1.00 91.81 485 ARG A C 1
ATOM 3734 O O . ARG A 1 485 ? 10.921 -10.428 -25.120 1.00 91.81 485 ARG A O 1
ATOM 3741 N N . ALA A 1 486 ? 11.663 -12.019 -23.695 1.00 87.38 486 ALA A N 1
ATOM 3742 C CA . ALA A 1 486 ? 12.953 -11.426 -23.347 1.00 87.38 486 ALA A CA 1
ATOM 3743 C C . ALA A 1 486 ? 14.142 -12.120 -24.040 1.00 87.38 486 ALA A C 1
ATOM 3745 O O . ALA A 1 486 ? 15.238 -11.569 -24.075 1.00 87.38 486 ALA A O 1
ATOM 3746 N N . ASP A 1 487 ? 13.939 -13.314 -24.605 1.00 86.81 487 ASP A N 1
ATOM 3747 C CA . ASP A 1 487 ? 14.978 -14.101 -25.273 1.00 86.81 487 ASP A CA 1
ATOM 3748 C C . ASP A 1 487 ? 14.395 -15.033 -26.361 1.00 86.81 487 ASP A C 1
ATOM 3750 O O . ASP A 1 487 ? 13.180 -15.257 -26.445 1.00 86.81 487 ASP A O 1
ATOM 3754 N N . SER A 1 488 ? 15.263 -15.567 -27.223 1.00 88.31 488 SER A N 1
ATOM 3755 C CA . SER A 1 488 ? 14.867 -16.380 -28.379 1.00 88.31 488 SER A CA 1
ATOM 3756 C C . SER A 1 488 ? 14.730 -17.882 -28.097 1.00 88.31 488 SER A C 1
ATOM 3758 O O . SER A 1 488 ? 14.244 -18.604 -28.967 1.00 88.31 488 SER A O 1
ATOM 3760 N N . THR A 1 489 ? 15.142 -18.372 -26.923 1.00 89.38 489 THR A N 1
ATOM 3761 C CA . THR A 1 489 ? 15.253 -19.812 -26.622 1.00 89.38 489 THR A CA 1
ATOM 3762 C C . THR A 1 489 ? 14.163 -20.309 -25.673 1.00 89.38 489 THR A C 1
ATOM 3764 O O . THR A 1 489 ? 13.720 -21.453 -25.778 1.00 89.38 489 THR A O 1
ATOM 3767 N N . THR A 1 490 ? 13.658 -19.462 -24.786 1.00 90.75 490 THR A N 1
ATOM 3768 C CA . THR A 1 490 ? 12.577 -19.781 -23.857 1.00 90.75 490 THR A CA 1
ATOM 3769 C C . THR A 1 490 ? 11.269 -20.018 -24.613 1.00 90.75 490 THR A C 1
ATOM 3771 O O . THR A 1 490 ? 10.881 -19.218 -25.471 1.00 90.75 490 THR A O 1
ATOM 3774 N N . CYS A 1 491 ? 10.579 -21.122 -24.295 1.00 90.88 491 CYS A N 1
ATOM 3775 C CA . CYS A 1 491 ? 9.338 -21.535 -24.965 1.00 90.88 491 CYS A CA 1
ATOM 3776 C C . CYS A 1 491 ? 9.468 -21.536 -26.505 1.00 90.88 491 CYS A C 1
ATOM 3778 O O . CYS A 1 491 ? 8.618 -20.989 -27.203 1.00 90.88 491 CYS A O 1
ATOM 3780 N N . SER A 1 492 ? 10.571 -22.079 -27.037 1.00 88.75 492 SER A N 1
ATOM 3781 C CA . SER A 1 492 ? 10.880 -22.074 -28.480 1.00 88.75 492 SER A CA 1
ATOM 3782 C C . SER A 1 492 ? 10.688 -23.429 -29.176 1.00 88.75 492 SER A C 1
ATOM 3784 O O . SER A 1 492 ? 10.898 -23.534 -30.383 1.00 88.75 492 SER A O 1
ATOM 3786 N N . ASN A 1 493 ? 10.268 -24.469 -28.449 1.00 82.88 493 ASN A N 1
ATOM 3787 C CA . ASN A 1 493 ? 10.083 -25.809 -29.011 1.00 82.88 493 ASN A CA 1
ATOM 3788 C C . ASN A 1 493 ? 9.039 -25.781 -30.139 1.00 82.88 493 ASN A C 1
ATOM 3790 O O . ASN A 1 493 ? 7.870 -25.497 -29.897 1.00 82.88 493 ASN A O 1
ATOM 3794 N N . GLY A 1 494 ? 9.468 -26.064 -31.372 1.00 74.44 494 GLY A N 1
ATOM 3795 C CA . GLY A 1 494 ? 8.605 -26.028 -32.560 1.00 74.44 494 GLY A CA 1
ATOM 3796 C C . GLY A 1 494 ? 8.297 -24.624 -33.102 1.00 74.44 494 GLY A C 1
ATOM 3797 O O . GLY A 1 494 ? 7.559 -24.504 -34.077 1.00 74.44 494 GLY A O 1
ATOM 3798 N N . ALA A 1 495 ? 8.865 -23.566 -32.514 1.00 79.81 495 ALA A N 1
ATOM 3799 C CA . ALA A 1 495 ? 8.680 -22.191 -32.963 1.00 79.81 495 ALA A CA 1
ATOM 3800 C C . ALA A 1 495 ? 9.674 -21.825 -34.079 1.00 79.81 495 ALA A C 1
ATOM 3802 O O . ALA A 1 495 ? 10.860 -22.151 -34.016 1.00 79.81 495 ALA A O 1
ATOM 3803 N N . THR A 1 496 ? 9.208 -21.106 -35.102 1.00 83.50 496 THR A N 1
ATOM 3804 C CA . THR A 1 496 ? 10.089 -20.573 -36.151 1.00 83.50 496 THR A CA 1
ATOM 3805 C C . THR A 1 496 ? 10.913 -19.395 -35.627 1.00 83.50 496 THR A C 1
ATOM 3807 O O . THR A 1 496 ? 10.498 -18.666 -34.725 1.00 83.50 496 THR A O 1
ATOM 3810 N N . THR A 1 497 ? 12.076 -19.146 -36.230 1.00 80.88 497 THR A N 1
ATOM 3811 C CA . THR A 1 497 ? 12.937 -18.006 -35.862 1.00 80.88 497 THR A CA 1
ATOM 3812 C C . THR A 1 497 ? 12.233 -16.657 -36.024 1.00 80.88 497 THR A C 1
ATOM 3814 O O . THR A 1 497 ? 12.529 -15.721 -35.287 1.00 80.88 497 THR A O 1
ATOM 3817 N N . CYS A 1 498 ? 11.263 -16.548 -36.937 1.00 84.25 498 CYS A N 1
ATOM 3818 C CA . CYS A 1 498 ? 10.470 -15.335 -37.134 1.00 84.25 498 CYS A CA 1
ATOM 3819 C C . CYS A 1 498 ? 9.668 -14.943 -35.884 1.00 84.25 498 CYS A C 1
ATOM 3821 O O . CYS A 1 498 ? 9.653 -13.766 -35.529 1.00 84.25 498 CYS A O 1
ATOM 3823 N N . VAL A 1 499 ? 9.055 -15.913 -35.194 1.00 87.62 499 VAL A N 1
ATOM 3824 C CA . VAL A 1 499 ? 8.196 -15.650 -34.024 1.00 87.62 499 VAL A CA 1
ATOM 3825 C C . VAL A 1 499 ? 8.975 -15.529 -32.707 1.00 87.62 499 VAL A C 1
ATOM 3827 O O . VAL A 1 499 ? 8.401 -15.111 -31.702 1.00 87.62 499 VAL A O 1
ATOM 3830 N N . THR A 1 500 ? 10.272 -15.870 -32.693 1.00 89.12 500 THR A N 1
ATOM 3831 C CA . THR A 1 500 ? 11.161 -15.752 -31.517 1.00 89.12 500 THR A CA 1
ATOM 3832 C C . THR A 1 500 ? 12.192 -14.624 -31.628 1.00 89.12 500 THR A C 1
ATOM 3834 O O . THR A 1 500 ? 12.905 -14.349 -30.663 1.00 89.12 500 THR A O 1
ATOM 3837 N N . LYS A 1 501 ? 12.268 -13.937 -32.779 1.00 87.94 501 LYS A N 1
ATOM 3838 C CA . LYS A 1 501 ? 13.254 -12.875 -33.045 1.00 87.94 501 LYS A CA 1
ATOM 3839 C C . LYS A 1 501 ? 13.060 -11.628 -32.183 1.00 87.94 501 LYS A C 1
ATOM 3841 O O . LYS A 1 501 ? 14.042 -10.986 -31.820 1.00 87.94 501 LYS A O 1
ATOM 3846 N N . ASN A 1 502 ? 11.815 -11.246 -31.899 1.00 87.56 502 ASN A N 1
ATOM 3847 C CA . ASN A 1 502 ? 11.538 -10.055 -31.102 1.00 87.56 502 ASN A CA 1
ATOM 3848 C C . ASN A 1 502 ? 11.680 -10.364 -29.606 1.00 87.56 502 ASN A C 1
ATOM 3850 O O . ASN A 1 502 ? 10.778 -10.921 -28.986 1.00 87.56 502 ASN A O 1
ATOM 3854 N N . THR A 1 503 ? 12.819 -9.977 -29.038 1.00 86.94 503 THR A N 1
ATOM 3855 C CA . THR A 1 503 ? 13.150 -10.165 -27.619 1.00 86.94 503 THR A CA 1
ATOM 3856 C C . THR A 1 503 ? 12.998 -8.887 -26.791 1.00 86.94 503 THR A C 1
ATOM 3858 O O . THR A 1 503 ? 13.392 -8.861 -25.630 1.00 86.94 503 THR A O 1
ATOM 3861 N N . ASN A 1 504 ? 12.463 -7.809 -27.376 1.00 84.81 504 ASN A N 1
ATOM 3862 C CA . ASN A 1 504 ? 12.105 -6.588 -26.651 1.00 84.81 504 ASN A CA 1
ATOM 3863 C C . ASN A 1 504 ? 10.583 -6.463 -26.567 1.00 84.81 504 ASN A C 1
ATOM 3865 O O . ASN A 1 504 ? 9.996 -5.462 -26.977 1.00 84.81 504 ASN A O 1
ATOM 3869 N N . CYS A 1 505 ? 9.938 -7.522 -26.086 1.00 89.19 505 CYS A N 1
ATOM 3870 C CA . CYS A 1 505 ? 8.494 -7.609 -26.030 1.00 89.19 505 CYS A CA 1
ATOM 3871 C C . CYS A 1 505 ? 8.011 -7.753 -24.589 1.00 89.19 505 CYS A C 1
ATOM 3873 O O . CYS A 1 505 ? 8.314 -8.745 -23.929 1.00 89.19 505 CYS A O 1
ATOM 3875 N N . TYR A 1 506 ? 7.235 -6.775 -24.117 1.00 84.44 506 TYR A N 1
ATOM 3876 C CA . TYR A 1 506 ? 6.796 -6.703 -22.726 1.00 84.44 506 TYR A CA 1
ATOM 3877 C C . TYR A 1 506 ? 5.396 -6.101 -22.630 1.00 84.44 506 TYR A C 1
ATOM 3879 O O . TYR A 1 506 ? 5.176 -4.959 -23.033 1.00 84.44 506 TYR A O 1
ATOM 3887 N N . ALA A 1 507 ? 4.459 -6.852 -22.058 1.00 79.25 507 ALA A N 1
ATOM 3888 C CA . ALA A 1 507 ? 3.123 -6.364 -21.769 1.00 79.25 507 ALA A CA 1
ATOM 3889 C C . ALA A 1 507 ? 3.127 -5.456 -20.532 1.00 79.25 507 ALA A C 1
ATOM 3891 O O . ALA A 1 507 ? 3.633 -5.851 -19.466 1.00 79.25 507 ALA A O 1
ATOM 3892 N N . PRO A 1 508 ? 2.543 -4.249 -20.633 1.00 71.25 508 PRO A N 1
ATOM 3893 C CA . PRO A 1 508 ? 2.408 -3.367 -19.486 1.00 71.25 508 PRO A CA 1
ATOM 3894 C C . PRO A 1 508 ? 1.509 -4.014 -18.425 1.00 71.25 508 PRO A C 1
ATOM 3896 O O . PRO A 1 508 ? 0.651 -4.838 -18.726 1.00 71.25 508 PRO A O 1
ATOM 3899 N N . ARG A 1 509 ? 1.683 -3.625 -17.156 1.00 68.31 509 ARG A N 1
ATOM 3900 C CA . ARG A 1 509 ? 0.833 -4.049 -16.021 1.00 68.31 509 ARG A CA 1
ATOM 3901 C C . ARG A 1 509 ? 0.790 -5.557 -15.722 1.00 68.31 509 ARG A C 1
ATOM 3903 O O . ARG A 1 509 ? 0.065 -5.941 -14.806 1.00 68.31 509 ARG A O 1
ATOM 3910 N N . THR A 1 510 ? 1.591 -6.401 -16.384 1.00 80.50 510 THR A N 1
ATOM 3911 C CA . THR A 1 510 ? 1.613 -7.860 -16.136 1.00 80.50 510 THR A CA 1
ATOM 3912 C C . THR A 1 510 ? 1.730 -8.192 -14.646 1.00 80.50 510 THR A C 1
ATOM 3914 O O . THR A 1 510 ? 0.909 -8.931 -14.102 1.00 80.50 510 THR A O 1
ATOM 3917 N N . ARG A 1 511 ? 2.714 -7.606 -13.952 1.00 82.12 511 ARG A N 1
ATOM 3918 C CA . ARG A 1 511 ? 2.895 -7.791 -12.507 1.00 82.12 511 ARG A CA 1
ATOM 3919 C C . ARG A 1 511 ? 1.641 -7.452 -11.711 1.00 82.12 511 ARG A C 1
ATOM 3921 O O . ARG A 1 511 ? 1.305 -8.202 -10.803 1.00 82.12 511 ARG A O 1
ATOM 3928 N N . ALA A 1 512 ? 0.982 -6.336 -12.013 1.00 63.41 512 ALA A N 1
ATOM 3929 C CA . ALA A 1 512 ? -0.205 -5.897 -11.285 1.00 63.41 512 ALA A CA 1
ATOM 3930 C C . ALA A 1 512 ? -1.362 -6.892 -11.459 1.00 63.41 512 ALA A C 1
ATOM 3932 O O . ALA A 1 512 ? -1.998 -7.260 -10.473 1.00 63.41 512 ALA A O 1
ATOM 3933 N N . ILE A 1 513 ? -1.562 -7.394 -12.683 1.00 70.19 513 ILE A N 1
ATOM 3934 C CA . ILE A 1 513 ? -2.558 -8.428 -12.989 1.00 70.19 513 ILE A CA 1
ATOM 3935 C C . ILE A 1 513 ? -2.267 -9.693 -12.169 1.00 70.19 513 ILE A C 1
ATOM 3937 O O . ILE A 1 513 ? -3.101 -10.111 -11.369 1.00 70.19 513 ILE A O 1
ATOM 3941 N N . VAL A 1 514 ? -1.055 -10.247 -12.268 1.00 82.25 514 VAL A N 1
ATOM 3942 C CA . VAL A 1 514 ? -0.674 -11.475 -11.544 1.00 82.25 514 VAL A CA 1
ATOM 3943 C C . VAL A 1 514 ? -0.734 -11.288 -10.022 1.00 82.25 514 VAL A C 1
ATOM 3945 O O . VAL A 1 514 ? -1.233 -12.150 -9.303 1.00 82.25 514 VAL A O 1
ATOM 3948 N N . ALA A 1 515 ? -0.284 -10.139 -9.516 1.00 74.56 515 ALA A N 1
ATOM 3949 C CA . ALA A 1 515 ? -0.374 -9.782 -8.104 1.00 74.56 515 ALA A CA 1
ATOM 3950 C C . ALA A 1 515 ? -1.823 -9.739 -7.607 1.00 74.56 515 ALA A C 1
ATOM 3952 O O . ALA A 1 515 ? -2.093 -10.254 -6.527 1.00 74.56 515 ALA A O 1
ATOM 3953 N N . SER A 1 516 ? -2.750 -9.165 -8.378 1.00 63.72 516 SER A N 1
ATOM 3954 C CA . SER A 1 516 ? -4.169 -9.103 -8.004 1.00 63.72 516 SER A CA 1
ATOM 3955 C C . SER A 1 516 ? -4.823 -10.486 -7.929 1.00 63.72 516 SER A C 1
ATOM 3957 O O . SER A 1 516 ? -5.648 -10.730 -7.052 1.00 63.72 516 SER A O 1
ATOM 3959 N N . LEU A 1 517 ? -4.401 -11.406 -8.802 1.00 73.81 517 LEU A N 1
ATOM 3960 C CA . LEU A 1 517 ? -4.923 -12.769 -8.862 1.00 73.81 517 LEU A CA 1
ATOM 3961 C C . LEU A 1 517 ? -4.362 -13.671 -7.758 1.00 73.81 517 LEU A C 1
ATOM 3963 O O . LEU A 1 517 ? -5.033 -14.613 -7.356 1.00 73.81 517 LEU A O 1
ATOM 3967 N N . CYS A 1 518 ? -3.145 -13.405 -7.276 1.00 80.50 518 CYS A N 1
ATOM 3968 C CA . CYS A 1 518 ? -2.407 -14.357 -6.442 1.00 80.50 518 CYS A CA 1
ATOM 3969 C C . CYS A 1 518 ? -2.050 -13.860 -5.040 1.00 80.50 518 CYS A C 1
ATOM 3971 O O . CYS A 1 518 ? -1.939 -14.673 -4.123 1.00 80.50 518 CYS A O 1
ATOM 3973 N N . ASN A 1 519 ? -1.838 -12.556 -4.834 1.00 75.44 519 ASN A N 1
ATOM 3974 C CA . ASN A 1 519 ? -1.342 -12.063 -3.549 1.00 75.44 519 ASN A CA 1
ATOM 3975 C C . ASN A 1 519 ? -2.308 -12.378 -2.406 1.00 75.44 519 ASN A C 1
ATOM 3977 O O . ASN A 1 519 ? -3.502 -12.099 -2.483 1.00 75.44 519 ASN A O 1
ATOM 3981 N N . GLY A 1 520 ? -1.770 -12.902 -1.306 1.00 68.25 520 GLY A N 1
ATOM 3982 C CA . GLY A 1 520 ? -2.554 -13.256 -0.122 1.00 68.25 520 GLY A CA 1
ATOM 3983 C C . GLY A 1 520 ? -3.289 -14.595 -0.228 1.00 68.25 520 GLY A C 1
ATOM 3984 O O . GLY A 1 520 ? -3.799 -15.072 0.783 1.00 68.25 520 GLY A O 1
ATOM 3985 N N . GLN A 1 521 ? -3.327 -15.222 -1.407 1.00 76.88 521 GLN A N 1
ATOM 3986 C CA . GLN A 1 521 ? -3.920 -16.546 -1.588 1.00 76.88 521 GLN A CA 1
ATOM 3987 C C . GLN A 1 521 ? -2.905 -17.646 -1.274 1.00 76.88 521 GLN A C 1
ATOM 3989 O O . GLN A 1 521 ? -1.698 -17.447 -1.384 1.00 76.88 521 GLN A O 1
ATOM 3994 N N . ARG A 1 522 ? -3.396 -18.829 -0.896 1.00 82.94 522 ARG A N 1
ATOM 3995 C CA . ARG A 1 522 ? -2.558 -20.029 -0.714 1.00 82.94 522 ARG A CA 1
ATOM 3996 C C . ARG A 1 522 ? -2.176 -20.680 -2.042 1.00 82.94 522 ARG A C 1
ATOM 3998 O O . ARG A 1 522 ? -1.118 -21.294 -2.148 1.00 82.94 522 ARG A O 1
ATOM 4005 N N . SER A 1 523 ? -3.054 -20.551 -3.034 1.00 89.81 523 SER A N 1
ATOM 4006 C CA . SER A 1 523 ? -2.907 -21.106 -4.374 1.00 89.81 523 SER A CA 1
ATOM 4007 C C . SER A 1 523 ? -3.636 -20.216 -5.381 1.00 89.81 523 SER A C 1
ATOM 4009 O O . SER A 1 523 ? -4.705 -19.708 -5.054 1.00 89.81 523 SER A O 1
ATOM 4011 N N . CYS A 1 524 ? -3.079 -20.030 -6.577 1.00 91.56 524 CYS A N 1
ATOM 4012 C CA . CYS A 1 524 ? -3.726 -19.327 -7.689 1.00 91.56 524 CYS A CA 1
ATOM 4013 C C . CYS A 1 524 ? -3.331 -19.976 -9.024 1.00 91.56 524 CYS A C 1
ATOM 4015 O O . CYS A 1 524 ? -2.196 -20.425 -9.182 1.00 91.56 524 CYS A O 1
ATOM 4017 N N . THR A 1 525 ? -4.245 -20.014 -9.997 1.00 92.69 525 THR A N 1
ATOM 4018 C CA . THR A 1 525 ? -3.956 -20.497 -11.361 1.00 92.69 525 THR A CA 1
ATOM 4019 C C . THR A 1 525 ? -3.822 -19.316 -12.309 1.00 92.69 525 THR A C 1
ATOM 4021 O O . THR A 1 525 ? -4.660 -18.417 -12.299 1.00 92.69 525 THR A O 1
ATOM 4024 N N . LEU A 1 526 ? -2.766 -19.317 -13.116 1.00 94.06 526 LEU A N 1
ATOM 4025 C CA . LEU A 1 526 ? -2.459 -18.277 -14.090 1.00 94.06 526 LEU A CA 1
ATOM 4026 C C . LEU A 1 526 ? -2.466 -18.863 -15.497 1.00 94.06 526 LEU A C 1
ATOM 4028 O O . LEU A 1 526 ? -1.955 -19.960 -15.704 1.00 94.06 526 LEU A O 1
ATOM 4032 N N . GLU A 1 527 ? -2.999 -18.098 -16.442 1.00 92.25 527 GLU A N 1
ATOM 4033 C CA . GLU A 1 527 ? -2.983 -18.373 -17.879 1.00 92.25 527 GLU A CA 1
ATOM 4034 C C . GLU A 1 527 ? -2.093 -17.350 -18.581 1.00 92.25 527 GLU A C 1
ATOM 4036 O O . GLU A 1 527 ? -2.226 -16.151 -18.335 1.00 92.25 527 GLU A O 1
ATOM 4041 N N . ALA A 1 528 ? -1.208 -17.799 -19.469 1.00 95.25 528 ALA A N 1
ATOM 4042 C CA . ALA A 1 528 ? -0.371 -16.912 -20.268 1.00 95.25 528 ALA A CA 1
ATOM 4043 C C . ALA A 1 528 ? -1.029 -16.595 -21.623 1.00 95.25 528 ALA A C 1
ATOM 4045 O O . ALA A 1 528 ? -0.672 -17.186 -22.642 1.00 95.25 528 ALA A O 1
ATOM 4046 N N . SER A 1 529 ? -1.964 -15.640 -21.664 1.00 91.62 529 SER A N 1
ATOM 4047 C CA . SER A 1 529 ? -2.660 -15.283 -22.909 1.00 91.62 529 SER A CA 1
ATOM 4048 C C . SER A 1 529 ? -2.858 -13.783 -23.130 1.00 91.62 529 SER A C 1
ATOM 4050 O O . SER A 1 529 ? -2.903 -12.969 -22.203 1.00 91.62 529 SER A O 1
ATOM 4052 N N . ASN A 1 530 ? -3.038 -13.426 -24.404 1.00 85.69 530 ASN A N 1
ATOM 4053 C CA . ASN A 1 530 ? -3.368 -12.072 -24.849 1.00 85.69 530 ASN A CA 1
ATOM 4054 C C . ASN A 1 530 ? -4.700 -11.559 -24.289 1.00 85.69 530 ASN A C 1
ATOM 4056 O O . ASN A 1 530 ? -4.891 -10.349 -24.200 1.00 85.69 530 ASN A O 1
ATOM 4060 N N . GLN A 1 531 ? -5.619 -12.452 -23.911 1.00 83.25 531 GLN A N 1
ATOM 4061 C CA . GLN A 1 531 ? -6.886 -12.057 -23.295 1.00 83.25 531 GLN A CA 1
ATOM 4062 C C . GLN A 1 531 ? -6.667 -11.492 -21.888 1.00 83.25 531 GLN A C 1
ATOM 4064 O O . GLN A 1 531 ? -7.353 -10.557 -21.486 1.00 83.25 531 GLN A O 1
ATOM 4069 N N . VAL A 1 532 ? -5.676 -12.022 -21.165 1.00 78.31 532 VAL A N 1
ATOM 4070 C CA . VAL A 1 532 ? -5.341 -11.590 -19.805 1.00 78.31 532 VAL A CA 1
ATOM 4071 C C . VAL A 1 532 ? -4.430 -10.361 -19.816 1.00 78.31 532 VAL A C 1
ATOM 4073 O O . VAL A 1 532 ? -4.653 -9.423 -19.052 1.00 78.31 532 VAL A O 1
ATOM 4076 N N . PHE A 1 533 ? -3.404 -10.347 -20.672 1.00 81.00 533 PHE A N 1
ATOM 4077 C CA . PHE A 1 533 ? -2.318 -9.358 -20.598 1.00 81.00 533 PHE A CA 1
ATOM 4078 C C . PHE A 1 533 ? -2.267 -8.357 -21.752 1.00 81.00 533 PHE A C 1
ATOM 4080 O O . PHE A 1 533 ? -1.402 -7.483 -21.727 1.00 81.00 533 PHE A O 1
ATOM 4087 N N . THR A 1 534 ? -3.178 -8.442 -22.730 1.00 79.62 534 THR A N 1
ATOM 4088 C CA . THR A 1 534 ? -3.086 -7.793 -24.058 1.00 79.62 534 THR A CA 1
ATOM 4089 C C . THR A 1 534 ? -1.897 -8.296 -24.885 1.00 79.62 534 THR A C 1
ATOM 4091 O O . THR A 1 534 ? -0.974 -8.890 -24.333 1.00 79.62 534 THR A O 1
ATOM 4094 N N . ASP A 1 535 ? -1.921 -8.112 -26.212 1.00 84.94 535 ASP A N 1
ATOM 4095 C CA . ASP A 1 535 ? -0.786 -8.497 -27.063 1.00 84.94 535 ASP A CA 1
ATOM 4096 C C . ASP A 1 535 ? 0.223 -7.339 -27.188 1.00 84.94 535 ASP A C 1
ATOM 4098 O O . ASP A 1 535 ? -0.057 -6.364 -27.891 1.00 84.94 535 ASP A O 1
ATOM 4102 N N . PRO A 1 536 ? 1.394 -7.408 -26.529 1.00 84.19 536 PRO A N 1
ATOM 4103 C CA . PRO A 1 536 ? 2.431 -6.384 -26.645 1.00 84.19 536 PRO A CA 1
ATOM 4104 C C . PRO A 1 536 ? 3.188 -6.394 -27.976 1.00 84.19 536 PRO A C 1
ATOM 4106 O O . PRO A 1 536 ? 3.876 -5.420 -28.282 1.00 84.19 536 PRO A O 1
ATOM 4109 N N . CYS A 1 537 ? 3.153 -7.494 -28.733 1.00 88.75 537 CYS A N 1
ATOM 4110 C CA . CYS A 1 537 ? 3.992 -7.673 -29.913 1.00 88.75 537 CYS A CA 1
ATOM 4111 C C . CYS A 1 537 ? 3.404 -8.731 -30.866 1.00 88.75 537 CYS A C 1
ATOM 4113 O O . CYS A 1 537 ? 3.813 -9.895 -30.888 1.00 88.75 537 CYS A O 1
ATOM 4115 N N . VAL A 1 538 ? 2.459 -8.304 -31.707 1.00 90.12 538 VAL A N 1
ATOM 4116 C CA . VAL A 1 538 ? 1.769 -9.178 -32.670 1.00 90.12 538 VAL A CA 1
ATOM 4117 C C . VAL A 1 538 ? 2.768 -9.953 -33.540 1.00 90.12 538 VAL A C 1
ATOM 4119 O O . VAL A 1 538 ? 3.753 -9.402 -34.032 1.00 90.12 538 VAL A O 1
ATOM 4122 N N . GLY A 1 539 ? 2.515 -11.252 -33.719 1.00 87.94 539 GLY A N 1
ATOM 4123 C CA . GLY A 1 539 ? 3.376 -12.151 -34.497 1.00 87.94 539 GLY A CA 1
ATOM 4124 C C . GLY A 1 539 ? 4.607 -12.668 -33.745 1.00 87.94 539 GLY A C 1
ATOM 4125 O O . GLY A 1 539 ? 5.392 -13.423 -34.311 1.00 87.94 539 GLY A O 1
ATOM 4126 N N . THR A 1 540 ? 4.774 -12.303 -32.472 1.00 92.50 540 THR A N 1
ATOM 4127 C CA . THR A 1 540 ? 5.805 -12.862 -31.589 1.00 92.50 540 THR A CA 1
ATOM 4128 C C . THR A 1 540 ? 5.148 -13.805 -30.587 1.00 92.50 540 THR A C 1
ATOM 4130 O O . THR A 1 540 ? 4.171 -13.439 -29.927 1.00 92.50 540 THR A O 1
ATOM 4133 N N . SER A 1 541 ? 5.688 -15.016 -30.453 1.00 92.88 541 SER A N 1
ATOM 4134 C CA . SER A 1 541 ? 5.231 -15.954 -29.423 1.00 92.88 541 SER A CA 1
ATOM 4135 C C . SER A 1 541 ? 5.703 -15.475 -28.053 1.00 92.88 541 SER A C 1
ATOM 4137 O O . SER A 1 541 ? 6.849 -15.053 -27.929 1.00 92.88 541 SER A O 1
ATOM 4139 N N . LYS A 1 542 ? 4.870 -15.540 -27.021 1.00 95.00 542 LYS A N 1
ATOM 4140 C CA . LYS A 1 542 ? 5.157 -14.962 -25.701 1.00 95.00 542 LYS A CA 1
ATOM 4141 C C . LYS A 1 542 ? 5.240 -16.038 -24.617 1.00 95.00 542 LYS A C 1
ATOM 4143 O O . LYS A 1 542 ? 4.982 -17.217 -24.839 1.00 95.00 542 LYS A O 1
ATOM 4148 N N . TYR A 1 543 ? 5.634 -15.631 -23.425 1.00 95.19 543 TYR A N 1
ATOM 4149 C CA . TYR A 1 543 ? 5.600 -16.433 -22.215 1.00 95.19 543 TYR A CA 1
ATOM 4150 C C . TYR A 1 543 ? 5.425 -15.519 -21.005 1.00 95.19 543 TYR A C 1
ATOM 4152 O O . TYR A 1 543 ? 5.779 -14.339 -21.034 1.00 95.19 543 TYR A O 1
ATOM 4160 N N . LEU A 1 544 ? 4.850 -16.070 -19.941 1.00 95.75 544 LEU A N 1
ATOM 4161 C CA . LEU A 1 544 ? 4.712 -15.421 -18.650 1.00 95.75 544 LEU A CA 1
ATOM 4162 C C . LEU A 1 544 ? 5.782 -15.959 -17.698 1.00 95.75 544 LEU A C 1
ATOM 4164 O O . LEU A 1 544 ? 5.780 -17.139 -17.348 1.00 95.75 544 LEU A O 1
ATOM 4168 N N . THR A 1 545 ? 6.658 -15.076 -17.233 1.00 94.75 545 THR A N 1
ATOM 4169 C CA . THR A 1 545 ? 7.593 -15.357 -16.141 1.00 94.75 545 THR A CA 1
ATOM 4170 C C . THR A 1 545 ? 7.077 -14.697 -14.875 1.00 94.75 545 THR A C 1
ATOM 4172 O O . THR A 1 545 ? 6.934 -13.477 -14.828 1.00 94.75 545 THR A O 1
ATOM 4175 N N . VAL A 1 546 ? 6.817 -15.484 -13.833 1.00 95.38 546 VAL A N 1
ATOM 4176 C CA . VAL A 1 546 ? 6.354 -15.005 -12.526 1.00 95.38 546 VAL A CA 1
ATOM 4177 C C . VAL A 1 546 ? 7.380 -15.350 -11.472 1.00 95.38 546 VAL A C 1
ATOM 4179 O O . VAL A 1 546 ? 7.776 -16.505 -11.345 1.00 95.38 546 VAL A O 1
ATOM 4182 N N . SER A 1 547 ? 7.762 -14.367 -10.667 1.00 94.75 547 SER A N 1
ATOM 4183 C CA . SER A 1 547 ? 8.515 -14.605 -9.443 1.00 94.75 547 SER A CA 1
ATOM 4184 C C . SER A 1 547 ? 7.678 -14.291 -8.220 1.00 94.75 547 SER A C 1
ATOM 4186 O O . SER A 1 547 ? 6.964 -13.288 -8.173 1.00 94.75 547 SER A O 1
ATOM 4188 N N . TYR A 1 548 ? 7.755 -15.157 -7.220 1.00 93.19 548 TYR A N 1
ATOM 4189 C CA . TYR A 1 548 ? 6.961 -15.040 -6.006 1.00 93.19 548 TYR A CA 1
ATOM 4190 C C . TYR A 1 548 ? 7.688 -15.642 -4.811 1.00 93.19 548 TYR A C 1
ATOM 4192 O O . TYR A 1 548 ? 8.614 -16.439 -4.954 1.00 93.19 548 TYR A O 1
ATOM 4200 N N . ARG A 1 549 ? 7.263 -15.263 -3.613 1.00 89.25 549 ARG A N 1
ATOM 4201 C CA . ARG A 1 549 ? 7.678 -15.902 -2.366 1.00 89.25 549 ARG A CA 1
ATOM 4202 C C . ARG A 1 549 ? 6.462 -16.293 -1.547 1.00 89.25 549 ARG A C 1
ATOM 4204 O O . ARG A 1 549 ? 5.384 -15.726 -1.712 1.00 89.25 549 ARG A O 1
ATOM 4211 N N . CYS A 1 550 ? 6.666 -17.253 -0.661 1.00 87.25 550 CYS A N 1
ATOM 4212 C CA . CYS A 1 550 ? 5.678 -17.651 0.325 1.00 87.25 550 CYS A CA 1
ATOM 4213 C C . CYS A 1 550 ? 6.008 -16.970 1.646 1.00 87.25 550 CYS A C 1
ATOM 4215 O O . CYS A 1 550 ? 7.164 -16.988 2.069 1.00 87.25 550 CYS A O 1
ATOM 4217 N N . PHE A 1 551 ? 5.009 -16.385 2.294 1.00 79.81 551 PHE A 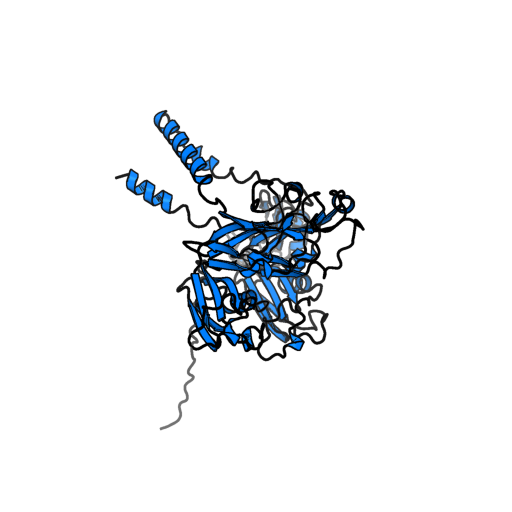N 1
ATOM 4218 C CA . PHE A 1 551 ? 5.164 -15.806 3.622 1.00 79.81 551 PHE A CA 1
ATOM 4219 C C . PHE A 1 551 ? 4.067 -16.316 4.551 1.00 79.81 551 PHE A C 1
ATOM 4221 O O . PHE A 1 551 ? 2.925 -16.544 4.141 1.00 79.81 551 PHE A O 1
ATOM 4228 N N . SER A 1 552 ? 4.426 -16.509 5.813 1.00 74.75 552 SER A N 1
ATOM 4229 C CA . SER A 1 552 ? 3.488 -16.894 6.857 1.00 74.75 552 SER A CA 1
ATOM 4230 C C . SER A 1 552 ? 2.505 -15.756 7.104 1.00 74.75 552 SER A C 1
ATOM 4232 O O . SER A 1 552 ? 2.886 -14.675 7.553 1.00 74.75 552 SER A O 1
ATOM 4234 N N . VAL A 1 553 ? 1.228 -15.998 6.819 1.00 53.16 553 VAL A N 1
ATOM 4235 C CA . VAL A 1 553 ? 0.149 -15.129 7.291 1.00 53.16 553 VAL A CA 1
ATOM 4236 C C . VAL A 1 553 ? -0.070 -15.411 8.779 1.00 53.16 553 VAL A C 1
ATOM 4238 O O . VAL A 1 553 ? -0.294 -16.570 9.132 1.00 53.16 553 VAL A O 1
ATOM 4241 N N . PRO A 1 554 ? -0.011 -14.405 9.673 1.00 43.66 554 PRO A N 1
ATOM 4242 C CA . PRO A 1 554 ? -0.396 -14.599 11.064 1.00 43.66 554 PRO A CA 1
ATOM 4243 C C . PRO A 1 554 ? -1.826 -15.141 11.103 1.00 43.66 554 PRO A C 1
ATOM 4245 O O . PRO A 1 554 ? -2.751 -14.503 10.589 1.00 43.66 554 PRO A O 1
ATOM 4248 N N . TRP A 1 555 ? -1.978 -16.344 11.658 1.00 28.64 555 TRP A N 1
ATOM 4249 C CA . TRP A 1 555 ? -3.233 -17.079 11.763 1.00 28.64 555 TRP A CA 1
ATOM 4250 C C . TRP A 1 555 ? -4.355 -16.169 12.277 1.00 28.64 555 TRP A C 1
ATOM 4252 O O . TRP A 1 555 ? -4.439 -15.871 13.466 1.00 28.64 555 TRP A O 1
ATOM 4262 N N . HIS A 1 556 ? -5.250 -15.739 11.386 1.00 34.03 556 HIS A N 1
ATOM 4263 C CA . HIS A 1 556 ? -6.584 -15.341 11.808 1.00 34.03 556 HIS A CA 1
ATOM 4264 C C . HIS A 1 556 ? -7.368 -16.624 12.074 1.00 34.03 556 HIS A C 1
ATOM 4266 O O . HIS A 1 556 ? -7.500 -17.482 11.202 1.00 34.03 556 HIS A O 1
ATOM 4272 N N . CYS A 1 557 ? -7.848 -16.742 13.310 1.00 26.62 557 CYS A N 1
ATOM 4273 C CA . CYS A 1 557 ? -8.674 -17.833 13.804 1.00 26.62 557 CYS A CA 1
ATOM 4274 C C . CYS A 1 557 ? -9.864 -18.081 12.849 1.00 26.62 557 CYS A C 1
ATOM 4276 O O . CYS A 1 557 ? -10.616 -17.135 12.581 1.00 26.62 557 CYS A O 1
ATOM 4278 N N . PRO A 1 558 ? -10.064 -19.299 12.313 1.00 31.36 558 PRO A N 1
ATOM 4279 C CA . PRO A 1 558 ? -11.265 -19.598 11.551 1.00 31.36 558 PRO A CA 1
ATOM 4280 C C . PRO A 1 558 ? -12.485 -19.451 12.468 1.00 31.36 558 PRO A C 1
ATOM 4282 O O . PRO A 1 558 ? -12.590 -20.111 13.503 1.00 31.36 558 PRO A O 1
ATOM 4285 N N . ARG A 1 559 ? -13.418 -18.569 12.079 1.00 33.31 559 ARG A N 1
ATOM 4286 C CA . ARG A 1 559 ? -14.786 -18.571 12.612 1.00 33.31 559 ARG A CA 1
ATOM 4287 C C . ARG A 1 559 ? -15.303 -20.004 12.496 1.00 33.31 559 ARG A C 1
ATOM 4289 O O . ARG A 1 559 ? -15.275 -20.575 11.407 1.00 33.31 559 ARG A O 1
ATOM 4296 N N . GLN A 1 560 ? -15.750 -20.573 13.614 1.00 31.80 560 GLN A N 1
ATOM 4297 C CA . GLN A 1 560 ? -16.490 -21.829 13.617 1.00 31.80 560 GLN A CA 1
ATOM 4298 C C . GLN A 1 560 ? -17.592 -21.742 12.561 1.00 31.80 560 GLN A C 1
ATOM 4300 O O . GLN A 1 560 ? -18.384 -20.798 12.561 1.00 31.80 560 GLN A O 1
ATOM 4305 N N . ALA A 1 561 ? -17.617 -22.717 11.656 1.00 30.70 561 ALA A N 1
ATOM 4306 C CA . ALA A 1 561 ? -18.754 -22.944 10.789 1.00 30.70 561 ALA A CA 1
ATOM 4307 C C . ALA A 1 561 ? -19.992 -23.107 11.681 1.00 30.70 561 ALA A C 1
ATOM 4309 O O . ALA A 1 561 ? -20.118 -24.085 12.419 1.00 30.70 561 ALA A O 1
ATOM 4310 N N . THR A 1 562 ? -20.889 -22.125 11.655 1.00 31.41 562 THR A N 1
ATOM 4311 C CA . THR A 1 562 ? -22.240 -22.286 12.182 1.00 31.41 562 THR A CA 1
ATOM 4312 C C . THR A 1 562 ? -22.893 -23.409 11.391 1.00 31.41 562 THR A C 1
ATOM 4314 O O . THR A 1 562 ? -23.269 -23.214 10.236 1.00 31.41 562 THR A O 1
ATOM 4317 N N . LYS A 1 563 ? -22.995 -24.594 12.003 1.00 30.62 563 LYS A N 1
ATOM 4318 C CA . LYS A 1 563 ? -23.914 -25.640 11.555 1.00 30.62 563 LYS A CA 1
ATOM 4319 C C . LYS A 1 563 ? -25.307 -25.019 11.505 1.00 30.62 563 LYS A C 1
ATOM 4321 O O . LYS A 1 563 ? -25.845 -24.620 12.536 1.00 30.62 563 LYS A O 1
ATOM 4326 N N . THR A 1 564 ? -25.864 -24.911 10.308 1.00 29.66 564 THR A N 1
ATOM 4327 C CA . THR A 1 564 ? -27.290 -24.694 10.095 1.00 29.66 564 THR A CA 1
ATOM 4328 C C . THR A 1 564 ? -28.038 -25.845 10.760 1.00 29.66 564 THR A C 1
ATOM 4330 O O . THR A 1 564 ? -27.869 -27.007 10.402 1.00 29.66 564 THR A O 1
ATOM 4333 N N . LEU A 1 565 ? -28.820 -25.516 11.787 1.00 30.05 565 LEU A N 1
ATOM 4334 C CA . LEU A 1 565 ? -29.799 -26.413 12.379 1.00 30.05 565 LEU A CA 1
ATOM 4335 C C . LEU A 1 565 ? -31.003 -26.425 11.426 1.00 30.05 565 LEU A C 1
ATOM 4337 O O . LEU A 1 565 ? -31.829 -25.514 11.459 1.00 30.05 565 LEU A O 1
ATOM 4341 N N . GLU A 1 566 ? -31.069 -27.404 10.525 1.00 31.69 566 GLU A N 1
ATOM 4342 C CA . GLU A 1 566 ? -32.280 -27.649 9.743 1.00 31.69 566 GLU A CA 1
ATOM 4343 C C . GLU A 1 566 ? -33.393 -28.122 10.684 1.00 31.69 566 GLU A C 1
ATOM 4345 O O . GLU A 1 566 ? -33.377 -29.228 11.224 1.00 31.69 566 GLU A O 1
ATOM 4350 N N . GLN A 1 567 ? -34.373 -27.245 10.896 1.00 32.56 567 GLN A N 1
ATOM 4351 C CA . GLN A 1 567 ? -35.677 -27.606 11.429 1.00 32.56 567 GLN A CA 1
ATOM 4352 C C . GLN A 1 567 ? -36.451 -28.372 10.350 1.00 32.56 567 GLN A C 1
ATOM 4354 O O . GLN A 1 567 ? -37.170 -27.773 9.550 1.00 32.56 567 GLN A O 1
ATOM 4359 N N . HIS A 1 568 ? -36.362 -29.701 10.353 1.00 32.72 568 HIS A N 1
ATOM 4360 C CA . HIS A 1 568 ? -37.382 -30.520 9.706 1.00 32.72 568 HIS A CA 1
ATOM 4361 C C . HIS A 1 568 ? -38.656 -30.491 10.559 1.00 32.72 568 HIS A C 1
ATOM 4363 O O . HIS A 1 568 ? -38.808 -31.222 11.536 1.00 32.72 568 HIS A O 1
ATOM 4369 N N . LYS A 1 569 ? -39.584 -29.605 10.178 1.00 35.28 569 LYS A N 1
ATOM 4370 C CA . LYS A 1 569 ? -41.003 -29.741 10.510 1.00 35.28 569 LYS A CA 1
ATOM 4371 C C . LYS A 1 569 ? -41.527 -31.011 9.844 1.00 35.28 569 LYS A C 1
ATOM 4373 O O . LYS A 1 569 ? -41.372 -31.189 8.638 1.00 35.28 569 LYS A O 1
ATOM 4378 N N . GLY A 1 570 ? -42.137 -31.870 10.654 1.00 31.11 570 GLY A N 1
ATOM 4379 C CA . GLY A 1 570 ? -42.844 -33.054 10.198 1.00 31.11 570 GLY A CA 1
ATOM 4380 C C . GLY A 1 570 ? -44.039 -32.704 9.315 1.00 31.11 570 GLY A C 1
ATOM 4381 O O . GLY A 1 570 ? -44.757 -31.735 9.567 1.00 31.11 570 GLY A O 1
ATOM 4382 N N . LEU A 1 571 ? -44.252 -33.542 8.306 1.00 31.09 571 LEU A N 1
ATOM 4383 C CA . LEU A 1 571 ? -45.506 -33.659 7.584 1.00 31.09 571 LEU A CA 1
ATOM 4384 C C . LEU A 1 571 ? -45.970 -35.113 7.741 1.00 31.09 571 LEU A C 1
ATOM 4386 O O . LEU A 1 571 ? -45.430 -36.023 7.120 1.00 31.09 571 LEU A O 1
ATOM 4390 N N . HIS A 1 572 ? -46.933 -35.319 8.637 1.00 36.56 572 HIS A N 1
ATOM 4391 C CA . HIS A 1 572 ? -47.768 -36.515 8.691 1.00 36.56 572 HIS A CA 1
ATOM 4392 C C . HIS A 1 572 ? -48.828 -36.405 7.596 1.00 36.56 572 HIS A C 1
ATOM 4394 O O . HIS A 1 572 ? -49.638 -35.489 7.704 1.00 36.56 572 HIS A O 1
ATOM 4400 N N . ILE A 1 573 ? -48.872 -37.336 6.631 1.00 36.44 573 ILE A N 1
ATOM 4401 C CA . ILE A 1 573 ? -50.090 -37.752 5.904 1.00 36.44 573 ILE A CA 1
ATOM 4402 C C . ILE A 1 573 ? -49.942 -39.232 5.473 1.00 36.44 573 ILE A C 1
ATOM 4404 O O . ILE A 1 573 ? -48.997 -39.543 4.760 1.00 36.44 573 ILE A O 1
ATOM 4408 N N . HIS A 1 574 ? -50.898 -40.062 5.935 1.00 39.16 574 HIS A N 1
ATOM 4409 C CA . HIS A 1 574 ? -51.403 -41.394 5.506 1.00 39.16 574 HIS A CA 1
ATOM 4410 C C . HIS A 1 574 ? -50.420 -42.470 4.993 1.00 39.16 574 HIS A C 1
ATOM 4412 O O . HIS A 1 574 ? -49.614 -42.224 4.109 1.00 39.16 574 HIS A O 1
ATOM 4418 N N . THR A 1 575 ? -50.463 -43.714 5.474 1.00 40.31 575 THR A N 1
ATOM 4419 C CA . THR A 1 575 ? -51.626 -44.607 5.697 1.00 40.31 575 THR A CA 1
ATOM 4420 C C . THR A 1 575 ? -51.527 -45.450 6.955 1.00 40.31 575 THR A C 1
ATOM 4422 O O . THR A 1 575 ? -50.397 -45.904 7.248 1.00 40.31 575 THR A O 1
#

Foldseek 3Di:
DVVVVVVVVVVVPPDDPQPFWDKDKFFQQDKDKDAHLAAFKAWPWKKKFAQAQQRNPQPDDSVQSPPNVTIDTDCVCRQQGTQHRMAIDRNNPDPDDDPDPSHGIMMIIIIGGDHWDKDKAWAQGKDKDALDQFAKDWRHKWKFAQAQFRVPVPHDSQQRVPNPTTFPCRRVLVCVQGGRHRMGMDGRYCVSTPGPDPSHGIMMMIIIDTHHWDKWKFWAQDKTKDAQDQFAKDFRDKWKFAQAQPGPPPPHDSQQRVPNPFGQPCRRVLVCVFGGGHRIGMGHSYCVSRNGRDPSHTIMMMTTIDTHHPPDDDDDDDPPPPPPPVVVVVPPDDDDDPVVVVVVVVVVVVVVVVVVVDDPWDKDKFWAQGKGKDADPAAFKAWPWKKKFAQDLPPPPPPDDSQQRPDNSQIDTDCVCRQQGWQHRIGTARNVPDPDDRSDPSHTIIMIITIGGDHKDKDKAWAQGKDKDADDQFAKRWRFKWKFAQAQPPPCVVNDSQQSVDNVFTFPCRRVLVRVQGGRDRMGMDHRYCVSRNGRDPSHTIMMMIMIDTDHDDDDDDDPPPPPPDPPDDDDDDD

Organism: Silurus meridionalis (NCBI:txid175797)

Sequence (575 aa):
MLFLKLILLTFIATQDTFVYGGNIITCKGDIHRLACDTGLIKVQSSVYGRTDNTTCSIDWSYNNAVNTSCSLGISTIADRCNGQRVCELKTDSFDTPDLCPETYKYYNTTYECIDGRVTVICERGYSTLDCGDTLIQIINANYGRSDSVTCSSGLYNSLVLNTNCYSPNTRSAVVKLCHGQRRCTVEASDSIFTDVCTGTVKYLTVSYTCIELKKSVTCEHNTAILQCGAKLIKLISANYGRTDSTTCSAGKPYNQIFKTNCYMPNTLKLVEARCEGKSSCEVPATNTVFSDPCNGTFKFLNIGKLQSVKTSRGRLILPVFKVYCICEFIFNLNINSITMVLLKFTLLTLFITALDLHVSGKTAITCDRNVLDLTCATGVIQVKSSVYGRTSRKACTFNCTASHFDSTNCVFRTFTIADRCDGLRHCNLRTDLLTIPDPCPGTYKYYNTTYNCIPGQVVLICEQEHRTLSCGDNAIQIINAIYGRADSTTCSNGATTCVTKNTNCYAPRTRAIVASLCNGQRSCTLEASNQVFTDPCVGTSKYLTVSYRCFSVPWHCPRQATKTLEQHKGLHIHT

InterPro domains:
  IPR000922 D-galactoside/L-rhamnose binding SUEL lectin domain [PF02140] (35-113)
  IPR000922 D-galactoside/L-rhamnose binding SUEL lectin domain [PF02140] (130-210)
  IPR000922 D-galactoside/L-rhamnose binding SUEL lectin domain [PF02140] (226-303)
  IPR000922 D-galactoside/L-rhamnose binding SUEL lectin domain [PF02140] (374-453)
  IPR000922 D-galactoside/L-rhamnose binding SUEL lectin domain [PF02140] (469-550)
  IPR000922 D-galactoside/L-rhamnose binding SUEL lectin domain [PS50228] (26-114)
  IPR000922 D-galactoside/L-rhamnose binding SUEL lectin domain [PS50228] (112-211)
  IPR000922 D-galactoside/L-rhamnose binding SUEL lectin domain [PS50228] (218-303)
  IPR000922 D-galactoside/L-rhamnose binding SUEL lectin domain [PS50228] (366-454)
  IPR000922 D-galactoside/L-rhamnose binding SUEL lectin domain [PS50228] (461-551)
  IPR043159 D-galactoside/L-rhamnose binding SUEL lectin domain superfamily [G3DSA:2.60.120.740] (22-113)
  IPR043159 D-galactoside/L-rhamnose binding SUEL lectin domain superfamily [G3DSA:2.60.120.740] (116-213)
  IPR043159 D-galactoside/L-rhamnose binding SUEL lectin domain superfamily [G3DSA:2.60.120.740] (214-304)
  IPR043159 D-galactoside/L-rhamnose binding SUEL lectin domain superfamily [G3DSA:2.60.120.740] (357-458)
  IPR043159 D-galactoside/L-rhamnose binding SUEL lectin domain superfamily [G3DSA:2.60.120.740] (459-550)

pLDDT: mean 77.11, std 19.11, range [25.38, 97.62]